Protein AF-0000000082426523 (afdb_homodimer)

Foldseek 3Di:
DDPVVLLVLLLVLLVVLVVPDPPVLAQDDLLLVLLQVCLVLQLVCLVVLLVVLVVVQCVDVVSVVLDDPPCSVVVSVVVSVVSNDSSVDDPDPVNSSVLLVVLVVCVVSVQDLVNLLVSLVVSLVVSLVSCVVPDPPVSSVSNSSSSSNVSVSSSSSSVSSVLSVVLVVCCVVVVDHSCVVVVVVVVVVVPDDDD/DDPVVLLVLLLVLLVVLVVPDPPVLAQDDLLLVLLQVCLVLQLVCLVVLLVVLVVVQCVDVVSVVLDDPPCSVVSSVVVSVVSNDSSVDDPDPVNSSVLLVVLVVCVVSVQDLVNLLVSLVVSLVVSLVSCVVPDPPVSSVSNSSSSSNVSVSSSSSSVSSVLSVVLVVCCVVVVHHSCVVVVVVVVVVVPDDDD

InterPro domains:
  IPR009050 Globin-like superfamily [SSF46458] (23-154)
  IPR012292 Globin/Protoglobin [G3DSA:1.10.490.10] (18-169)
  IPR044398 Globin-sensor domain [PF11563] (25-164)

Nearest PDB structures (foldseek):
  5ohe-assembly2_D  TM=8.913E-01  e=2.422E-05  Anaeromyxobacter sp. Fw109-5
  5ohf-assembly2_C  TM=8.827E-01  e=4.332E-05  Anaeromyxobacter sp. Fw109-5
  5ohf-assembly4_G  TM=8.781E-01  e=3.656E-04  Anaeromyxobacter sp. Fw109-5
  2wy4-assembly1_A  TM=7.315E-01  e=4.660E-02  Campylobacter jejuni
  6wk3-assembly1_B  TM=6.106E-01  e=5.938E-02  Rhodothermus marinus DSM 4252

Secondary structure (DSSP, 8-state):
--HHHHHHHHHHHHHHHHHHS-GGGS--HHHHHHHHHTHHHHHHTHHHHHHHHHHHHHHSHHHHTTSPTT-HHHHHHHHHHHHHHHHH---SHHHHHHHHHHHHHHHHTT--HHHHHHHHHHHHHHHHHHHHTTS-HHHHHHHHHHHHHHHHHHHHHHHHHHHHHHHHHHHHHHT--TTHHHHHHHHHHTT----/--HHHHHHHHHHHHHHHHHHS-GGGS--HHHHHHHHHTHHHHHHTHHHHHHHHHHHHHHSHHHHTTSPTT-HHHHHHHHHHHHHHHHH---SHHHHHHHHHHHHHHHHTT--HHHHHHHHHHHHHHHHHHHHTTS-HHHHHHHHHHHHHHHHHHHHHHHHHHHHHHHHHHHHHHTS-TTHHHHHHHHHHTT----

Radius of gyration: 20.14 Å; Cα contacts (8 Å, |Δi|>4): 461; chains: 2; bounding box: 49×56×39 Å

Sequence (390 aa):
MLPNMELDLLNRAVRTVFDEIPPPIRFGEEDAQAIRKYSRELEAITDELVRGFYDLLYSHPATAAVFKEGERAEREATLRDWWLRTVRGPFDEGYWRWQAFVGVVHFRRGVTNSMMMAMYAWLVGRVGELLSGRLPPQAVSEVSQALLKLAVTGAALTVAGYEALMEEGFAEEAGADPRLVRNIVAMRADQLRRPMLPNMELDLLNRAVRTVFDEIPPPIRFGEEDAQAIRKYSRELEAITDELVRGFYDLLYSHPATAAVFKEGERAEREATLRDWWLRTVRGPFDEGYWRWQAFVGVVHFRRGVTNSMMMAMYAWLVGRVGELLSGRLPPQAVSEVSQALLKLAVTGAALTVAGYEALMEEGFAEEAGADPRLVRNIVAMRADQLRRP

Solvent-accessible surface area (backbone atoms only — not comparable to full-atom values): 20114 Å² total; per-residue (Å²): 126,57,74,64,55,45,56,42,50,36,49,47,23,47,52,51,40,62,57,41,29,52,67,92,48,36,61,45,70,69,33,52,48,42,40,51,74,43,30,68,65,56,58,70,43,42,66,63,50,41,51,52,51,50,54,52,38,60,71,27,71,61,50,31,67,57,58,61,91,86,44,61,69,61,50,42,50,53,49,47,51,50,50,51,47,60,48,67,47,75,86,49,73,67,45,52,40,48,44,23,48,53,31,42,57,36,41,60,52,67,51,46,67,39,40,52,39,34,51,37,51,42,50,32,54,50,51,36,59,67,33,54,84,74,39,58,71,68,56,28,50,49,41,33,53,29,40,45,16,43,31,43,45,43,40,31,21,24,51,37,39,52,49,51,35,40,28,50,42,45,17,65,73,67,72,43,62,45,66,52,51,59,54,40,31,32,56,52,36,68,67,49,74,87,130,128,59,74,64,57,46,54,42,51,36,49,48,24,48,52,50,40,62,57,41,28,52,67,94,47,33,62,46,70,71,32,52,49,40,39,51,74,44,30,68,66,55,57,70,43,43,66,62,51,42,51,52,51,51,53,51,37,61,69,28,70,61,49,30,68,59,57,61,90,85,44,60,68,62,51,42,52,52,49,46,51,52,50,51,49,61,48,67,45,76,86,48,72,68,45,50,41,47,43,22,46,53,32,40,57,35,41,59,53,67,50,46,64,41,38,51,39,33,51,38,50,41,50,31,55,49,50,35,59,68,33,55,83,74,41,56,70,67,57,28,50,49,41,34,52,28,38,44,16,42,31,44,47,44,41,30,22,25,51,38,39,52,50,50,37,40,26,50,42,45,17,65,74,66,72,43,62,46,65,52,49,60,52,39,31,32,56,50,38,68,67,50,73,86,130

Organism: NCBI:txid62609

pLDDT: mean 92.32, std 10.51, range [39.88, 98.88]

Structure (mmCIF, N/CA/C/O backbone):
data_AF-0000000082426523-model_v1
#
loop_
_entity.id
_entity.type
_entity.pdbx_description
1 polymer 'Globin-sensor domain-containing protein'
#
loop_
_atom_site.group_PDB
_atom_site.id
_atom_site.type_symbol
_atom_site.label_atom_id
_atom_site.label_alt_id
_atom_site.label_comp_id
_atom_site.label_asym_id
_atom_site.label_entity_id
_atom_site.label_seq_id
_atom_site.pdbx_PDB_ins_code
_atom_site.Cartn_x
_atom_site.Cartn_y
_atom_site.Cartn_z
_atom_site.occupancy
_atom_site.B_iso_or_equiv
_atom_site.auth_seq_id
_atom_site.auth_comp_id
_atom_site.auth_asym_id
_atom_site.auth_atom_id
_atom_site.pdbx_PDB_model_num
ATOM 1 N N . MET A 1 1 ? 18.406 17.359 15.68 1 40.28 1 MET A N 1
ATOM 2 C CA . MET A 1 1 ? 17.578 16.359 16.344 1 40.28 1 MET A CA 1
ATOM 3 C C . MET A 1 1 ? 18.438 15.242 16.922 1 40.28 1 MET A C 1
ATOM 5 O O . MET A 1 1 ? 19.344 14.734 16.266 1 40.28 1 MET A O 1
ATOM 9 N N . LEU A 1 2 ? 18.328 15.008 18.172 1 46.47 2 LEU A N 1
ATOM 10 C CA . LEU A 1 2 ? 19.234 14.117 18.875 1 46.47 2 LEU A CA 1
ATOM 11 C C . LEU A 1 2 ? 19.094 12.68 18.391 1 46.47 2 LEU A C 1
ATOM 13 O O . LEU A 1 2 ? 18 12.266 18 1 46.47 2 LEU A O 1
ATOM 17 N N . PRO A 1 3 ? 20.141 11.992 18.125 1 49.5 3 PRO A N 1
ATOM 18 C CA . PRO A 1 3 ? 20.188 10.594 17.703 1 49.5 3 PRO A CA 1
ATOM 19 C C . PRO A 1 3 ? 19.078 9.75 18.312 1 49.5 3 PRO A C 1
ATOM 21 O O . PRO A 1 3 ? 18.516 8.883 17.656 1 49.5 3 PRO A O 1
ATOM 24 N N . ASN A 1 4 ? 18.656 10.094 19.375 1 55.91 4 ASN A N 1
ATOM 25 C CA . ASN A 1 4 ? 17.641 9.359 20.141 1 55.91 4 ASN A CA 1
ATOM 26 C C . ASN A 1 4 ? 16.234 9.617 19.609 1 55.91 4 ASN A C 1
ATOM 28 O O . ASN A 1 4 ? 15.398 8.727 19.625 1 55.91 4 ASN A O 1
ATOM 32 N N . MET A 1 5 ? 16.109 10.844 19.062 1 57.09 5 MET A N 1
ATOM 33 C CA . MET A 1 5 ? 14.789 11.195 18.562 1 57.09 5 MET A CA 1
ATOM 34 C C . MET A 1 5 ? 14.508 10.492 17.25 1 57.09 5 MET A C 1
ATOM 36 O O . MET A 1 5 ? 13.367 10.086 16.984 1 57.09 5 MET A O 1
ATOM 40 N N . GLU A 1 6 ? 15.594 10.273 16.516 1 61.53 6 GLU A N 1
ATOM 41 C CA . GLU A 1 6 ? 15.492 9.586 15.234 1 61.53 6 GLU A CA 1
ATOM 42 C C . GLU A 1 6 ? 15.086 8.125 15.422 1 61.53 6 GLU A C 1
ATOM 44 O O . GLU A 1 6 ? 14.172 7.637 14.758 1 61.53 6 GLU A O 1
ATOM 49 N N . LEU A 1 7 ? 15.812 7.59 16.297 1 67.06 7 LEU A N 1
ATOM 50 C CA . LEU A 1 7 ? 15.539 6.195 16.609 1 67.06 7 LEU A CA 1
ATOM 51 C C . LEU A 1 7 ? 14.141 6.035 17.203 1 67.06 7 LEU A C 1
ATOM 53 O O . LEU A 1 7 ? 13.469 5.027 16.953 1 67.06 7 LEU A O 1
ATOM 57 N N . ASP A 1 8 ? 13.797 7.102 17.641 1 84.31 8 ASP A N 1
ATOM 58 C CA . ASP A 1 8 ? 12.477 7.062 18.266 1 84.31 8 ASP A CA 1
ATOM 59 C C . ASP A 1 8 ? 11.367 7.121 17.219 1 84.31 8 ASP A C 1
ATOM 61 O O . ASP A 1 8 ? 10.383 6.391 17.312 1 84.31 8 ASP A O 1
ATOM 65 N N . LEU A 1 9 ? 11.664 7.844 16.156 1 87.5 9 LEU A N 1
ATOM 66 C CA . LEU A 1 9 ? 10.656 7.98 15.117 1 87.5 9 LEU A CA 1
ATOM 67 C C . LEU A 1 9 ? 10.477 6.672 14.359 1 87.5 9 LEU A C 1
ATOM 69 O O . LEU A 1 9 ? 9.352 6.25 14.102 1 87.5 9 LEU A O 1
ATOM 73 N N . LEU A 1 10 ? 11.586 6.012 14.039 1 91.88 10 LEU A N 1
ATOM 74 C CA . LEU A 1 10 ? 11.523 4.746 13.312 1 91.88 10 LEU A CA 1
ATOM 75 C C . LEU A 1 10 ? 10.875 3.662 14.164 1 91.88 10 LEU A C 1
ATOM 77 O O . LEU A 1 10 ? 10.055 2.887 13.664 1 91.88 10 LEU A O 1
ATOM 81 N N . ASN A 1 11 ? 11.234 3.684 15.398 1 93.31 11 ASN A N 1
ATOM 82 C CA . ASN A 1 11 ? 10.648 2.713 16.312 1 93.31 11 ASN A CA 1
ATOM 83 C C . ASN A 1 11 ? 9.148 2.943 16.484 1 93.31 11 ASN A C 1
ATOM 85 O O . ASN A 1 11 ? 8.375 1.986 16.562 1 93.31 11 ASN A O 1
ATOM 89 N N . ARG A 1 12 ? 8.797 4.156 16.547 1 91.62 12 ARG A N 1
ATOM 90 C CA . ARG A 1 12 ? 7.383 4.496 16.656 1 91.62 12 ARG A CA 1
ATOM 91 C C . ARG A 1 12 ? 6.609 4.055 15.422 1 91.62 12 ARG A C 1
ATOM 93 O O . ARG A 1 12 ? 5.492 3.549 15.523 1 91.62 12 ARG A O 1
ATOM 100 N N . ALA A 1 13 ? 7.227 4.324 14.289 1 93.88 13 ALA A N 1
ATOM 101 C CA . ALA A 1 13 ? 6.582 3.895 13.047 1 93.88 13 ALA A CA 1
ATOM 102 C C . ALA A 1 13 ? 6.387 2.381 13.031 1 93.88 13 ALA A C 1
ATOM 104 O O . ALA A 1 13 ? 5.32 1.891 12.648 1 93.88 13 ALA A O 1
ATOM 105 N N . VAL A 1 14 ? 7.402 1.636 13.492 1 96.62 14 VAL A N 1
ATOM 106 C CA . VAL A 1 14 ? 7.336 0.178 13.492 1 96.62 14 VAL A CA 1
ATOM 107 C C . VAL A 1 14 ? 6.246 -0.289 14.453 1 96.62 14 VAL A C 1
ATOM 109 O O . VAL A 1 14 ? 5.402 -1.114 14.094 1 96.62 14 VAL A O 1
ATOM 112 N N . ARG A 1 15 ? 6.207 0.279 15.609 1 95.69 15 ARG A N 1
ATOM 113 C CA . ARG A 1 15 ? 5.211 -0.102 16.609 1 95.69 15 ARG A CA 1
ATOM 114 C C . ARG A 1 15 ? 3.799 0.213 16.125 1 95.69 15 ARG A C 1
ATOM 116 O O . ARG A 1 15 ? 2.893 -0.609 16.266 1 95.69 15 ARG A O 1
ATOM 123 N N . THR A 1 16 ? 3.658 1.382 15.562 1 95 16 THR A N 1
ATOM 124 C CA . THR A 1 16 ? 2.354 1.817 15.07 1 95 16 THR A CA 1
ATOM 125 C C . THR A 1 16 ? 1.833 0.863 14 1 95 16 THR A C 1
ATOM 127 O O . THR A 1 16 ? 0.693 0.399 14.078 1 95 16 THR A O 1
ATOM 130 N N . VAL A 1 17 ? 2.678 0.552 13.047 1 97.94 17 VAL A N 1
ATOM 131 C CA . VAL A 1 17 ? 2.287 -0.289 11.922 1 97.94 17 VAL A CA 1
ATOM 132 C C . VAL A 1 17 ? 1.964 -1.697 12.414 1 97.94 17 VAL A C 1
ATOM 134 O O . VAL A 1 17 ? 0.953 -2.283 12.023 1 97.94 17 VAL A O 1
ATOM 137 N N . PHE A 1 18 ? 2.752 -2.215 13.336 1 97.88 18 PHE A N 1
ATOM 138 C CA . PHE A 1 18 ? 2.557 -3.576 13.82 1 97.88 18 PHE A CA 1
ATOM 139 C C . PHE A 1 18 ? 1.317 -3.664 14.703 1 97.88 18 PHE A C 1
ATOM 141 O O . PHE A 1 18 ? 0.674 -4.715 14.781 1 97.88 18 PHE A O 1
ATOM 148 N N . ASP A 1 19 ? 0.964 -2.572 15.297 1 97.5 19 ASP A N 1
ATOM 149 C CA . ASP A 1 19 ? -0.244 -2.525 16.109 1 97.5 19 ASP A CA 1
ATOM 150 C C . ASP A 1 19 ? -1.493 -2.426 15.242 1 97.5 19 ASP A C 1
ATOM 152 O O . ASP A 1 19 ? -2.543 -2.977 15.578 1 97.5 19 ASP A O 1
ATOM 156 N N . GLU A 1 20 ? -1.397 -1.769 14.18 1 98.19 20 GLU A N 1
ATOM 157 C CA . GLU A 1 20 ? -2.572 -1.406 13.391 1 98.19 20 GLU A CA 1
ATOM 158 C C . GLU A 1 20 ? -2.936 -2.51 12.398 1 98.19 20 GLU A C 1
ATOM 160 O O . GLU A 1 20 ? -4.109 -2.695 12.07 1 98.19 20 GLU A O 1
ATOM 165 N N . ILE A 1 21 ? -1.946 -3.252 11.875 1 98.62 21 ILE A N 1
ATOM 166 C CA . ILE A 1 21 ? -2.195 -4.285 10.883 1 98.62 21 ILE A CA 1
ATOM 167 C C . ILE A 1 21 ? -2.57 -5.594 11.578 1 98.62 21 ILE A C 1
ATOM 169 O O . ILE A 1 21 ? -1.831 -6.082 12.438 1 98.62 21 ILE A O 1
ATOM 173 N N . PRO A 1 22 ? -3.748 -6.203 11.211 1 98.5 22 PRO A N 1
ATOM 174 C CA . PRO A 1 22 ? -4.082 -7.508 11.797 1 98.5 22 PRO A CA 1
ATOM 175 C C . PRO A 1 22 ? -3.002 -8.555 11.547 1 98.5 22 PRO A C 1
ATOM 177 O O . PRO A 1 22 ? -2.473 -8.656 10.438 1 98.5 22 PRO A O 1
ATOM 180 N N . PRO A 1 23 ? -2.723 -9.367 12.461 1 97.19 23 PRO A N 1
ATOM 181 C CA . PRO A 1 23 ? -1.601 -10.305 12.391 1 97.19 23 PRO A CA 1
ATOM 182 C C . PRO A 1 23 ? -1.689 -11.242 11.188 1 97.19 23 PRO A C 1
ATOM 184 O O . PRO A 1 23 ? -0.675 -11.523 10.539 1 97.19 23 PRO A O 1
ATOM 187 N N . PRO A 1 24 ? -2.83 -11.664 10.727 1 96.88 24 PRO A N 1
ATOM 188 C CA . PRO A 1 24 ? -2.877 -12.602 9.602 1 96.88 24 PRO A CA 1
ATOM 189 C C . PRO A 1 24 ? -2.412 -11.969 8.289 1 96.88 24 PRO A C 1
ATOM 191 O O . PRO A 1 24 ? -2.121 -12.68 7.328 1 96.88 24 PRO A O 1
ATOM 194 N N . ILE A 1 25 ? -2.367 -10.594 8.258 1 97.12 25 ILE A N 1
ATOM 195 C CA . ILE A 1 25 ? -1.966 -9.961 7.004 1 97.12 25 ILE A CA 1
ATOM 196 C C . ILE A 1 25 ? -0.645 -9.219 7.203 1 97.12 25 ILE A C 1
ATOM 198 O O . ILE A 1 25 ? -0.133 -8.594 6.273 1 97.12 25 ILE A O 1
ATOM 202 N N . ARG A 1 26 ? -0.146 -9.312 8.375 1 97.44 26 ARG A N 1
ATOM 203 C CA . ARG A 1 26 ? 1.183 -8.789 8.68 1 97.44 26 ARG A CA 1
ATOM 204 C C . ARG A 1 26 ? 2.258 -9.836 8.414 1 97.44 26 ARG A C 1
ATOM 206 O O . ARG A 1 26 ? 2.053 -11.023 8.688 1 97.44 26 ARG A O 1
ATOM 213 N N . PHE A 1 27 ? 3.387 -9.406 7.938 1 98.38 27 PHE A N 1
ATOM 214 C CA . PHE A 1 27 ? 4.484 -10.344 7.746 1 98.38 27 PHE A CA 1
ATOM 215 C C . PHE A 1 27 ? 4.871 -11 9.062 1 98.38 27 PHE A C 1
ATOM 217 O O . PHE A 1 27 ? 5.043 -10.32 10.078 1 98.38 27 PHE A O 1
ATOM 224 N N . GLY A 1 28 ? 4.953 -12.328 9.078 1 96.81 28 GLY A N 1
ATOM 225 C CA . GLY A 1 28 ? 5.285 -13.07 10.289 1 96.81 28 GLY A CA 1
ATOM 226 C C . GLY A 1 28 ? 6.188 -14.258 10.023 1 96.81 28 GLY A C 1
ATOM 227 O O . GLY A 1 28 ? 6.762 -14.391 8.945 1 96.81 28 GLY A O 1
ATOM 228 N N . GLU A 1 29 ? 6.262 -15.055 11.023 1 96.69 29 GLU A N 1
ATOM 229 C CA . GLU A 1 29 ? 7.219 -16.156 11.016 1 96.69 29 GLU A CA 1
ATOM 230 C C . GLU A 1 29 ? 6.891 -17.156 9.906 1 96.69 29 GLU A C 1
ATOM 232 O O . GLU A 1 29 ? 7.797 -17.719 9.281 1 96.69 29 GLU A O 1
ATOM 237 N N . GLU A 1 30 ? 5.652 -17.422 9.664 1 97.25 30 GLU A N 1
ATOM 238 C CA . GLU A 1 30 ? 5.27 -18.344 8.609 1 97.25 30 GLU A CA 1
ATOM 239 C C . GLU A 1 30 ? 5.707 -17.828 7.238 1 97.25 30 GLU A C 1
ATOM 241 O O . GLU A 1 30 ? 6.098 -18.609 6.371 1 97.25 30 GLU A O 1
ATOM 246 N N . ASP A 1 31 ? 5.594 -16.531 7.074 1 98.5 31 ASP A N 1
ATOM 247 C CA . ASP A 1 31 ? 6.031 -15.922 5.824 1 98.5 31 ASP A CA 1
ATOM 248 C C . ASP A 1 31 ? 7.547 -16.016 5.668 1 98.5 31 ASP A C 1
ATOM 250 O O . ASP A 1 31 ? 8.047 -16.312 4.582 1 98.5 31 ASP A O 1
ATOM 254 N N . ALA A 1 32 ? 8.242 -15.789 6.777 1 98.5 32 ALA A N 1
ATOM 255 C CA . ALA A 1 32 ? 9.695 -15.93 6.781 1 98.5 32 ALA A CA 1
ATOM 256 C C . ALA A 1 32 ? 10.117 -17.344 6.406 1 98.5 32 ALA A C 1
ATOM 258 O O . ALA A 1 32 ? 11.078 -17.531 5.66 1 98.5 32 ALA A O 1
ATOM 259 N N . GLN A 1 33 ? 9.398 -18.312 6.879 1 98.19 33 GLN A N 1
ATOM 260 C CA . GLN A 1 33 ? 9.695 -19.703 6.586 1 98.19 33 GLN A CA 1
ATOM 261 C C . GLN A 1 33 ? 9.492 -20.016 5.102 1 98.19 33 GLN A C 1
ATOM 263 O O . GLN A 1 33 ? 10.273 -20.75 4.504 1 98.19 33 GLN A O 1
ATOM 268 N N . ALA A 1 34 ? 8.43 -19.469 4.57 1 98.19 34 ALA A N 1
ATOM 269 C CA . ALA A 1 34 ? 8.18 -19.656 3.146 1 98.19 34 ALA A CA 1
ATOM 270 C C . ALA A 1 34 ? 9.312 -19.078 2.305 1 98.19 34 ALA A C 1
ATOM 272 O O . ALA A 1 34 ? 9.758 -19.703 1.343 1 98.19 34 ALA A O 1
ATOM 273 N N . ILE A 1 35 ? 9.789 -17.906 2.615 1 98.62 35 ILE A N 1
ATOM 274 C CA . ILE A 1 35 ? 10.875 -17.266 1.886 1 98.62 35 ILE A CA 1
ATOM 275 C C . ILE A 1 35 ? 12.148 -18.094 2.025 1 98.62 35 ILE A C 1
ATOM 277 O O . ILE A 1 35 ? 12.852 -18.328 1.04 1 98.62 35 ILE A O 1
ATOM 281 N N . ARG A 1 36 ? 12.383 -18.562 3.229 1 98.19 36 ARG A N 1
ATOM 282 C CA . ARG A 1 36 ? 13.57 -19.375 3.475 1 98.19 36 ARG A CA 1
ATOM 283 C C . ARG A 1 36 ? 13.508 -20.688 2.689 1 98.19 36 ARG A C 1
ATOM 285 O O . ARG A 1 36 ? 14.508 -21.125 2.123 1 98.19 36 ARG A O 1
ATOM 292 N N . LYS A 1 37 ? 12.375 -21.281 2.701 1 98.31 37 LYS A N 1
ATOM 293 C CA . LYS A 1 37 ? 12.156 -22.562 2.035 1 98.31 37 LYS A CA 1
ATOM 294 C C . LYS A 1 37 ? 12.508 -22.469 0.552 1 98.31 37 LYS A C 1
ATOM 296 O O . LYS A 1 37 ? 13.016 -23.438 -0.027 1 98.31 37 LYS A O 1
ATOM 301 N N . TYR A 1 38 ? 12.25 -21.328 -0.027 1 98.31 38 TYR A N 1
ATOM 302 C CA . TYR A 1 38 ? 12.461 -21.203 -1.464 1 98.31 38 TYR A CA 1
ATOM 303 C C . TYR A 1 38 ? 13.555 -20.172 -1.764 1 98.31 38 TYR A C 1
ATOM 305 O O . TYR A 1 38 ? 13.508 -19.5 -2.791 1 98.31 38 TYR A O 1
ATOM 313 N N . SER A 1 39 ? 14.469 -20 -0.806 1 98.38 39 SER A N 1
ATOM 314 C CA . SER A 1 39 ? 15.516 -18.984 -0.897 1 98.38 39 SER A CA 1
ATOM 315 C C . SER A 1 39 ? 16.391 -19.203 -2.121 1 98.38 39 SER A C 1
ATOM 317 O O . SER A 1 39 ? 16.844 -18.25 -2.754 1 98.38 39 SER A O 1
ATOM 319 N N . ARG A 1 40 ? 16.641 -20.438 -2.506 1 98.25 40 ARG A N 1
ATOM 320 C CA . ARG A 1 40 ? 17.484 -20.734 -3.662 1 98.25 40 ARG A CA 1
ATOM 321 C C . ARG A 1 40 ? 16.859 -20.188 -4.941 1 98.25 40 ARG A C 1
ATOM 323 O O . ARG A 1 40 ? 17.531 -19.531 -5.742 1 98.25 40 ARG A O 1
ATOM 330 N N . GLU A 1 41 ? 15.586 -20.453 -5.137 1 98.5 41 GLU A N 1
ATOM 331 C CA . GLU A 1 41 ? 14.875 -19.969 -6.316 1 98.5 41 GLU A CA 1
ATOM 332 C C . GLU A 1 41 ? 14.773 -18.438 -6.309 1 98.5 41 GLU A C 1
ATOM 334 O O . GLU A 1 41 ? 14.867 -17.797 -7.359 1 98.5 41 GLU A O 1
ATOM 339 N N . LEU A 1 42 ? 14.586 -17.859 -5.145 1 98.81 42 LEU A N 1
ATOM 340 C CA . LEU A 1 42 ? 14.461 -16.422 -5.016 1 98.81 42 LEU A CA 1
ATOM 341 C C . LEU A 1 42 ? 15.797 -15.734 -5.32 1 98.81 42 LEU A C 1
ATOM 343 O O . LEU A 1 42 ? 15.82 -14.68 -5.961 1 98.81 42 LEU A O 1
ATOM 347 N N . GLU A 1 43 ? 16.875 -16.328 -4.883 1 98.69 43 GLU A N 1
ATOM 348 C CA . GLU A 1 43 ? 18.188 -15.773 -5.184 1 98.69 43 GLU A CA 1
ATOM 349 C C . GLU A 1 43 ? 18.516 -15.922 -6.664 1 98.69 43 GLU A C 1
ATOM 351 O O . GLU A 1 43 ? 19.188 -15.062 -7.246 1 98.69 43 GLU A O 1
ATOM 356 N N . ALA A 1 44 ? 18.047 -16.953 -7.273 1 98.38 44 ALA A N 1
ATOM 357 C CA . ALA A 1 44 ? 18.359 -17.25 -8.664 1 98.38 44 ALA A CA 1
ATOM 358 C C . ALA A 1 44 ? 17.75 -16.219 -9.609 1 98.38 44 ALA A C 1
ATOM 360 O O . ALA A 1 44 ? 18.234 -16.016 -10.719 1 98.38 44 ALA A O 1
ATOM 361 N N . ILE A 1 45 ? 16.719 -15.531 -9.141 1 98.5 45 ILE A N 1
ATOM 362 C CA . ILE A 1 45 ? 16.031 -14.609 -10.047 1 98.5 45 ILE A CA 1
ATOM 363 C C . ILE A 1 45 ? 16.516 -13.188 -9.789 1 98.5 45 ILE A C 1
ATOM 365 O O . ILE A 1 45 ? 15.984 -12.234 -10.359 1 98.5 45 ILE A O 1
ATOM 369 N N . THR A 1 46 ? 17.516 -13.008 -8.992 1 98.81 46 THR A N 1
ATOM 370 C CA . THR A 1 46 ? 17.938 -11.703 -8.492 1 98.81 46 THR A CA 1
ATOM 371 C C . THR A 1 46 ? 18.297 -10.766 -9.641 1 98.81 46 THR A C 1
ATOM 373 O O . THR A 1 46 ? 17.797 -9.641 -9.719 1 98.81 46 THR A O 1
ATOM 376 N N . ASP A 1 47 ? 19.078 -11.203 -10.578 1 98.75 47 ASP A N 1
ATOM 377 C CA . ASP A 1 47 ? 19.547 -10.336 -11.656 1 98.75 47 ASP A CA 1
ATOM 378 C C . ASP A 1 47 ? 18.391 -9.875 -12.539 1 98.75 47 ASP A C 1
ATOM 380 O O . ASP A 1 47 ? 18.312 -8.695 -12.891 1 98.75 47 ASP A O 1
ATOM 384 N N . GLU A 1 48 ? 17.562 -10.797 -12.875 1 98.5 48 GLU A N 1
ATOM 385 C CA . GLU A 1 48 ? 16.406 -10.469 -13.711 1 98.5 48 GLU A CA 1
ATOM 386 C C . GLU A 1 48 ? 15.453 -9.523 -12.984 1 98.5 48 GLU A C 1
ATOM 388 O O . GLU A 1 48 ? 14.914 -8.594 -13.586 1 98.5 48 GLU A O 1
ATOM 393 N N . LEU A 1 49 ? 15.289 -9.75 -11.703 1 98.81 49 LEU A N 1
ATOM 394 C CA . LEU A 1 49 ? 14.422 -8.922 -10.875 1 98.81 49 LEU A CA 1
ATOM 395 C C . LEU A 1 49 ? 14.953 -7.488 -10.797 1 98.81 49 LEU A C 1
ATOM 397 O O . LEU A 1 49 ? 14.203 -6.535 -11.016 1 98.81 49 LEU A O 1
ATOM 401 N N . VAL A 1 50 ? 16.219 -7.352 -10.562 1 98.88 50 VAL A N 1
ATOM 402 C CA . VAL A 1 50 ? 16.844 -6.047 -10.391 1 98.88 50 VAL A CA 1
ATOM 403 C C . VAL A 1 50 ? 16.828 -5.281 -11.711 1 98.88 50 VAL A C 1
ATOM 405 O O . VAL A 1 50 ? 16.453 -4.105 -11.75 1 98.88 50 VAL A O 1
ATOM 408 N N . ARG A 1 51 ? 17.156 -5.938 -12.75 1 98.75 51 ARG A N 1
ATOM 409 C CA . ARG A 1 51 ? 17.141 -5.297 -14.055 1 98.75 51 ARG A CA 1
ATOM 410 C C . ARG A 1 51 ? 15.727 -4.848 -14.43 1 98.75 51 ARG A C 1
ATOM 412 O O . ARG A 1 51 ? 15.531 -3.723 -14.883 1 98.75 51 ARG A O 1
ATOM 419 N N . GLY A 1 52 ? 14.773 -5.727 -14.25 1 98.81 52 GLY A N 1
ATOM 420 C CA . GLY A 1 52 ? 13.391 -5.387 -14.562 1 98.81 52 GLY A CA 1
ATOM 421 C C . GLY A 1 52 ? 12.867 -4.215 -13.758 1 98.81 52 GLY A C 1
ATOM 422 O O . GLY A 1 52 ? 12.102 -3.393 -14.266 1 98.81 52 GLY A O 1
ATOM 423 N N . PHE A 1 53 ? 13.289 -4.195 -12.516 1 98.81 53 PHE A N 1
ATOM 424 C CA . PHE A 1 53 ? 12.891 -3.115 -11.625 1 98.81 53 PHE A CA 1
ATOM 425 C C . PHE A 1 53 ? 13.312 -1.763 -12.188 1 98.81 53 PHE A C 1
ATOM 427 O O . PHE A 1 53 ? 12.484 -0.853 -12.312 1 98.81 53 PHE A O 1
ATOM 434 N N . TYR A 1 54 ? 14.492 -1.642 -12.539 1 98.75 54 TYR A N 1
ATOM 435 C CA . TYR A 1 54 ? 14.992 -0.343 -12.969 1 98.75 54 TYR A CA 1
ATOM 436 C C . TYR A 1 54 ? 14.648 -0.079 -14.43 1 98.75 54 TYR A C 1
ATOM 438 O O . TYR A 1 54 ? 14.492 1.074 -14.844 1 98.75 54 TYR A O 1
ATOM 446 N N . ASP A 1 55 ? 14.477 -1.162 -15.273 1 98.81 55 ASP A N 1
ATOM 447 C CA . ASP A 1 55 ? 13.891 -0.944 -16.594 1 98.81 55 ASP A CA 1
ATOM 448 C C . ASP A 1 55 ? 12.547 -0.227 -16.484 1 98.81 55 ASP A C 1
ATOM 450 O O . ASP A 1 55 ? 12.289 0.725 -17.234 1 98.81 55 ASP A O 1
ATOM 454 N N . LEU A 1 56 ? 11.789 -0.669 -15.57 1 98.75 56 LEU A N 1
ATOM 455 C CA . LEU A 1 56 ? 10.469 -0.071 -15.398 1 98.75 56 LEU A CA 1
ATOM 456 C C . LEU A 1 56 ? 10.586 1.365 -14.898 1 98.75 56 LEU A C 1
ATOM 458 O O . LEU A 1 56 ? 9.945 2.27 -15.445 1 98.75 56 LEU A O 1
ATOM 462 N N . LEU A 1 57 ? 11.367 1.6 -13.883 1 98.69 57 LEU A N 1
ATOM 463 C CA . LEU A 1 57 ? 11.492 2.93 -13.297 1 98.69 57 LEU A CA 1
ATOM 464 C C . LEU A 1 57 ? 12.008 3.932 -14.328 1 98.69 57 LEU A C 1
ATOM 466 O O . LEU A 1 57 ? 11.531 5.07 -14.383 1 98.69 57 LEU A O 1
ATOM 470 N N . TYR A 1 58 ? 12.922 3.531 -15.141 1 98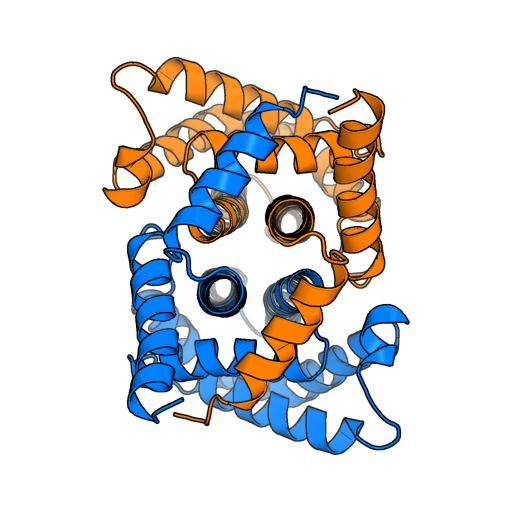.44 58 TYR A N 1
ATOM 471 C CA . TYR A 1 58 ? 13.508 4.445 -16.125 1 98.44 58 TYR A CA 1
ATOM 472 C C . TYR A 1 58 ? 12.578 4.637 -17.312 1 98.44 58 TYR A C 1
ATOM 474 O O . TYR A 1 58 ? 12.75 5.578 -18.094 1 98.44 58 TYR A O 1
ATOM 482 N N . SER A 1 59 ? 11.625 3.76 -17.516 1 98.19 59 SER A N 1
ATOM 483 C CA . SER A 1 59 ? 10.727 3.834 -18.672 1 98.19 59 SER A CA 1
ATOM 484 C C . SER A 1 59 ? 9.578 4.805 -18.406 1 98.19 59 SER A C 1
ATOM 486 O O . SER A 1 59 ? 8.867 5.188 -19.344 1 98.19 59 SER A O 1
ATOM 488 N N . HIS A 1 60 ? 9.312 5.164 -17.203 1 98.38 60 HIS A N 1
ATOM 489 C CA . HIS A 1 60 ? 8.203 6.031 -16.812 1 98.38 60 HIS A CA 1
ATOM 490 C C . HIS A 1 60 ? 8.703 7.41 -16.391 1 98.38 60 HIS A C 1
ATOM 492 O O . HIS A 1 60 ? 9.492 7.531 -15.453 1 98.38 60 HIS A O 1
ATOM 498 N N . PRO A 1 61 ? 8.25 8.477 -17.016 1 98 61 PRO A N 1
ATOM 499 C CA . PRO A 1 61 ? 8.828 9.805 -16.812 1 98 61 PRO A CA 1
ATOM 500 C C . PRO A 1 61 ? 8.852 10.227 -15.344 1 98 61 PRO A C 1
ATOM 502 O O . PRO A 1 61 ? 9.875 10.711 -14.852 1 98 61 PRO A O 1
ATOM 505 N N . ALA A 1 62 ? 7.805 9.984 -14.609 1 97.75 62 ALA A N 1
ATOM 506 C CA . ALA A 1 62 ? 7.73 10.438 -13.219 1 97.75 62 ALA A CA 1
ATOM 507 C C . ALA A 1 62 ? 8.781 9.742 -12.359 1 97.75 62 ALA A C 1
ATOM 509 O O . ALA A 1 62 ? 9.422 10.375 -11.516 1 97.75 62 ALA A O 1
ATOM 510 N N . THR A 1 63 ? 8.953 8.438 -12.578 1 98.38 63 THR A N 1
ATOM 511 C CA . THR A 1 63 ? 9.945 7.727 -11.781 1 98.38 63 THR A CA 1
ATOM 512 C C . THR A 1 63 ? 11.352 7.957 -12.328 1 98.38 63 THR A C 1
ATOM 514 O O . THR A 1 63 ? 12.32 8.039 -11.57 1 98.38 63 THR A O 1
ATOM 517 N N . ALA A 1 64 ? 11.508 8.109 -13.602 1 98.12 64 ALA A N 1
ATOM 518 C CA . ALA A 1 64 ? 12.805 8.367 -14.211 1 98.12 64 ALA A CA 1
ATOM 519 C C . ALA A 1 64 ? 13.391 9.688 -13.727 1 98.12 64 ALA A C 1
ATOM 521 O O . ALA A 1 64 ? 14.609 9.828 -13.602 1 98.12 64 ALA A O 1
ATOM 522 N N . ALA A 1 65 ? 12.539 10.609 -13.43 1 97.56 65 ALA A N 1
ATOM 523 C CA . ALA A 1 65 ? 12.945 11.961 -13.047 1 97.56 65 ALA A CA 1
ATOM 524 C C . ALA A 1 65 ? 13.625 11.961 -11.68 1 97.56 65 ALA A C 1
ATOM 526 O O . ALA A 1 65 ? 14.289 12.938 -11.305 1 97.56 65 ALA A O 1
ATOM 527 N N . VAL A 1 66 ? 13.484 10.875 -10.906 1 96.88 66 VAL A N 1
ATOM 528 C CA . VAL A 1 66 ? 14.078 10.758 -9.57 1 96.88 66 VAL A CA 1
ATOM 529 C C . VAL A 1 66 ? 15.586 10.57 -9.695 1 96.88 66 VAL A C 1
ATOM 531 O O . VAL A 1 66 ? 16.344 10.969 -8.805 1 96.88 66 VAL A O 1
ATOM 534 N N . PHE A 1 67 ? 16.016 9.992 -10.789 1 97.56 67 PHE A N 1
ATOM 535 C CA . PHE A 1 67 ? 17.391 9.531 -10.898 1 97.56 67 PHE A CA 1
ATOM 536 C C . PHE A 1 67 ? 18.25 10.547 -11.648 1 97.56 67 PHE A C 1
ATOM 538 O O . PHE A 1 67 ? 17.781 11.172 -12.602 1 97.56 67 PHE A O 1
ATOM 545 N N . LYS A 1 68 ? 19.438 10.633 -11.266 1 95.56 68 LYS A N 1
ATOM 546 C CA . LYS A 1 68 ? 20.438 11.406 -11.984 1 95.56 68 LYS A CA 1
ATOM 547 C C . LYS A 1 68 ? 21.156 10.547 -13.023 1 95.56 68 LYS A C 1
ATOM 549 O O . LYS A 1 68 ? 21.125 9.312 -12.945 1 95.56 68 LYS A O 1
ATOM 554 N N . GLU A 1 69 ? 21.703 11.227 -13.961 1 94.94 69 GLU A N 1
ATOM 555 C CA . GLU A 1 69 ? 22.453 10.508 -14.984 1 94.94 69 GLU A CA 1
ATOM 556 C C . GLU A 1 69 ? 23.594 9.703 -14.375 1 94.94 69 GLU A C 1
ATOM 558 O O . GLU A 1 69 ? 24.297 10.18 -13.477 1 94.94 69 GLU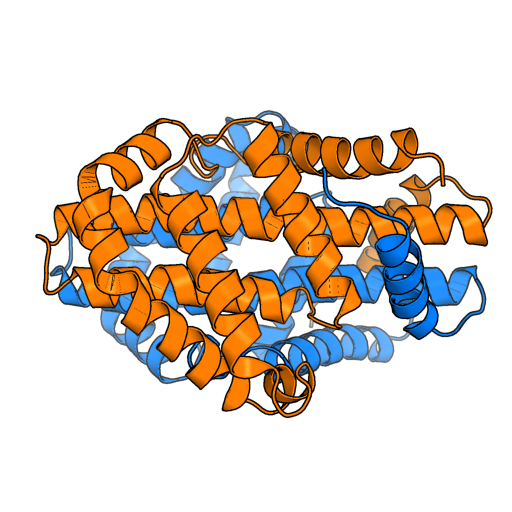 A O 1
ATOM 563 N N . GLY A 1 70 ? 23.656 8.453 -14.758 1 95.94 70 GLY A N 1
ATOM 564 C CA . GLY A 1 70 ? 24.797 7.637 -14.383 1 95.94 70 GLY A CA 1
ATOM 565 C C . GLY A 1 70 ? 24.609 6.895 -13.078 1 95.94 70 GLY A C 1
ATOM 566 O O . GLY A 1 70 ? 25.5 6.164 -12.633 1 95.94 70 GLY A O 1
ATOM 567 N N . GLU A 1 71 ? 23.453 6.934 -12.445 1 96.62 71 GLU A N 1
ATOM 568 C CA . GLU A 1 71 ? 23.312 6.359 -11.109 1 96.62 71 GLU A CA 1
ATOM 569 C C . GLU A 1 71 ? 22.75 4.945 -11.172 1 96.62 71 GLU A C 1
ATOM 571 O O . GLU A 1 71 ? 22.641 4.262 -10.156 1 96.62 71 GLU A O 1
ATOM 576 N N . ARG A 1 72 ? 22.375 4.457 -12.344 1 97.75 72 ARG A N 1
ATOM 577 C CA . ARG A 1 72 ? 21.625 3.213 -12.445 1 97.75 72 ARG A CA 1
ATOM 578 C C . ARG A 1 72 ? 22.422 2.039 -11.883 1 97.75 72 ARG A C 1
ATOM 580 O O . ARG A 1 72 ? 21.891 1.237 -11.117 1 97.75 72 ARG A O 1
ATOM 587 N N . ALA A 1 73 ? 23.688 1.944 -12.234 1 98.12 73 ALA A N 1
ATOM 588 C CA . ALA A 1 73 ? 24.5 0.809 -11.797 1 98.12 73 ALA A CA 1
ATOM 589 C C . ALA A 1 73 ? 24.562 0.735 -10.273 1 98.12 73 ALA A C 1
ATOM 591 O O . ALA A 1 73 ? 24.438 -0.345 -9.695 1 98.12 73 ALA A O 1
ATOM 592 N N . GLU A 1 74 ? 24.75 1.855 -9.656 1 98 74 GLU A N 1
ATOM 593 C CA . GLU A 1 74 ? 24.812 1.909 -8.203 1 98 74 GLU A CA 1
ATOM 594 C C . GLU A 1 74 ? 23.469 1.573 -7.578 1 98 74 GLU A C 1
ATOM 596 O O . GLU A 1 74 ? 23.406 0.885 -6.559 1 98 74 GLU A O 1
ATOM 601 N N . ARG A 1 75 ? 22.406 2.025 -8.148 1 98.19 75 ARG A N 1
ATOM 602 C CA . ARG A 1 75 ? 21.062 1.749 -7.648 1 98.19 75 ARG A CA 1
ATOM 603 C C . ARG A 1 75 ? 20.719 0.269 -7.789 1 98.19 75 ARG A C 1
ATOM 605 O O . ARG A 1 75 ? 20.094 -0.319 -6.895 1 98.19 75 ARG A O 1
ATOM 612 N N . GLU A 1 76 ? 21.141 -0.277 -8.914 1 98.69 76 GLU A N 1
ATOM 613 C CA . GLU A 1 76 ? 20.922 -1.707 -9.109 1 98.69 76 GLU A CA 1
ATOM 614 C C . GLU A 1 76 ? 21.672 -2.527 -8.062 1 98.69 76 GLU A C 1
ATOM 616 O O . GLU A 1 76 ? 21.125 -3.502 -7.531 1 98.69 76 GLU A O 1
ATOM 621 N N . ALA A 1 77 ? 22.844 -2.113 -7.738 1 98.62 77 ALA A N 1
ATOM 622 C CA . ALA A 1 77 ? 23.625 -2.811 -6.719 1 98.62 77 ALA A CA 1
ATOM 623 C C . ALA A 1 77 ? 22.938 -2.717 -5.355 1 98.62 77 ALA A C 1
ATOM 625 O O . ALA A 1 77 ? 22.891 -3.701 -4.609 1 98.62 77 ALA A O 1
ATOM 626 N N . THR A 1 78 ? 22.406 -1.553 -5.016 1 98.19 78 THR A N 1
ATOM 627 C CA . THR A 1 78 ? 21.75 -1.343 -3.729 1 98.19 78 THR A CA 1
ATOM 628 C C . THR A 1 78 ? 20.484 -2.172 -3.627 1 98.19 78 THR A C 1
ATOM 630 O O . THR A 1 78 ? 20.188 -2.752 -2.578 1 98.19 78 THR A O 1
ATOM 633 N N . LEU A 1 79 ? 19.734 -2.26 -4.727 1 98.75 79 LEU A N 1
ATOM 634 C CA . LEU A 1 79 ? 18.516 -3.061 -4.707 1 98.75 79 LEU A CA 1
ATOM 635 C C . LEU A 1 79 ? 18.844 -4.547 -4.602 1 98.75 79 LEU A C 1
ATOM 637 O O . LEU A 1 79 ? 18.141 -5.293 -3.922 1 98.75 79 LEU A O 1
ATOM 641 N N . ARG A 1 80 ? 19.906 -4.918 -5.336 1 98.88 80 ARG A N 1
ATOM 642 C CA . ARG A 1 80 ? 20.344 -6.301 -5.223 1 98.88 80 ARG A CA 1
ATOM 643 C C . ARG A 1 80 ? 20.656 -6.664 -3.771 1 98.88 80 ARG A C 1
ATOM 645 O O . ARG A 1 80 ? 20.203 -7.703 -3.279 1 98.88 80 ARG A O 1
ATOM 652 N N . ASP A 1 81 ? 21.359 -5.816 -3.094 1 98.62 81 ASP A N 1
ATOM 653 C CA . ASP A 1 81 ? 21.703 -6.051 -1.698 1 98.62 81 ASP A CA 1
ATOM 654 C C . ASP A 1 81 ? 20.453 -6.094 -0.816 1 98.62 81 ASP A C 1
ATOM 656 O O . ASP A 1 81 ? 20.359 -6.93 0.083 1 98.62 81 ASP A O 1
ATOM 660 N N . TRP A 1 82 ? 19.547 -5.211 -1.03 1 98.69 82 TRP A N 1
ATOM 661 C CA . TRP A 1 82 ? 18.297 -5.176 -0.284 1 98.69 82 TRP A CA 1
ATOM 662 C C . TRP A 1 82 ? 17.516 -6.477 -0.469 1 98.69 82 TRP A C 1
ATOM 664 O O . TRP A 1 82 ? 17.016 -7.055 0.502 1 98.69 82 TRP A O 1
ATOM 674 N N . TRP A 1 83 ? 17.453 -6.922 -1.723 1 98.88 83 TRP A N 1
ATOM 675 C CA . TRP A 1 83 ? 16.719 -8.133 -2.059 1 98.88 83 TRP A CA 1
ATOM 676 C C . TRP A 1 83 ? 17.344 -9.352 -1.399 1 98.88 83 TRP A C 1
ATOM 678 O O . TRP A 1 83 ? 16.641 -10.141 -0.751 1 98.88 83 TRP A O 1
ATOM 688 N N . LEU A 1 84 ? 18.625 -9.43 -1.499 1 98.81 84 LEU A N 1
ATOM 689 C CA . LEU A 1 84 ? 19.312 -10.586 -0.938 1 98.81 84 LEU A CA 1
ATOM 690 C C . LEU A 1 84 ? 19.234 -10.578 0.584 1 98.81 84 LEU A C 1
ATOM 692 O O . LEU A 1 84 ? 19.047 -11.633 1.204 1 98.81 84 LEU A O 1
ATOM 696 N N . ARG A 1 85 ? 19.344 -9.391 1.174 1 98.56 85 ARG A N 1
ATOM 697 C CA . ARG A 1 85 ? 19.172 -9.281 2.617 1 98.56 85 ARG A CA 1
ATOM 698 C C . ARG A 1 85 ? 17.766 -9.719 3.027 1 98.56 85 ARG A C 1
ATOM 700 O O . ARG A 1 85 ? 17.578 -10.336 4.078 1 98.56 85 ARG A O 1
ATOM 707 N N . THR A 1 86 ? 16.781 -9.43 2.256 1 98.69 86 THR A N 1
ATOM 708 C CA . THR A 1 86 ? 15.398 -9.789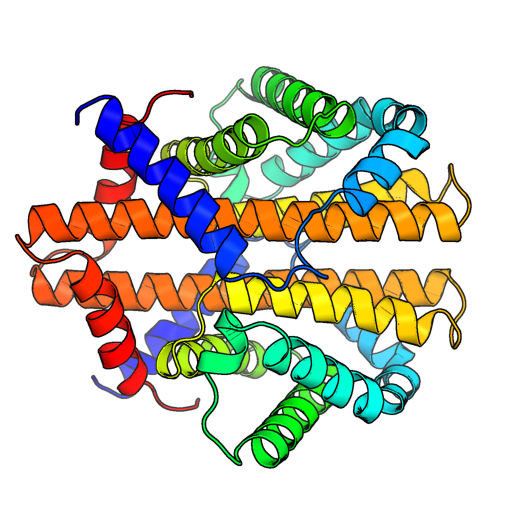 2.52 1 98.69 86 THR A CA 1
ATOM 709 C C . THR A 1 86 ? 15.188 -11.297 2.365 1 98.69 86 THR A C 1
ATOM 711 O O . THR A 1 86 ? 14.562 -11.93 3.213 1 98.69 86 THR A O 1
ATOM 714 N N . VAL A 1 87 ? 15.797 -11.883 1.376 1 98.69 87 VAL A N 1
ATOM 715 C CA . VAL A 1 87 ? 15.648 -13.312 1.12 1 98.69 87 VAL A CA 1
ATOM 716 C C . VAL A 1 87 ? 16.344 -14.109 2.217 1 98.69 87 VAL A C 1
ATOM 718 O O . VAL A 1 87 ? 15.859 -15.156 2.641 1 98.69 87 VAL A O 1
ATOM 721 N N . ARG A 1 88 ? 17.375 -13.562 2.795 1 97.88 88 ARG A N 1
ATOM 722 C CA . ARG A 1 88 ? 18.219 -14.312 3.719 1 97.88 88 ARG A CA 1
ATOM 723 C C . ARG A 1 88 ? 17.75 -14.125 5.16 1 97.88 88 ARG A C 1
ATOM 725 O O . ARG A 1 88 ? 18.078 -14.93 6.035 1 97.88 88 ARG A O 1
ATOM 732 N N . GLY A 1 89 ? 16.938 -13.109 5.371 1 95.81 89 GLY A N 1
ATOM 733 C CA . GLY A 1 89 ? 16.531 -12.836 6.738 1 95.81 89 GLY A CA 1
ATOM 734 C C . GLY A 1 89 ? 17.703 -12.516 7.652 1 95.81 89 GLY A C 1
ATOM 735 O O . GLY A 1 89 ? 18.766 -12.102 7.184 1 95.81 89 GLY A O 1
ATOM 736 N N . PRO A 1 90 ? 17.594 -12.523 8.977 1 97.12 90 PRO A N 1
ATOM 737 C CA . PRO A 1 90 ? 16.344 -12.727 9.727 1 97.12 90 PRO A CA 1
ATOM 738 C C . PRO A 1 90 ? 15.43 -11.508 9.703 1 97.12 90 PRO A C 1
ATOM 740 O O . PRO A 1 90 ? 15.883 -10.398 9.391 1 97.12 90 PRO A O 1
ATOM 743 N N . PHE A 1 91 ? 14.227 -11.688 9.953 1 97.75 91 PHE A N 1
ATOM 744 C CA . PHE A 1 91 ? 13.227 -10.625 9.992 1 97.75 91 PHE A CA 1
ATOM 745 C C . PHE A 1 91 ? 12.938 -10.203 11.43 1 97.75 91 PHE A C 1
ATOM 747 O O . PHE A 1 91 ? 11.812 -10.344 11.906 1 97.75 91 PHE A O 1
ATOM 754 N N . ASP A 1 92 ? 13.93 -9.688 12.07 1 95.75 92 ASP A N 1
ATOM 755 C CA . ASP A 1 92 ? 13.844 -9.25 13.461 1 95.75 92 ASP A CA 1
ATOM 756 C C . ASP A 1 92 ? 13.539 -7.754 13.547 1 95.75 92 ASP A C 1
ATOM 758 O O . ASP A 1 92 ? 13.227 -7.121 12.539 1 95.75 92 ASP A O 1
ATOM 762 N N . GLU A 1 93 ? 13.586 -7.23 14.711 1 93.25 93 GLU A N 1
ATOM 763 C CA . GLU A 1 93 ? 13.281 -5.82 14.922 1 93.25 93 GLU A CA 1
ATOM 764 C C . GLU A 1 93 ? 14.219 -4.926 14.117 1 93.25 93 GLU A C 1
ATOM 766 O O . GLU A 1 93 ? 13.805 -3.875 13.617 1 93.25 93 GLU A O 1
ATOM 771 N N . GLY A 1 94 ? 15.438 -5.316 14.039 1 95.25 94 GLY A N 1
ATOM 772 C CA . GLY A 1 94 ? 16.391 -4.566 13.242 1 95.25 94 GLY A CA 1
ATOM 773 C C . GLY A 1 94 ? 16.016 -4.48 11.781 1 95.25 94 GLY A C 1
ATOM 774 O O . GLY A 1 94 ? 16.203 -3.441 11.141 1 95.25 94 GLY A O 1
ATOM 775 N N . TYR A 1 95 ? 15.492 -5.52 11.242 1 97.25 95 TYR A N 1
ATOM 776 C CA . TYR A 1 95 ? 15.055 -5.531 9.852 1 97.25 95 TYR A CA 1
ATOM 777 C C . TYR A 1 95 ? 13.953 -4.508 9.617 1 97.25 95 TYR A C 1
ATOM 779 O O . TYR A 1 95 ? 13.992 -3.758 8.633 1 97.25 95 TYR A O 1
ATOM 787 N N . TRP A 1 96 ? 13.008 -4.477 10.477 1 97.38 96 TRP A N 1
ATOM 788 C CA . TRP A 1 96 ? 11.852 -3.613 10.258 1 97.38 96 TRP A CA 1
ATOM 789 C C . TRP A 1 96 ? 12.211 -2.152 10.5 1 97.38 96 TRP A C 1
ATOM 791 O O . TRP A 1 96 ? 11.68 -1.258 9.836 1 97.38 96 TRP A O 1
ATOM 801 N N . ARG A 1 97 ? 13.094 -1.903 11.414 1 95.62 97 ARG A N 1
ATOM 802 C CA . ARG A 1 97 ? 13.617 -0.547 11.562 1 95.62 97 ARG A CA 1
ATOM 803 C C . ARG A 1 97 ? 14.359 -0.107 10.312 1 95.62 97 ARG A C 1
ATOM 805 O O . ARG A 1 97 ? 14.258 1.047 9.891 1 95.62 97 ARG A O 1
ATOM 812 N N . TRP A 1 98 ? 15.109 -1.046 9.781 1 96.62 98 TRP A N 1
ATOM 813 C CA . TRP A 1 98 ? 15.797 -0.779 8.523 1 96.62 98 TRP A CA 1
ATOM 814 C C . TRP A 1 98 ? 14.805 -0.486 7.41 1 96.62 98 TRP A C 1
ATOM 816 O O . TRP A 1 98 ? 15 0.437 6.617 1 96.62 98 TRP A O 1
ATOM 826 N N . GLN A 1 99 ? 13.734 -1.21 7.359 1 97.69 99 GLN A N 1
ATOM 827 C CA . GLN A 1 99 ? 12.727 -0.978 6.328 1 97.69 99 GLN A CA 1
ATOM 828 C C . GLN A 1 99 ? 12.062 0.386 6.5 1 97.69 99 GLN A C 1
ATOM 830 O O . GLN A 1 99 ? 11.75 1.057 5.516 1 97.69 99 GLN A O 1
ATOM 835 N N . ALA A 1 100 ? 11.805 0.756 7.746 1 95.94 100 ALA A N 1
ATOM 836 C CA . ALA A 1 100 ? 11.297 2.104 7.996 1 95.94 100 ALA A CA 1
ATOM 837 C C . ALA A 1 100 ? 12.281 3.16 7.504 1 95.94 100 ALA A C 1
ATOM 839 O O . ALA A 1 100 ? 11.883 4.156 6.898 1 95.94 100 ALA A O 1
ATOM 840 N N . PHE A 1 101 ? 13.547 2.924 7.711 1 95.56 101 PHE A N 1
ATOM 841 C CA . PHE A 1 101 ? 14.586 3.852 7.281 1 95.56 101 PHE A CA 1
ATOM 842 C C 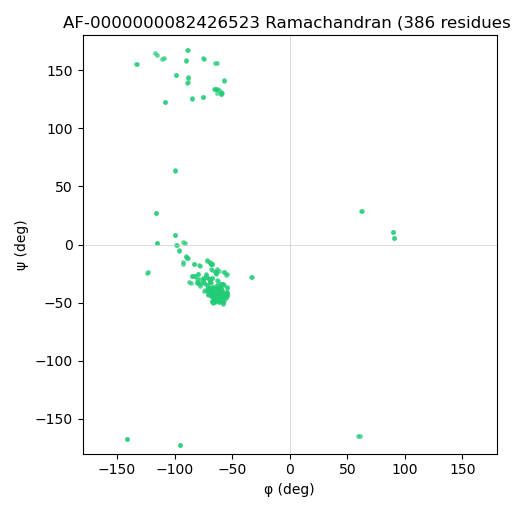. PHE A 1 101 ? 14.68 3.9 5.762 1 95.56 101 PHE A C 1
ATOM 844 O O . PHE A 1 101 ? 14.914 4.961 5.18 1 95.56 101 PHE A O 1
ATOM 851 N N . VAL A 1 102 ? 14.5 2.764 5.113 1 96.69 102 VAL A N 1
ATOM 852 C CA . VAL A 1 102 ? 14.469 2.709 3.656 1 96.69 102 VAL A CA 1
ATOM 853 C C . VAL A 1 102 ? 13.414 3.682 3.125 1 96.69 102 VAL A C 1
ATOM 855 O O . VAL A 1 102 ? 13.648 4.375 2.133 1 96.69 102 VAL A O 1
ATOM 858 N N . GLY A 1 103 ? 12.258 3.754 3.795 1 95.06 103 GLY A N 1
ATOM 859 C CA . GLY A 1 103 ? 11.234 4.723 3.424 1 95.06 103 GLY A CA 1
ATOM 860 C C . GLY A 1 103 ? 11.719 6.156 3.508 1 95.06 103 GLY A C 1
ATOM 861 O O . GLY A 1 103 ? 11.547 6.93 2.564 1 95.06 103 GLY A O 1
ATOM 862 N N . VAL A 1 104 ? 12.375 6.469 4.559 1 91.25 104 VAL A N 1
ATOM 863 C CA . VAL A 1 104 ? 12.867 7.82 4.824 1 91.25 104 VAL A CA 1
ATOM 864 C C . VAL A 1 104 ? 13.883 8.227 3.756 1 91.25 104 VAL A C 1
ATOM 866 O O . VAL A 1 104 ? 13.828 9.336 3.232 1 91.25 104 VAL A O 1
ATOM 869 N N . VAL A 1 105 ? 14.758 7.293 3.402 1 93.19 105 VAL A N 1
ATOM 870 C CA . VAL A 1 105 ? 15.797 7.562 2.412 1 93.19 105 VAL A CA 1
ATOM 871 C C . VAL A 1 105 ? 15.156 7.867 1.061 1 93.19 105 VAL A C 1
ATOM 873 O O . VAL A 1 105 ? 15.648 8.711 0.309 1 93.19 105 VAL A O 1
ATOM 876 N N . HIS A 1 106 ? 14.086 7.246 0.763 1 94 106 HIS A N 1
ATOM 877 C CA . HIS A 1 106 ? 13.422 7.434 -0.521 1 94 106 HIS A CA 1
ATOM 878 C C . HIS A 1 106 ? 12.68 8.766 -0.57 1 94 106 HIS A C 1
ATOM 880 O O . HIS A 1 106 ? 12.664 9.438 -1.604 1 94 106 HIS A O 1
ATOM 886 N N . PHE A 1 107 ? 12.266 9.203 0.575 1 89.69 107 PHE A N 1
ATOM 887 C CA . PHE A 1 107 ? 11.625 10.516 0.616 1 89.69 107 PHE A CA 1
ATOM 888 C C . PHE A 1 107 ? 12.641 11.617 0.346 1 89.69 107 PHE A C 1
ATOM 890 O O . PHE A 1 107 ? 12.328 12.609 -0.317 1 89.69 107 PHE A O 1
ATOM 897 N N . ARG A 1 108 ? 13.867 11.375 0.776 1 88.44 108 ARG A N 1
ATOM 898 C CA . ARG A 1 108 ? 14.938 12.344 0.551 1 88.44 108 ARG A CA 1
ATOM 899 C C . ARG A 1 108 ? 15.219 12.516 -0.938 1 88.44 108 ARG A C 1
ATOM 901 O O . ARG A 1 108 ? 15.648 13.578 -1.378 1 88.44 108 ARG A O 1
ATOM 908 N N . ARG A 1 109 ? 14.891 11.516 -1.626 1 91.69 109 ARG A N 1
ATOM 909 C CA . ARG A 1 109 ? 15.211 11.508 -3.051 1 91.69 109 ARG A CA 1
ATOM 910 C C . ARG A 1 109 ? 13.992 11.906 -3.883 1 91.69 109 ARG A C 1
ATOM 912 O O . ARG A 1 109 ? 14.031 11.852 -5.113 1 91.69 109 ARG A O 1
ATOM 919 N N . GLY A 1 110 ? 12.898 12.18 -3.234 1 90.81 110 GLY A N 1
ATOM 920 C CA . GLY A 1 110 ? 11.703 12.617 -3.943 1 90.81 110 GLY A CA 1
ATOM 921 C C . GLY A 1 110 ? 10.812 11.469 -4.379 1 90.81 110 GLY A C 1
ATOM 922 O O . GLY A 1 110 ? 9.914 11.656 -5.207 1 90.81 110 GLY A O 1
ATOM 923 N N . VAL A 1 111 ? 11.102 10.32 -3.891 1 95.75 111 VAL A N 1
ATOM 924 C CA . VAL A 1 111 ? 10.227 9.195 -4.164 1 95.75 111 VAL A CA 1
ATOM 925 C C . VAL A 1 111 ? 8.961 9.305 -3.32 1 95.75 111 VAL A C 1
ATOM 927 O O . VAL A 1 111 ? 9.031 9.469 -2.102 1 95.75 111 VAL A O 1
ATOM 930 N N . THR A 1 112 ? 7.824 9.242 -3.953 1 95.5 112 THR A N 1
ATOM 931 C CA . THR A 1 112 ? 6.547 9.445 -3.273 1 95.5 112 THR A CA 1
ATOM 932 C C . THR A 1 112 ? 6.02 8.125 -2.721 1 95.5 112 THR A C 1
ATOM 934 O O . THR A 1 112 ? 6.5 7.055 -3.088 1 95.5 112 THR A O 1
ATOM 937 N N . ASN A 1 113 ? 5.012 8.211 -1.878 1 96.88 113 ASN A N 1
ATOM 938 C CA . ASN A 1 113 ? 4.355 7.02 -1.354 1 96.88 113 ASN A CA 1
ATOM 939 C C . ASN A 1 113 ? 3.729 6.191 -2.471 1 96.88 113 ASN A C 1
ATOM 941 O O . ASN A 1 113 ? 3.799 4.961 -2.449 1 96.88 113 ASN A O 1
ATOM 945 N N . SER A 1 114 ? 3.135 6.844 -3.455 1 98.12 114 SER A N 1
ATOM 946 C CA . SER A 1 114 ? 2.533 6.145 -4.582 1 98.12 114 SER A CA 1
ATOM 947 C C . SER A 1 114 ? 3.572 5.324 -5.344 1 98.12 114 SER A C 1
ATOM 949 O O . SER A 1 114 ? 3.322 4.172 -5.703 1 98.12 114 SER A O 1
ATOM 951 N N . MET A 1 115 ? 4.73 5.926 -5.559 1 98.44 115 MET A N 1
ATOM 952 C CA . MET A 1 115 ? 5.812 5.238 -6.258 1 98.44 115 MET A CA 1
ATOM 953 C C . MET A 1 115 ? 6.289 4.027 -5.461 1 98.44 115 MET A C 1
ATOM 955 O O . MET A 1 115 ? 6.457 2.939 -6.016 1 98.44 115 MET A O 1
ATOM 959 N N . MET A 1 116 ? 6.48 4.262 -4.16 1 98.56 116 MET A N 1
ATOM 960 C CA . MET A 1 116 ? 6.969 3.186 -3.303 1 98.56 116 MET A CA 1
ATOM 961 C C . MET A 1 116 ? 5.98 2.025 -3.27 1 98.56 116 MET A C 1
ATOM 963 O O . MET A 1 116 ? 6.371 0.868 -3.439 1 98.56 116 MET A O 1
ATOM 967 N N . MET A 1 117 ? 4.707 2.314 -3.072 1 98.69 117 MET A N 1
ATOM 968 C CA . MET A 1 117 ? 3.676 1.282 -2.994 1 98.69 117 MET A CA 1
ATOM 969 C C . MET A 1 117 ? 3.561 0.528 -4.312 1 98.69 117 MET A C 1
ATOM 971 O O . MET A 1 117 ? 3.408 -0.695 -4.324 1 98.69 117 MET A O 1
ATOM 975 N N . ALA A 1 118 ? 3.662 1.258 -5.371 1 98.75 118 ALA A N 1
ATOM 976 C CA . ALA A 1 118 ? 3.582 0.641 -6.695 1 98.75 118 ALA A CA 1
ATOM 977 C C . ALA A 1 118 ? 4.715 -0.362 -6.902 1 98.75 118 ALA A C 1
ATOM 979 O O . ALA A 1 118 ? 4.488 -1.465 -7.406 1 98.75 118 ALA A O 1
ATOM 980 N N . MET A 1 119 ? 5.871 -0.007 -6.496 1 98.81 119 MET A N 1
ATOM 981 C CA . MET A 1 119 ? 7.016 -0.863 -6.801 1 98.81 119 MET A CA 1
ATOM 982 C C . MET A 1 119 ? 7.086 -2.043 -5.836 1 98.81 119 MET A C 1
ATOM 984 O O . MET A 1 119 ? 7.586 -3.111 -6.191 1 98.81 119 MET A O 1
ATOM 988 N N . TYR A 1 120 ? 6.512 -1.887 -4.613 1 98.75 120 TYR A N 1
ATOM 989 C CA . TYR A 1 120 ? 6.301 -3.062 -3.775 1 98.75 120 TYR A CA 1
ATOM 990 C C . TYR A 1 120 ? 5.34 -4.039 -4.441 1 98.75 120 TYR A C 1
ATOM 992 O O . TYR A 1 120 ? 5.578 -5.25 -4.438 1 98.75 120 TYR A O 1
ATOM 1000 N N . ALA A 1 121 ? 4.258 -3.482 -5.016 1 98.69 121 ALA A N 1
ATOM 1001 C CA . ALA A 1 121 ? 3.311 -4.344 -5.715 1 98.69 121 ALA A CA 1
ATOM 1002 C C . ALA A 1 121 ? 3.965 -5.008 -6.922 1 98.69 121 ALA A C 1
ATOM 1004 O O . ALA A 1 121 ? 3.715 -6.184 -7.203 1 98.69 121 ALA A O 1
ATOM 1005 N N . TRP A 1 122 ? 4.785 -4.289 -7.637 1 98.75 122 TRP A N 1
ATOM 1006 C CA . TRP A 1 122 ? 5.508 -4.84 -8.773 1 98.75 122 TRP A CA 1
ATOM 1007 C C . TRP A 1 122 ? 6.363 -6.031 -8.352 1 98.75 122 TRP A C 1
ATOM 1009 O O . TRP A 1 122 ? 6.383 -7.062 -9.031 1 98.75 122 TRP A O 1
ATOM 1019 N N . LEU A 1 123 ? 7.047 -5.848 -7.23 1 98.69 123 LEU A N 1
ATOM 1020 C CA . LEU A 1 123 ? 7.91 -6.906 -6.715 1 98.69 123 LEU A CA 1
ATOM 1021 C C . LEU A 1 123 ? 7.117 -8.188 -6.48 1 98.69 123 LEU A C 1
ATOM 1023 O O . LEU A 1 123 ? 7.555 -9.273 -6.867 1 98.69 123 LEU A O 1
ATOM 1027 N N . VAL A 1 124 ? 5.949 -8.078 -5.879 1 98.5 124 VAL A N 1
ATOM 1028 C CA . VAL A 1 124 ? 5.102 -9.234 -5.586 1 98.5 124 VAL A CA 1
ATOM 1029 C C . VAL A 1 124 ? 4.707 -9.93 -6.887 1 98.5 124 VAL A C 1
ATOM 1031 O O . VAL A 1 124 ? 4.895 -11.141 -7.031 1 98.5 124 VAL A O 1
ATOM 1034 N N . GLY A 1 125 ? 4.215 -9.133 -7.848 1 97.5 125 GLY A N 1
ATOM 1035 C CA . GLY A 1 125 ? 3.779 -9.703 -9.109 1 97.5 125 GLY A CA 1
ATOM 1036 C C . GLY A 1 125 ? 4.914 -10.312 -9.914 1 97.5 125 GLY A C 1
ATOM 1037 O O . GLY A 1 125 ? 4.781 -11.422 -10.438 1 97.5 125 GLY A O 1
ATOM 1038 N N . ARG A 1 126 ? 6.016 -9.617 -9.977 1 98.12 126 ARG A N 1
ATOM 1039 C CA . ARG A 1 126 ? 7.137 -10.031 -10.812 1 98.12 126 ARG A CA 1
ATOM 1040 C C . ARG A 1 126 ? 7.781 -11.305 -10.273 1 98.12 126 ARG A C 1
ATOM 1042 O O . ARG A 1 126 ? 8.133 -12.203 -11.047 1 98.12 126 ARG A O 1
ATOM 1049 N N . VAL A 1 127 ? 7.934 -11.406 -8.977 1 98.5 127 VAL A N 1
ATOM 1050 C CA . VAL A 1 127 ? 8.516 -12.602 -8.383 1 98.5 127 VAL A CA 1
ATOM 1051 C C . VAL A 1 127 ? 7.625 -13.805 -8.672 1 98.5 127 VAL A C 1
ATOM 1053 O O . VAL A 1 127 ? 8.117 -14.875 -9.039 1 98.5 127 VAL A O 1
ATOM 1056 N N . GLY A 1 128 ? 6.289 -13.633 -8.5 1 96.81 128 GLY A N 1
ATOM 1057 C CA . GLY A 1 128 ? 5.379 -14.711 -8.844 1 96.81 128 GLY A CA 1
ATOM 1058 C C . GLY A 1 128 ? 5.543 -15.188 -10.281 1 96.81 128 GLY A C 1
ATOM 1059 O O . GLY A 1 128 ? 5.566 -16.391 -10.539 1 96.81 128 GLY A O 1
ATOM 1060 N N . GLU A 1 129 ? 5.699 -14.25 -11.172 1 95.94 129 GLU A N 1
ATOM 1061 C CA . GLU A 1 129 ? 5.879 -14.57 -12.586 1 95.94 129 GLU A CA 1
ATOM 1062 C C . GLU A 1 129 ? 7.172 -15.344 -12.812 1 95.94 129 GLU A C 1
ATOM 1064 O O . GLU A 1 129 ? 7.18 -16.359 -13.516 1 95.94 129 GLU A O 1
ATOM 1069 N N . LEU A 1 130 ? 8.242 -14.867 -12.242 1 97.5 130 LEU A N 1
ATOM 1070 C CA . LEU A 1 130 ? 9.555 -15.469 -12.469 1 97.5 130 LEU A CA 1
ATOM 1071 C C . LEU A 1 130 ? 9.625 -16.859 -11.859 1 97.5 130 LEU A C 1
ATOM 1073 O O . LEU A 1 130 ? 10.305 -17.75 -12.391 1 97.5 130 LEU A O 1
ATOM 1077 N N . LEU A 1 131 ? 8.828 -17.094 -10.758 1 97.31 131 LEU A N 1
ATOM 1078 C CA . LEU A 1 131 ? 8.867 -18.375 -10.07 1 97.31 131 LEU A CA 1
ATOM 1079 C C . LEU A 1 131 ? 7.941 -19.391 -10.75 1 97.31 131 LEU A C 1
ATOM 1081 O O . LEU A 1 131 ? 8.086 -20.594 -10.555 1 97.31 131 LEU A O 1
ATOM 1085 N N . SER A 1 132 ? 6.844 -18.938 -11.445 1 92.81 132 SER A N 1
ATOM 1086 C CA . SER A 1 132 ? 5.852 -19.828 -12.047 1 92.81 132 SER A CA 1
ATOM 1087 C C . SER A 1 132 ? 6.504 -20.828 -12.992 1 92.81 132 SER A C 1
ATOM 1089 O O . SER A 1 132 ? 6.039 -21.969 -13.117 1 92.81 132 SER A O 1
ATOM 1091 N N . GLY A 1 133 ? 7.621 -20.594 -13.594 1 86.94 133 GLY A N 1
ATOM 1092 C CA . GLY A 1 133 ? 8.328 -21.547 -14.438 1 86.94 133 GLY A CA 1
ATOM 1093 C C . GLY A 1 133 ? 9.336 -22.391 -13.688 1 86.94 133 GLY A C 1
ATOM 1094 O O . GLY A 1 133 ? 9.875 -23.344 -14.227 1 86.94 133 GLY A O 1
ATOM 1095 N N . ARG A 1 134 ? 9.422 -22.172 -12.383 1 93.88 134 ARG A N 1
ATOM 1096 C CA . ARG A 1 134 ? 10.5 -22.781 -11.617 1 93.88 134 ARG A CA 1
ATOM 1097 C C . ARG A 1 134 ? 9.953 -23.625 -10.469 1 93.88 134 ARG A C 1
ATOM 1099 O O . ARG A 1 134 ? 10.617 -24.547 -10 1 93.88 134 ARG A O 1
ATOM 1106 N N . LEU A 1 135 ? 8.711 -23.297 -10.047 1 96.38 135 LEU A N 1
ATOM 1107 C CA . LEU A 1 135 ? 8.094 -23.969 -8.906 1 96.38 135 LEU A CA 1
ATOM 1108 C C . LEU A 1 135 ? 6.664 -24.375 -9.234 1 96.38 135 LEU A C 1
ATOM 1110 O O . LEU A 1 135 ? 6.027 -23.797 -10.117 1 96.38 135 LEU A O 1
ATOM 1114 N N . PRO A 1 136 ? 6.211 -25.406 -8.508 1 94.56 136 PRO A N 1
ATOM 1115 C CA . PRO A 1 136 ? 4.793 -25.734 -8.664 1 94.56 136 PRO A CA 1
ATOM 1116 C C . PRO A 1 136 ? 3.867 -24.609 -8.203 1 94.56 136 PRO A C 1
ATOM 1118 O O . PRO A 1 136 ? 4.254 -23.781 -7.363 1 94.56 136 PRO A O 1
ATOM 1121 N N . PRO A 1 137 ? 2.664 -24.594 -8.727 1 92 137 PRO A N 1
ATOM 1122 C CA . PRO A 1 137 ? 1.727 -23.5 -8.453 1 92 137 PRO A CA 1
ATOM 1123 C C . PRO A 1 137 ? 1.506 -23.281 -6.957 1 92 137 PRO A C 1
ATOM 1125 O O . PRO A 1 137 ? 1.389 -22.141 -6.512 1 92 137 PRO A O 1
ATOM 1128 N N . GLN A 1 138 ? 1.486 -24.297 -6.203 1 92.25 138 GLN A N 1
ATOM 1129 C CA . GLN A 1 138 ? 1.256 -24.156 -4.77 1 92.25 138 GLN A CA 1
ATOM 1130 C C . GLN A 1 138 ? 2.418 -23.438 -4.094 1 92.25 138 GLN A C 1
ATOM 1132 O O . GLN A 1 138 ? 2.207 -22.594 -3.211 1 92.25 138 GLN A O 1
ATOM 1137 N N . ALA A 1 139 ? 3.607 -23.75 -4.496 1 96.31 139 ALA A N 1
ATOM 1138 C CA . ALA A 1 139 ? 4.801 -23.094 -3.961 1 96.31 139 ALA A CA 1
ATOM 1139 C C . ALA A 1 139 ? 4.848 -21.625 -4.367 1 96.31 139 ALA A C 1
ATOM 1141 O O . ALA A 1 139 ? 5.203 -20.766 -3.557 1 96.31 139 ALA A O 1
ATOM 1142 N N . VAL A 1 140 ? 4.449 -21.344 -5.629 1 95.81 140 VAL A N 1
ATOM 1143 C CA . VAL A 1 140 ? 4.395 -19.969 -6.109 1 95.81 140 VAL A CA 1
ATOM 1144 C C . VAL A 1 140 ? 3.398 -19.172 -5.277 1 95.81 140 VAL A C 1
ATOM 1146 O O . VAL A 1 140 ? 3.689 -18.047 -4.863 1 95.81 140 VAL A O 1
ATOM 1149 N N . SER A 1 141 ? 2.289 -19.781 -5.008 1 94.44 141 SER A N 1
ATOM 1150 C CA . SER A 1 141 ? 1.259 -19.125 -4.211 1 94.44 141 SER A CA 1
ATOM 1151 C C . SER A 1 141 ? 1.751 -18.844 -2.795 1 94.44 141 SER A C 1
ATOM 1153 O O . SER A 1 141 ? 1.49 -17.781 -2.24 1 94.44 141 SER A O 1
ATOM 1155 N N . GLU A 1 142 ? 2.465 -19.797 -2.236 1 96.44 142 GLU A N 1
ATOM 1156 C CA . GLU A 1 142 ? 3.002 -19.656 -0.887 1 96.44 142 GLU A CA 1
ATOM 1157 C C . GLU A 1 142 ? 3.98 -18.484 -0.804 1 96.44 142 GLU A C 1
ATOM 1159 O O . GLU A 1 142 ? 3.887 -17.656 0.1 1 96.44 142 GLU A O 1
ATOM 1164 N N . VAL A 1 143 ? 4.859 -18.375 -1.743 1 97.81 143 VAL A N 1
ATOM 1165 C CA . VAL A 1 143 ? 5.855 -17.312 -1.771 1 97.81 143 VAL A CA 1
ATOM 1166 C C . VAL A 1 143 ? 5.176 -15.977 -2.047 1 97.81 143 VAL A C 1
ATOM 1168 O O . VAL A 1 143 ? 5.5 -14.969 -1.416 1 97.81 143 VAL A O 1
ATOM 1171 N N . SER A 1 144 ? 4.203 -15.977 -2.957 1 97.25 144 SER A N 1
ATOM 1172 C CA . SER A 1 144 ? 3.504 -14.75 -3.322 1 97.25 144 SER A CA 1
ATOM 1173 C C . SER A 1 144 ? 2.729 -14.18 -2.139 1 97.25 144 SER A C 1
ATOM 1175 O O . SER A 1 144 ? 2.691 -12.969 -1.94 1 97.25 144 SER A O 1
ATOM 1177 N N . GLN A 1 145 ? 2.172 -15.07 -1.384 1 97.5 145 GLN A N 1
ATOM 1178 C CA . GLN A 1 145 ? 1.439 -14.617 -0.206 1 97.5 145 GLN A CA 1
ATOM 1179 C C . GLN A 1 145 ? 2.385 -14.023 0.836 1 97.5 145 GLN A C 1
ATOM 1181 O O . GLN A 1 145 ? 2.072 -13.008 1.462 1 97.5 145 GLN A O 1
ATOM 1186 N N . ALA A 1 146 ? 3.504 -14.656 1.011 1 98.62 146 ALA A N 1
ATOM 1187 C CA . ALA A 1 146 ? 4.504 -14.141 1.939 1 98.62 146 ALA A CA 1
ATOM 1188 C C . ALA A 1 146 ? 5.008 -12.773 1.491 1 98.62 146 ALA A C 1
ATOM 1190 O O . ALA A 1 146 ? 5.137 -11.852 2.303 1 98.62 146 ALA A O 1
ATOM 1191 N N . LEU A 1 147 ? 5.227 -12.617 0.198 1 98.75 147 LEU A N 1
ATOM 1192 C CA . LEU A 1 147 ? 5.742 -11.359 -0.339 1 98.75 147 LEU A CA 1
ATOM 1193 C C . LEU A 1 147 ? 4.676 -10.266 -0.288 1 98.75 147 LEU A C 1
ATOM 1195 O O . LEU A 1 147 ? 4.996 -9.094 -0.092 1 98.75 147 LEU A O 1
ATOM 1199 N N . LEU A 1 148 ? 3.434 -10.672 -0.487 1 98.69 148 LEU A N 1
ATOM 1200 C CA . LEU A 1 148 ? 2.34 -9.711 -0.353 1 98.69 148 LEU A CA 1
ATOM 1201 C C . LEU A 1 148 ? 2.301 -9.125 1.055 1 98.69 148 LEU A C 1
ATOM 1203 O O . LEU A 1 148 ? 2.174 -7.91 1.222 1 98.69 148 LEU A O 1
ATOM 1207 N N . LYS A 1 149 ? 2.479 -9.969 2.023 1 98.75 149 LYS A N 1
ATOM 1208 C CA . LYS A 1 149 ? 2.486 -9.508 3.41 1 98.75 149 LYS A CA 1
ATOM 1209 C C . LYS A 1 149 ? 3.732 -8.68 3.707 1 98.75 149 LYS A C 1
ATOM 1211 O O . LYS A 1 149 ? 3.668 -7.699 4.449 1 98.75 149 LYS A O 1
ATOM 1216 N N . LEU A 1 150 ? 4.855 -9.047 3.15 1 98.81 150 LEU A N 1
ATOM 1217 C CA . LEU A 1 150 ? 6.066 -8.242 3.268 1 98.81 150 LEU A CA 1
ATOM 1218 C C . LEU A 1 150 ? 5.867 -6.863 2.645 1 98.81 150 LEU A C 1
ATOM 1220 O O . LEU A 1 150 ? 6.23 -5.848 3.242 1 98.81 150 LEU A O 1
ATOM 1224 N N . ALA A 1 151 ? 5.266 -6.871 1.479 1 98.75 151 ALA A N 1
ATOM 1225 C CA . ALA A 1 151 ? 5.062 -5.641 0.722 1 98.75 151 ALA A CA 1
ATOM 1226 C C . ALA A 1 151 ? 4.148 -4.68 1.474 1 98.75 151 ALA A C 1
ATOM 1228 O O . ALA A 1 151 ? 4.445 -3.488 1.588 1 98.75 151 ALA A O 1
ATOM 1229 N N . VAL A 1 152 ? 3.057 -5.211 1.992 1 98.69 152 VAL A N 1
ATOM 1230 C CA . VAL A 1 152 ? 2.113 -4.316 2.65 1 98.69 152 VAL A CA 1
ATOM 1231 C C . VAL A 1 152 ? 2.705 -3.818 3.967 1 98.69 152 VAL A C 1
ATOM 1233 O O . VAL A 1 152 ? 2.525 -2.654 4.336 1 98.69 152 VAL A O 1
ATOM 1236 N N . THR A 1 153 ? 3.428 -4.648 4.695 1 98.62 153 THR A N 1
ATOM 1237 C CA . THR A 1 153 ? 4.078 -4.223 5.93 1 98.62 153 THR A CA 1
ATOM 1238 C C . THR A 1 153 ? 5.156 -3.182 5.641 1 98.62 153 THR A C 1
ATOM 1240 O O . THR A 1 153 ? 5.215 -2.141 6.297 1 98.62 153 THR A O 1
ATOM 1243 N N . GLY A 1 154 ? 5.957 -3.424 4.648 1 98.19 154 GLY A N 1
ATOM 1244 C CA . GLY A 1 154 ? 6.992 -2.482 4.246 1 98.19 154 GLY A CA 1
ATOM 1245 C C . GLY A 1 154 ? 6.438 -1.157 3.762 1 98.19 154 GLY A C 1
ATOM 1246 O O . GLY A 1 154 ? 6.906 -0.094 4.176 1 98.19 154 GLY A O 1
ATOM 1247 N N . ALA A 1 155 ? 5.422 -1.245 2.93 1 98.44 155 ALA A N 1
ATOM 1248 C CA . ALA A 1 155 ? 4.789 -0.033 2.42 1 98.44 155 ALA A CA 1
ATOM 1249 C C . ALA A 1 155 ? 4.152 0.77 3.551 1 98.44 155 ALA A C 1
ATOM 1251 O O . ALA A 1 155 ? 4.219 2.002 3.561 1 98.44 155 ALA A O 1
ATOM 1252 N N . ALA A 1 156 ? 3.535 0.042 4.445 1 98.62 156 ALA A N 1
ATOM 1253 C CA . ALA A 1 156 ? 2.922 0.713 5.59 1 98.62 156 ALA A CA 1
ATOM 1254 C C . ALA A 1 156 ? 3.969 1.438 6.43 1 98.62 156 ALA A C 1
ATOM 1256 O O . ALA A 1 156 ? 3.719 2.533 6.938 1 98.62 156 ALA A O 1
ATOM 1257 N N . LEU A 1 157 ? 5.113 0.848 6.598 1 98.25 157 LEU A N 1
ATOM 1258 C CA . LEU A 1 157 ? 6.199 1.492 7.328 1 98.25 157 LEU A CA 1
ATOM 1259 C C . LEU A 1 157 ? 6.656 2.762 6.617 1 98.25 157 LEU A C 1
ATOM 1261 O O . LEU A 1 157 ? 6.926 3.777 7.262 1 98.25 157 LEU A O 1
ATOM 1265 N N . THR A 1 158 ? 6.773 2.66 5.312 1 97.44 158 THR A N 1
ATOM 1266 C CA . THR A 1 158 ? 7.125 3.826 4.512 1 97.44 158 THR A CA 1
ATOM 1267 C C . THR A 1 158 ? 6.121 4.953 4.723 1 97.44 158 THR A C 1
ATOM 1269 O O . THR A 1 158 ? 6.504 6.086 5.031 1 97.44 158 THR A O 1
ATOM 1272 N N . VAL A 1 159 ? 4.859 4.652 4.637 1 97.19 159 VAL A N 1
ATOM 1273 C CA . VAL A 1 159 ? 3.793 5.641 4.754 1 97.19 159 VAL A CA 1
ATOM 1274 C C . VAL A 1 159 ? 3.764 6.203 6.172 1 97.19 159 VAL A C 1
ATOM 1276 O O . VAL A 1 159 ? 3.635 7.418 6.363 1 97.19 159 VAL A O 1
ATOM 1279 N N . ALA A 1 160 ? 3.949 5.359 7.145 1 95.31 160 ALA A N 1
ATOM 1280 C CA . ALA A 1 160 ? 3.98 5.793 8.539 1 95.31 160 ALA A CA 1
ATOM 1281 C C . ALA A 1 160 ? 5.16 6.727 8.797 1 95.31 160 ALA A C 1
ATOM 1283 O O . ALA A 1 160 ? 5.047 7.688 9.562 1 95.31 160 ALA A O 1
ATOM 1284 N N . GLY A 1 161 ? 6.25 6.383 8.227 1 92.44 161 GLY A N 1
ATOM 1285 C CA . GLY A 1 161 ? 7.406 7.258 8.344 1 92.44 161 GLY A CA 1
ATOM 1286 C C . GLY A 1 161 ? 7.164 8.648 7.777 1 92.44 161 GLY A C 1
ATOM 1287 O O . GLY A 1 161 ? 7.539 9.648 8.398 1 92.44 161 GLY A O 1
ATOM 1288 N N . TYR A 1 162 ? 6.547 8.695 6.645 1 91.81 162 TYR A N 1
ATOM 1289 C CA . TYR A 1 162 ? 6.203 9.969 6.035 1 91.81 162 TYR A CA 1
ATOM 1290 C C . TYR A 1 162 ? 5.285 10.781 6.945 1 91.81 162 TYR A C 1
ATOM 1292 O O . TYR A 1 162 ? 5.504 11.977 7.156 1 91.81 162 TYR A O 1
ATOM 1300 N N . GLU A 1 163 ? 4.289 10.125 7.434 1 90.12 163 GLU A N 1
ATOM 1301 C CA . GLU A 1 163 ? 3.324 10.773 8.32 1 90.12 163 GLU A CA 1
ATOM 1302 C C . GLU A 1 163 ? 4 11.297 9.578 1 90.12 163 GLU A C 1
ATOM 1304 O O . GLU A 1 163 ? 3.709 12.414 10.031 1 90.12 163 GLU A O 1
ATOM 1309 N N . ALA A 1 164 ? 4.84 10.469 10.094 1 88.06 164 ALA A N 1
ATOM 1310 C CA . ALA A 1 164 ? 5.547 10.867 11.312 1 88.06 164 ALA A CA 1
ATOM 1311 C C . ALA A 1 164 ? 6.422 12.094 11.062 1 88.06 164 ALA A C 1
ATOM 1313 O O . ALA A 1 164 ? 6.484 13 11.891 1 88.06 164 ALA A O 1
ATOM 1314 N N . LEU A 1 165 ? 7.082 12.117 9.961 1 87.12 165 LEU A N 1
ATOM 1315 C CA . LEU A 1 165 ? 7.922 13.258 9.602 1 87.12 165 LEU A CA 1
ATOM 1316 C C . LEU A 1 165 ? 7.086 14.516 9.414 1 87.12 165 LEU A C 1
ATOM 1318 O O . LEU A 1 165 ? 7.477 15.602 9.859 1 87.12 165 LEU A O 1
ATOM 1322 N N . MET A 1 166 ? 5.973 14.367 8.789 1 83.69 166 MET A N 1
ATOM 1323 C CA . MET A 1 166 ? 5.07 15.492 8.57 1 83.69 166 MET A CA 1
ATOM 1324 C C . MET A 1 166 ? 4.527 16.016 9.891 1 83.69 166 MET A C 1
ATOM 1326 O O . MET A 1 166 ? 4.465 17.234 10.102 1 83.69 166 MET A O 1
ATOM 1330 N N . GLU A 1 167 ? 4.102 15.125 10.695 1 82.19 167 GLU A N 1
ATOM 1331 C CA . GLU A 1 167 ? 3.537 15.492 11.992 1 82.19 167 GLU A CA 1
ATOM 1332 C C . GLU A 1 167 ? 4.566 16.219 12.852 1 82.19 167 GLU A C 1
ATOM 1334 O O . GLU A 1 167 ? 4.246 17.234 13.492 1 82.19 167 GLU A O 1
ATOM 1339 N N . GLU A 1 168 ? 5.703 15.711 12.828 1 82 168 GLU A N 1
ATOM 1340 C CA . GLU A 1 168 ? 6.762 16.344 13.609 1 82 168 GLU A CA 1
ATOM 1341 C C . GLU A 1 168 ? 7.121 17.719 13.039 1 82 168 GLU A C 1
ATOM 1343 O O . GLU A 1 168 ? 7.391 18.656 13.789 1 82 168 GLU A O 1
ATOM 1348 N N . GLY A 1 169 ? 7.234 17.75 11.773 1 79.62 169 GLY A N 1
ATOM 1349 C CA . GLY A 1 169 ? 7.504 19.031 11.141 1 79.62 169 GLY A CA 1
ATOM 1350 C C . GLY A 1 169 ? 6.438 20.062 11.422 1 79.62 169 GLY A C 1
ATOM 1351 O O . GLY A 1 169 ? 6.754 21.234 11.695 1 79.62 169 GLY A O 1
ATOM 1352 N N . PHE A 1 170 ? 5.281 19.641 11.367 1 76.81 170 PHE A N 1
ATOM 1353 C CA . PHE A 1 170 ? 4.16 20.531 11.641 1 76.81 170 PHE A CA 1
ATOM 1354 C C . PHE A 1 170 ? 4.172 20.984 13.094 1 76.81 170 PHE A C 1
ATOM 1356 O O . PHE A 1 170 ? 3.959 22.172 13.375 1 76.81 170 PHE A O 1
ATOM 1363 N N . ALA A 1 171 ? 4.305 20.031 13.938 1 77.12 171 ALA A N 1
ATOM 1364 C CA . ALA A 1 171 ? 4.336 20.359 15.359 1 77.12 171 ALA A CA 1
ATOM 1365 C C . ALA A 1 171 ? 5.426 21.391 15.656 1 77.12 171 ALA A C 1
ATOM 1367 O O . ALA A 1 171 ? 5.219 22.312 16.453 1 77.12 171 ALA A O 1
ATOM 1368 N N . GLU A 1 172 ? 6.469 21.25 15.117 1 77.56 172 GLU A N 1
ATOM 1369 C CA . GLU A 1 172 ? 7.582 22.172 15.344 1 77.56 172 GLU A CA 1
ATOM 1370 C C . GLU A 1 172 ? 7.281 23.547 14.75 1 77.56 172 GLU A C 1
ATOM 1372 O O . GLU A 1 172 ? 7.57 24.578 15.375 1 77.56 172 GLU A O 1
ATOM 1377 N N . GLU A 1 173 ? 6.738 23.594 13.641 1 74.06 173 GLU A N 1
ATOM 1378 C CA . GLU A 1 173 ? 6.465 24.859 12.961 1 74.06 173 GLU A CA 1
ATOM 1379 C C . GLU A 1 173 ? 5.289 25.594 13.602 1 74.06 173 GLU A C 1
ATOM 1381 O O . GLU A 1 173 ? 5.285 26.812 13.688 1 74.06 173 GLU A O 1
ATOM 1386 N N . ALA A 1 174 ? 4.328 24.781 13.945 1 72.62 174 ALA A N 1
ATOM 1387 C CA . ALA A 1 174 ? 3.105 25.375 14.477 1 72.62 174 ALA A CA 1
ATOM 1388 C C . ALA A 1 174 ? 3.176 25.516 16 1 72.62 174 ALA A C 1
ATOM 1390 O O . ALA A 1 174 ? 2.367 26.219 16.609 1 72.62 174 ALA A O 1
ATOM 1391 N N . GLY A 1 175 ? 4.156 24.938 16.562 1 73.06 175 GLY A N 1
ATOM 1392 C CA . GLY A 1 175 ? 4.191 24.891 18.016 1 73.06 175 GLY A CA 1
ATOM 1393 C C . GLY A 1 175 ? 3.025 24.141 18.625 1 73.06 175 GLY A C 1
ATOM 1394 O O . GLY A 1 175 ? 2.457 24.562 19.625 1 73.06 175 GLY A O 1
ATOM 1395 N N . ALA A 1 176 ? 2.551 23.188 17.844 1 72.88 176 ALA A N 1
ATOM 1396 C CA . ALA A 1 176 ? 1.359 22.438 18.25 1 72.88 176 ALA A CA 1
ATOM 1397 C C . ALA A 1 176 ? 1.683 20.969 18.484 1 72.88 176 ALA A C 1
ATOM 1399 O O . ALA A 1 176 ? 2.793 20.516 18.203 1 72.88 176 ALA A O 1
ATOM 1400 N N . ASP A 1 177 ? 0.756 20.391 19.172 1 75.19 177 ASP A N 1
ATOM 1401 C CA . ASP A 1 177 ? 0.826 18.953 19.375 1 75.19 177 ASP A CA 1
ATOM 1402 C C . ASP A 1 177 ? 0.725 18.203 18.047 1 75.19 177 ASP A C 1
ATOM 1404 O O . ASP A 1 177 ? -0.129 18.5 17.219 1 75.19 177 ASP A O 1
ATOM 1408 N N . PRO A 1 178 ? 1.598 17.234 17.875 1 70.38 178 PRO A N 1
ATOM 1409 C CA . PRO A 1 178 ? 1.569 16.453 16.641 1 70.38 178 PRO A CA 1
ATOM 1410 C C . PRO A 1 178 ? 0.218 15.789 16.391 1 70.38 178 PRO A C 1
ATOM 1412 O O . PRO A 1 178 ? -0.143 15.523 15.242 1 70.38 178 PRO A O 1
ATOM 1415 N N . ARG A 1 179 ? -0.506 15.594 17.391 1 71.38 179 ARG A N 1
ATOM 1416 C CA . ARG A 1 179 ? -1.812 14.953 17.266 1 71.38 179 ARG A CA 1
ATOM 1417 C C . ARG A 1 179 ? -2.82 15.891 16.609 1 71.38 179 ARG A C 1
ATOM 1419 O O . ARG A 1 179 ? -3.867 15.445 16.141 1 71.38 179 ARG A O 1
ATOM 1426 N N . LEU A 1 180 ? -2.447 17.094 16.562 1 74.56 180 LEU A N 1
ATOM 1427 C CA . LEU A 1 180 ? -3.318 18.078 15.93 1 74.56 180 LEU A CA 1
ATOM 1428 C C . LEU A 1 180 ? -3.504 17.781 14.445 1 74.56 180 LEU A C 1
ATOM 1430 O O . LEU A 1 180 ? -4.559 18.078 13.875 1 74.56 180 LEU A O 1
ATOM 1434 N N . VAL A 1 181 ? -2.494 17.047 13.961 1 74.5 181 VAL A N 1
ATOM 1435 C CA . VAL A 1 181 ? -2.533 16.766 12.531 1 74.5 181 VAL A CA 1
ATOM 1436 C C . VAL A 1 181 ? -3.697 15.812 12.227 1 74.5 181 VAL A C 1
ATOM 1438 O O . VAL A 1 181 ? -4.43 16.016 11.258 1 74.5 181 VAL A O 1
ATOM 1441 N N . ARG A 1 182 ? -3.92 14.883 13.055 1 76.75 182 ARG A N 1
ATOM 1442 C CA . ARG A 1 182 ? -5.004 13.93 12.859 1 76.75 182 ARG A CA 1
ATOM 1443 C C . ARG A 1 182 ? -6.363 14.609 12.961 1 76.75 182 ARG A C 1
ATOM 1445 O O . ARG A 1 182 ? -7.285 14.289 12.211 1 76.75 182 ARG A O 1
ATOM 1452 N N . ASN A 1 183 ? -6.422 15.57 13.859 1 77.94 183 ASN A N 1
ATOM 1453 C CA . ASN A 1 183 ? -7.668 16.312 14.016 1 77.94 183 ASN A CA 1
ATOM 1454 C C . ASN A 1 183 ? -7.957 17.188 12.789 1 77.94 183 ASN A C 1
ATOM 1456 O O . ASN A 1 183 ? -9.109 17.312 12.383 1 77.94 183 ASN A O 1
ATOM 1460 N N . ILE A 1 184 ? -6.941 17.703 12.289 1 78.56 184 ILE A N 1
ATOM 1461 C CA . ILE A 1 184 ? -7.074 18.547 11.109 1 78.56 184 ILE A CA 1
ATOM 1462 C C . ILE A 1 184 ? -7.551 17.703 9.922 1 78.56 184 ILE A C 1
ATOM 1464 O O . ILE A 1 184 ? -8.43 18.125 9.172 1 78.56 184 ILE A O 1
ATOM 1468 N N . VAL A 1 185 ? -7.07 16.531 9.789 1 81.06 185 VAL A N 1
ATOM 1469 C CA . VAL A 1 185 ? -7.457 15.656 8.688 1 81.06 185 VAL A CA 1
ATOM 1470 C C . VAL A 1 185 ? -8.93 15.273 8.828 1 81.06 185 VAL A C 1
ATOM 1472 O O . VAL A 1 185 ? -9.68 15.328 7.852 1 81.06 185 VAL A O 1
ATOM 1475 N N . ALA A 1 186 ? -9.281 14.938 10.062 1 81.38 186 ALA A N 1
ATOM 1476 C CA . ALA A 1 186 ? -10.672 14.555 10.297 1 81.38 186 ALA A CA 1
ATOM 1477 C C . ALA A 1 186 ? -11.617 15.719 10 1 81.38 186 ALA A C 1
ATOM 1479 O O . ALA A 1 186 ? -12.672 15.523 9.398 1 81.38 186 ALA A O 1
ATOM 1480 N N . MET A 1 187 ? -11.242 16.859 10.375 1 82.06 187 MET A N 1
ATOM 1481 C CA . MET A 1 187 ? -12.062 18.047 10.164 1 82.06 187 MET A CA 1
ATOM 1482 C C . MET A 1 187 ? -12.195 18.359 8.672 1 82.06 187 MET A C 1
ATOM 1484 O O . MET A 1 187 ? -13.289 18.672 8.195 1 82.06 187 MET A O 1
ATOM 1488 N N . ARG A 1 188 ? -11.125 18.219 8.047 1 83.06 188 ARG A N 1
ATOM 1489 C CA . ARG A 1 188 ? -11.148 18.5 6.613 1 83.06 188 ARG A CA 1
ATOM 1490 C C . ARG A 1 188 ? -11.93 17.438 5.855 1 83.06 188 ARG A C 1
ATOM 1492 O O . ARG A 1 188 ? -12.648 17.734 4.902 1 83.06 188 ARG A O 1
ATOM 1499 N N . ALA A 1 189 ? -11.734 16.219 6.27 1 84 189 ALA A N 1
ATOM 1500 C CA . ALA A 1 189 ? -12.469 15.117 5.652 1 84 189 ALA A CA 1
ATOM 1501 C C . ALA A 1 189 ? -13.977 15.312 5.797 1 84 189 ALA A C 1
ATOM 1503 O O . ALA A 1 189 ? -14.742 14.961 4.898 1 84 189 ALA A O 1
ATOM 1504 N N . ASP A 1 190 ? -14.375 15.859 6.871 1 85.44 190 ASP A N 1
ATOM 1505 C CA . ASP A 1 190 ? -15.797 16.047 7.16 1 85.44 190 ASP A CA 1
ATOM 1506 C C . ASP A 1 190 ? -16.422 17.062 6.207 1 85.44 190 ASP A C 1
ATOM 1508 O O . ASP A 1 190 ? -17.641 17.125 6.074 1 85.44 190 ASP A O 1
ATOM 1512 N N . GLN A 1 191 ? -15.578 17.797 5.574 1 82.44 191 GLN A N 1
ATOM 1513 C CA . GLN A 1 191 ? -16.078 18.844 4.672 1 82.44 191 GLN A CA 1
ATOM 1514 C C . GLN A 1 191 ? -16.281 18.281 3.266 1 82.44 191 GLN A C 1
ATOM 1516 O O . GLN A 1 191 ? -16.891 18.938 2.422 1 82.44 191 GLN A O 1
ATOM 1521 N N . LEU A 1 192 ? -15.766 17.109 3.098 1 82.75 192 LEU A N 1
ATOM 1522 C CA . LEU A 1 192 ? -15.867 16.547 1.76 1 82.75 192 LEU A CA 1
ATOM 1523 C C . LEU A 1 192 ? -17.156 15.75 1.602 1 82.75 192 LEU A C 1
ATOM 1525 O O . LEU A 1 192 ? -17.578 15.055 2.529 1 82.75 192 LEU A O 1
ATOM 1529 N N . ARG A 1 193 ? -17.828 15.898 0.4 1 79.88 193 ARG A N 1
ATOM 1530 C CA . ARG A 1 193 ? -19.062 15.188 0.098 1 79.88 193 ARG A CA 1
ATOM 1531 C C . ARG A 1 193 ? -18.828 14.117 -0.965 1 79.88 193 ARG A C 1
ATOM 1533 O O . ARG A 1 193 ? -17.844 14.172 -1.699 1 79.88 193 ARG A O 1
ATOM 154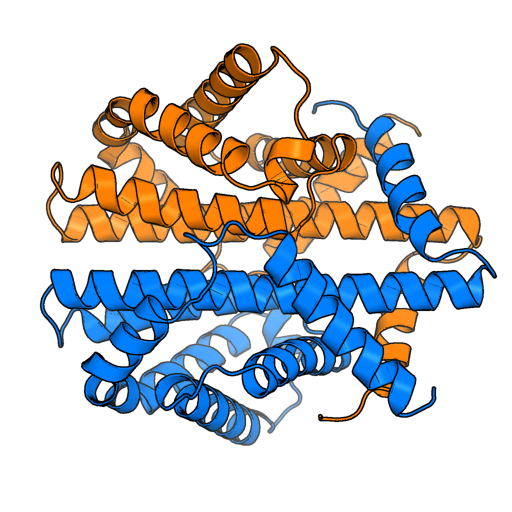0 N N . ARG A 1 194 ? -19.75 13.211 -0.997 1 78.94 194 ARG A N 1
ATOM 1541 C CA . ARG A 1 194 ? -19.688 12.148 -1.993 1 78.94 194 ARG A CA 1
ATOM 1542 C C . ARG A 1 194 ? -19.797 12.711 -3.406 1 78.94 194 ARG A C 1
ATOM 1544 O O . ARG A 1 194 ? -20.672 13.539 -3.688 1 78.94 194 ARG A O 1
ATOM 1551 N N . PRO A 1 195 ? -18.844 12.258 -4.266 1 74.94 195 PRO A N 1
ATOM 1552 C CA . PRO A 1 195 ? -18.922 12.742 -5.645 1 74.94 195 PRO A CA 1
ATOM 1553 C C . PRO A 1 195 ? -20.094 12.133 -6.422 1 74.94 195 PRO A C 1
ATOM 1555 O O . PRO A 1 195 ? -20.531 11.031 -6.094 1 74.94 195 PRO A O 1
ATOM 1558 N N . MET B 1 1 ? -15.719 25.094 2.904 1 39.88 1 MET B N 1
ATOM 1559 C CA . MET B 1 1 ? -14.945 24.828 1.698 1 39.88 1 MET B CA 1
ATOM 1560 C C . MET B 1 1 ? -15.859 24.578 0.506 1 39.88 1 MET B C 1
ATOM 1562 O O . MET B 1 1 ? -16.828 23.812 0.612 1 39.88 1 MET B O 1
ATOM 1566 N N . LEU B 1 2 ? -15.719 25.328 -0.517 1 46.56 2 LEU B N 1
ATOM 1567 C CA . LEU B 1 2 ? -16.672 25.328 -1.62 1 46.56 2 LEU B CA 1
ATOM 1568 C C . LEU B 1 2 ? -16.688 23.984 -2.344 1 46.56 2 LEU B C 1
ATOM 1570 O O . LEU B 1 2 ? -15.656 23.312 -2.418 1 46.56 2 LEU B O 1
ATOM 1574 N N . PRO B 1 3 ? -17.797 23.453 -2.625 1 49.91 3 PRO B N 1
ATOM 1575 C CA . PRO B 1 3 ? -18.016 22.203 -3.365 1 49.91 3 PRO B CA 1
ATOM 1576 C C . PRO B 1 3 ? -16.969 21.984 -4.449 1 49.91 3 PRO B C 1
ATOM 1578 O O . PRO B 1 3 ? -16.516 20.844 -4.652 1 49.91 3 PRO B O 1
ATOM 1581 N N . ASN B 1 4 ? -16.438 22.938 -4.949 1 55.66 4 ASN B N 1
ATOM 1582 C CA . ASN B 1 4 ? -15.484 22.906 -6.047 1 55.66 4 ASN B CA 1
ATOM 1583 C C . ASN B 1 4 ? -14.078 22.547 -5.559 1 55.66 4 ASN B C 1
ATOM 1585 O O . ASN B 1 4 ? -13.328 21.875 -6.262 1 55.66 4 ASN B O 1
ATOM 1589 N N . MET B 1 5 ? -13.844 22.953 -4.293 1 56.78 5 MET B N 1
ATOM 1590 C CA . MET B 1 5 ? -12.516 22.703 -3.75 1 56.78 5 MET B CA 1
ATOM 1591 C C . MET B 1 5 ? -12.359 21.219 -3.389 1 56.78 5 MET B C 1
ATOM 1593 O O . MET B 1 5 ? -11.281 20.656 -3.564 1 56.78 5 MET B O 1
ATOM 1597 N N . GLU B 1 6 ? -13.484 20.656 -3.01 1 61.28 6 GLU B N 1
ATOM 1598 C CA . GLU B 1 6 ? -13.508 19.234 -2.652 1 61.28 6 GLU B CA 1
ATOM 1599 C C . GLU B 1 6 ? -13.234 18.359 -3.869 1 61.28 6 GLU B C 1
ATOM 1601 O O . GLU B 1 6 ? -12.406 17.438 -3.812 1 61.28 6 GLU B O 1
ATOM 1606 N N . LEU B 1 7 ? -13.984 18.703 -4.82 1 66.88 7 LEU B N 1
ATOM 1607 C CA . LEU B 1 7 ? -13.836 17.984 -6.074 1 66.88 7 LEU B CA 1
ATOM 1608 C C . LEU B 1 7 ? -12.43 18.156 -6.645 1 66.88 7 LEU B C 1
ATOM 1610 O O . LEU B 1 7 ? -11.875 17.234 -7.25 1 66.88 7 LEU B O 1
ATOM 1614 N N . ASP B 1 8 ? -11.969 19.172 -6.18 1 84.12 8 ASP B N 1
ATOM 1615 C CA . ASP B 1 8 ? -10.633 19.469 -6.684 1 84.12 8 ASP B CA 1
ATOM 1616 C C . ASP B 1 8 ? -9.57 18.625 -5.98 1 84.12 8 ASP B C 1
ATOM 1618 O O . ASP B 1 8 ? -8.656 18.109 -6.621 1 84.12 8 ASP B O 1
ATOM 1622 N N . LEU B 1 9 ? -9.836 18.359 -4.719 1 87.44 9 LEU B N 1
ATOM 1623 C CA . LEU B 1 9 ? -8.867 17.578 -3.955 1 87.44 9 LEU B CA 1
ATOM 1624 C C . LEU B 1 9 ? -8.852 16.125 -4.418 1 87.44 9 LEU B C 1
ATOM 1626 O O . LEU B 1 9 ? -7.781 15.547 -4.605 1 87.44 9 LEU B O 1
ATOM 1630 N N . LEU B 1 10 ? -10.031 15.562 -4.633 1 91.62 10 LEU B N 1
ATOM 1631 C CA . LEU B 1 10 ? -10.133 14.18 -5.074 1 91.62 10 LEU B CA 1
ATOM 1632 C C . LEU B 1 10 ? -9.562 14.008 -6.477 1 91.62 10 LEU B C 1
ATOM 1634 O O . LEU B 1 10 ? -8.844 13.047 -6.75 1 91.62 10 LEU B O 1
ATOM 1638 N N . ASN B 1 11 ? -9.859 14.961 -7.277 1 93.12 11 ASN B N 1
ATOM 1639 C CA . ASN B 1 11 ? -9.336 14.93 -8.641 1 93.12 11 ASN B CA 1
ATOM 1640 C C . ASN B 1 11 ? -7.816 15.055 -8.656 1 93.12 11 ASN B C 1
ATOM 1642 O O . ASN B 1 11 ? -7.141 14.398 -9.445 1 93.12 11 ASN B O 1
ATOM 1646 N N . ARG B 1 12 ? -7.34 15.875 -7.82 1 91.38 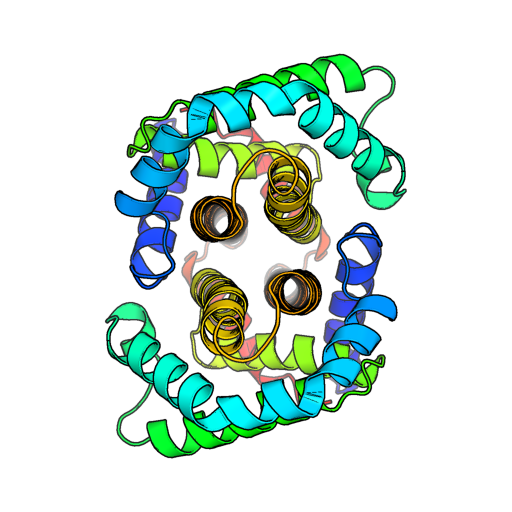12 ARG B N 1
ATOM 1647 C CA . ARG B 1 12 ? -5.895 16.047 -7.715 1 91.38 12 ARG B CA 1
ATOM 1648 C C . ARG B 1 12 ? -5.223 14.766 -7.234 1 91.38 12 ARG B C 1
ATOM 1650 O O . ARG B 1 12 ? -4.156 14.391 -7.73 1 91.38 12 ARG B O 1
ATOM 1657 N N . ALA B 1 13 ? -5.855 14.18 -6.246 1 93.75 13 ALA B N 1
ATOM 1658 C CA . ALA B 1 13 ? -5.316 12.914 -5.754 1 93.75 13 ALA B CA 1
ATOM 1659 C C . ALA B 1 13 ? -5.277 11.867 -6.863 1 93.75 13 ALA B C 1
ATOM 1661 O O . ALA B 1 13 ? -4.285 11.148 -7.016 1 93.75 13 ALA B O 1
ATOM 1662 N N . VAL B 1 14 ? -6.34 11.805 -7.668 1 96.56 14 VAL B N 1
ATOM 1663 C CA . VAL B 1 14 ? -6.426 10.82 -8.742 1 96.56 14 VAL B CA 1
ATOM 1664 C C . VAL B 1 14 ? -5.348 11.109 -9.789 1 96.56 14 VAL B C 1
ATOM 1666 O O . VAL B 1 14 ? -4.613 10.203 -10.195 1 96.56 14 VAL B O 1
ATOM 1669 N N . ARG B 1 15 ? -5.207 12.336 -10.164 1 95.62 15 ARG B N 1
ATOM 1670 C CA . ARG B 1 15 ? -4.215 12.711 -11.164 1 95.62 15 ARG B CA 1
ATOM 1671 C C . ARG B 1 15 ? -2.801 12.422 -10.664 1 95.62 15 ARG B C 1
ATOM 1673 O O . ARG B 1 15 ? -1.977 11.883 -11.406 1 95.62 15 ARG B O 1
ATOM 1680 N N . THR B 1 16 ? -2.562 12.773 -9.438 1 94.88 16 THR B N 1
ATOM 1681 C CA . THR B 1 16 ? -1.243 12.57 -8.844 1 94.88 16 THR B CA 1
ATOM 1682 C C . THR B 1 16 ? -0.87 11.094 -8.844 1 94.88 16 THR B C 1
ATOM 1684 O O . THR B 1 16 ? 0.22 10.719 -9.289 1 94.88 16 THR B O 1
ATOM 1687 N N . VAL B 1 17 ? -1.784 10.273 -8.383 1 97.94 17 VAL B N 1
ATOM 1688 C CA . VAL B 1 17 ? -1.532 8.836 -8.258 1 97.94 17 VAL B CA 1
ATOM 1689 C C . VAL B 1 17 ? -1.334 8.227 -9.641 1 97.94 17 VAL B C 1
ATOM 1691 O O . VAL B 1 17 ? -0.407 7.441 -9.852 1 97.94 17 VAL B O 1
ATOM 1694 N N . PHE B 1 18 ? -2.123 8.641 -10.617 1 97.88 18 PHE B N 1
ATOM 1695 C CA . PHE B 1 18 ? -2.049 8.062 -11.953 1 97.88 18 PHE B CA 1
ATOM 1696 C C . PHE B 1 18 ? -0.789 8.531 -12.672 1 97.88 18 PHE B C 1
ATOM 1698 O O . PHE B 1 18 ? -0.259 7.82 -13.531 1 97.88 18 PHE B O 1
ATOM 1705 N N . ASP B 1 19 ? -0.306 9.656 -12.289 1 97.44 19 ASP B N 1
ATOM 1706 C CA . ASP B 1 19 ? 0.936 10.164 -12.859 1 97.44 19 ASP B CA 1
ATOM 1707 C C . ASP B 1 19 ? 2.15 9.461 -12.25 1 97.44 19 ASP B C 1
ATOM 1709 O O . ASP B 1 19 ? 3.148 9.234 -12.938 1 97.44 19 ASP B O 1
ATOM 1713 N N . GLU B 1 20 ? 2.082 9.148 -11.047 1 98.19 20 GLU B N 1
ATOM 1714 C CA . GLU B 1 20 ? 3.252 8.688 -10.297 1 98.19 20 GLU B CA 1
ATOM 1715 C C . GLU B 1 20 ? 3.455 7.184 -10.461 1 98.19 20 GLU B C 1
ATOM 1717 O O . GLU B 1 20 ? 4.59 6.699 -10.438 1 98.19 20 GLU B O 1
ATOM 1722 N N . ILE B 1 21 ? 2.381 6.402 -10.602 1 98.62 21 ILE B N 1
ATOM 1723 C CA . ILE B 1 21 ? 2.482 4.949 -10.703 1 98.62 21 ILE B CA 1
ATOM 1724 C C . ILE B 1 21 ? 2.752 4.547 -12.148 1 98.62 21 ILE B C 1
ATOM 1726 O O . ILE B 1 21 ? 2.004 4.922 -13.055 1 98.62 21 ILE B O 1
ATOM 1730 N N . PRO B 1 22 ? 3.836 3.756 -12.406 1 98.5 22 PRO B N 1
ATOM 1731 C CA . PRO B 1 22 ? 4.059 3.273 -13.773 1 98.5 22 PRO B CA 1
ATOM 1732 C C . PRO B 1 22 ? 2.871 2.49 -14.32 1 98.5 22 PRO B C 1
ATOM 1734 O O . PRO B 1 22 ? 2.291 1.661 -13.617 1 98.5 22 PRO B O 1
ATOM 1737 N N . PRO B 1 23 ? 2.553 2.645 -15.523 1 97.25 23 PRO B N 1
ATOM 1738 C CA . PRO B 1 23 ? 1.341 2.07 -16.109 1 97.25 23 PRO B CA 1
ATOM 1739 C C . PRO B 1 23 ? 1.286 0.55 -15.984 1 97.25 23 PRO B C 1
ATOM 1741 O O . PRO B 1 23 ? 0.224 -0.013 -15.711 1 97.25 23 PRO B O 1
ATOM 1744 N N . PRO B 1 24 ? 2.359 -0.173 -16.047 1 96.94 24 PRO B N 1
ATOM 1745 C CA . PRO B 1 24 ? 2.264 -1.633 -15.969 1 96.94 24 PRO B CA 1
ATOM 1746 C C . PRO B 1 24 ? 1.811 -2.123 -14.594 1 96.94 24 PRO B C 1
ATOM 1748 O O . PRO B 1 24 ? 1.408 -3.281 -14.453 1 96.94 24 PRO B O 1
ATOM 1751 N N . ILE B 1 25 ? 1.901 -1.227 -13.562 1 97.25 25 ILE B N 1
ATOM 1752 C CA . ILE B 1 25 ? 1.511 -1.679 -12.234 1 97.25 25 ILE B CA 1
ATOM 1753 C C . ILE B 1 25 ? 0.28 -0.905 -11.766 1 97.25 25 ILE B C 1
ATOM 1755 O O . ILE B 1 25 ? -0.204 -1.111 -10.648 1 97.25 25 ILE B O 1
ATOM 1759 N N . ARG B 1 26 ? -0.172 -0.057 -12.602 1 97.44 26 ARG B N 1
ATOM 1760 C CA . ARG B 1 26 ? -1.425 0.65 -12.359 1 97.44 26 ARG B CA 1
ATOM 1761 C C . ARG B 1 26 ? -2.611 -0.135 -12.906 1 97.44 26 ARG B C 1
ATOM 1763 O O . ARG B 1 26 ? -2.518 -0.754 -13.969 1 97.44 26 ARG B O 1
ATOM 1770 N N . PHE B 1 27 ? -3.717 -0.074 -12.219 1 98.44 27 PHE B N 1
ATOM 1771 C CA . PHE B 1 27 ? -4.91 -0.735 -12.734 1 98.44 27 PHE B CA 1
ATOM 1772 C C . PHE B 1 27 ? -5.305 -0.164 -14.094 1 98.44 27 PHE B C 1
ATOM 1774 O O . PHE B 1 27 ? -5.363 1.055 -14.266 1 98.44 27 PHE B O 1
ATOM 1781 N N . GLY B 1 28 ? -5.516 -1.036 -15.07 1 96.88 28 GLY B N 1
ATOM 1782 C CA . GLY B 1 28 ? -5.867 -0.604 -16.422 1 96.88 28 GLY B CA 1
ATOM 1783 C C . GLY B 1 28 ? -6.891 -1.503 -17.078 1 96.88 28 GLY B C 1
ATOM 1784 O O . GLY B 1 28 ? -7.523 -2.328 -16.422 1 96.88 28 GLY B O 1
ATOM 1785 N N . GLU B 1 29 ? -7.016 -1.294 -18.344 1 96.69 29 GLU B N 1
ATOM 1786 C CA . GLU B 1 29 ? -8.07 -1.947 -19.109 1 96.69 29 GLU B CA 1
ATOM 1787 C C . GLU B 1 29 ? -7.898 -3.463 -19.109 1 96.69 29 GLU B C 1
ATOM 1789 O O . GLU B 1 29 ? -8.875 -4.207 -19.047 1 96.69 29 GLU B O 1
ATOM 1794 N N . GLU B 1 30 ? -6.703 -3.932 -19.188 1 97.25 30 GLU B N 1
ATOM 1795 C CA . GLU B 1 30 ? -6.457 -5.371 -19.172 1 97.25 30 GLU B CA 1
ATOM 1796 C C . GLU B 1 30 ? -6.902 -5.992 -17.844 1 97.25 30 GLU B C 1
ATOM 1798 O O . GLU B 1 30 ? -7.406 -7.113 -17.828 1 97.25 30 GLU B O 1
ATOM 1803 N N . ASP B 1 31 ? -6.668 -5.258 -16.781 1 98.5 31 ASP B N 1
ATOM 1804 C CA . ASP B 1 31 ? -7.098 -5.727 -15.477 1 98.5 31 ASP B CA 1
ATOM 1805 C C . ASP B 1 31 ? -8.617 -5.75 -15.367 1 98.5 31 ASP B C 1
ATOM 1807 O O . ASP B 1 31 ? -9.195 -6.699 -14.836 1 98.5 31 ASP B O 1
ATOM 1811 N N . ALA B 1 32 ? -9.234 -4.719 -15.922 1 98.44 32 ALA B N 1
ATOM 1812 C CA . ALA B 1 32 ? -10.695 -4.66 -15.953 1 98.44 32 ALA B CA 1
ATOM 1813 C C . ALA B 1 32 ? -11.273 -5.844 -16.734 1 98.44 32 ALA B C 1
ATOM 1815 O O . ALA B 1 32 ? -12.281 -6.422 -16.328 1 98.44 32 ALA B O 1
ATOM 1816 N N . GLN B 1 33 ? -10.633 -6.203 -17.797 1 98.19 33 GLN B N 1
ATOM 1817 C CA . GLN B 1 33 ? -11.086 -7.324 -18.609 1 98.19 33 GLN B CA 1
ATOM 1818 C C . GLN B 1 33 ? -10.977 -8.641 -17.844 1 98.19 33 GLN B C 1
ATOM 1820 O O . GLN B 1 33 ? -11.859 -9.5 -17.953 1 98.19 33 GLN B O 1
ATOM 1825 N N . ALA B 1 34 ? -9.898 -8.766 -17.125 1 98.19 34 ALA B N 1
ATOM 1826 C CA . ALA B 1 34 ? -9.727 -9.977 -16.312 1 98.19 34 ALA B CA 1
ATOM 1827 C C . ALA B 1 34 ? -10.836 -10.094 -15.266 1 98.19 34 ALA B C 1
ATOM 1829 O O . ALA B 1 34 ? -11.391 -11.172 -15.062 1 98.19 34 ALA B O 1
ATOM 1830 N N . ILE B 1 35 ? -11.172 -9.039 -14.594 1 98.62 35 ILE B N 1
ATOM 1831 C CA . ILE B 1 35 ? -12.219 -9.031 -13.578 1 98.62 35 ILE B CA 1
ATOM 1832 C C . ILE B 1 35 ? -13.562 -9.352 -14.219 1 98.62 35 ILE B C 1
ATOM 1834 O O . ILE B 1 35 ? -14.328 -10.164 -13.703 1 98.62 35 ILE B O 1
ATOM 1838 N N . ARG B 1 36 ? -13.797 -8.758 -15.375 1 98.12 36 ARG B N 1
ATOM 1839 C CA . ARG B 1 36 ? -15.039 -9 -16.094 1 98.12 36 ARG B CA 1
ATOM 1840 C C . ARG B 1 36 ? -15.148 -10.461 -16.531 1 98.12 36 ARG B C 1
ATOM 1842 O O . ARG B 1 36 ? -16.219 -11.07 -16.422 1 98.12 36 ARG B O 1
ATOM 1849 N N . LYS B 1 37 ? -14.086 -10.961 -17.016 1 98.31 37 LYS B N 1
ATOM 1850 C CA . LYS B 1 37 ? -14.031 -12.328 -17.531 1 98.31 37 LYS B CA 1
ATOM 1851 C C . LYS B 1 37 ? -14.438 -13.328 -16.438 1 98.31 37 LYS B C 1
ATOM 1853 O O . LYS B 1 37 ? -15.07 -14.344 -16.734 1 98.31 37 LYS B O 1
ATOM 1858 N N . TYR B 1 38 ? -14.094 -13.016 -15.227 1 98.31 38 TYR B N 1
ATOM 1859 C CA . TYR B 1 38 ? -14.352 -13.961 -14.148 1 98.31 38 TYR B CA 1
ATOM 1860 C C . TYR B 1 38 ? -15.344 -13.391 -13.148 1 98.31 38 TYR B C 1
ATOM 1862 O O . TYR B 1 38 ? -15.281 -13.703 -11.953 1 98.31 38 TYR B O 1
ATOM 1870 N N . SER B 1 39 ? -16.203 -12.484 -13.617 1 98.38 39 SER B N 1
ATOM 1871 C CA . SER B 1 39 ? -17.141 -11.766 -12.758 1 98.38 39 SER B CA 1
ATOM 1872 C C . SER B 1 39 ? -18.094 -12.734 -12.062 1 98.38 39 SER B C 1
ATOM 1874 O O . SER B 1 39 ? -18.469 -12.508 -10.906 1 98.38 39 SER B O 1
ATOM 1876 N N . ARG B 1 40 ? -18.469 -13.805 -12.703 1 98.25 40 ARG B N 1
ATOM 1877 C CA . ARG B 1 40 ? -19.391 -14.766 -12.102 1 98.25 40 ARG B CA 1
ATOM 1878 C C . ARG B 1 40 ? -18.766 -15.414 -10.859 1 98.25 40 ARG B C 1
ATOM 1880 O O . ARG B 1 40 ? -19.406 -15.492 -9.812 1 98.25 40 ARG B O 1
ATOM 1887 N N . GLU B 1 41 ? -17.547 -15.867 -10.977 1 98.5 41 GLU B N 1
ATOM 1888 C CA . GLU B 1 41 ? -16.844 -16.484 -9.852 1 98.5 41 GLU B CA 1
ATOM 1889 C C . GLU B 1 41 ? -16.594 -15.469 -8.742 1 98.5 41 GLU B C 1
ATOM 1891 O O . GLU B 1 41 ? -16.656 -15.805 -7.559 1 98.5 41 GLU B O 1
ATOM 1896 N N . LEU B 1 42 ? -16.281 -14.242 -9.109 1 98.81 42 LEU B N 1
ATOM 1897 C CA . LEU B 1 42 ? -16.016 -13.195 -8.133 1 98.81 42 LEU B CA 1
ATOM 1898 C C . LEU B 1 42 ? -17.281 -12.828 -7.367 1 98.81 42 LEU B C 1
ATOM 1900 O O . LEU B 1 42 ? -17.234 -12.594 -6.156 1 98.81 42 LEU B O 1
ATOM 1904 N N . GLU B 1 43 ? -18.391 -12.797 -8.062 1 98.69 43 GLU B N 1
ATOM 1905 C CA . GLU B 1 43 ? -19.656 -12.516 -7.391 1 98.69 43 GLU B CA 1
ATOM 1906 C C . GLU B 1 43 ? -20.078 -13.672 -6.48 1 98.69 43 GLU B C 1
ATOM 1908 O O . GLU B 1 43 ? -20.672 -13.453 -5.426 1 98.69 43 GLU B O 1
ATOM 1913 N N . ALA B 1 44 ? -19.734 -14.844 -6.844 1 98.38 44 ALA B N 1
ATOM 1914 C CA . ALA B 1 44 ? -20.141 -16.031 -6.109 1 98.38 44 ALA B CA 1
ATOM 1915 C C . ALA B 1 44 ? -19.469 -16.109 -4.742 1 98.38 44 ALA B C 1
ATOM 1917 O O . ALA B 1 44 ? -19.984 -16.734 -3.82 1 98.38 44 ALA B O 1
ATOM 1918 N N . ILE B 1 45 ? -18.359 -15.406 -4.602 1 98.44 45 ILE B N 1
ATOM 1919 C CA . ILE B 1 45 ? -17.625 -15.523 -3.346 1 98.44 45 ILE B CA 1
ATOM 1920 C C . ILE B 1 45 ? -17.953 -14.336 -2.447 1 98.44 45 ILE B C 1
ATOM 1922 O O . ILE B 1 45 ? -17.344 -14.172 -1.386 1 98.44 45 ILE B O 1
ATOM 1926 N N . THR B 1 46 ? -18.891 -13.531 -2.801 1 98.81 46 THR B N 1
ATOM 1927 C CA . THR B 1 46 ? -19.141 -12.25 -2.158 1 98.81 46 THR B CA 1
ATOM 1928 C C . THR B 1 46 ? -19.469 -12.438 -0.678 1 98.81 46 THR B C 1
ATOM 1930 O O . THR B 1 46 ? -18.859 -11.789 0.179 1 98.81 46 THR B O 1
ATOM 1933 N N . ASP B 1 47 ? -20.328 -13.344 -0.328 1 98.75 47 ASP B N 1
ATOM 1934 C CA . ASP B 1 47 ? -20.75 -13.508 1.058 1 98.75 47 ASP B CA 1
ATOM 1935 C C . ASP B 1 47 ? -19.594 -13.961 1.94 1 98.75 47 ASP B C 1
ATOM 1937 O O . ASP B 1 47 ? -19.406 -13.438 3.041 1 98.75 47 ASP B O 1
ATOM 1941 N N . GLU B 1 48 ? -18.875 -14.898 1.451 1 98.5 48 GLU B N 1
ATOM 1942 C CA . GLU B 1 48 ? -17.734 -15.406 2.205 1 98.5 48 GLU B CA 1
ATOM 1943 C C . GLU B 1 48 ? -16.656 -14.336 2.367 1 98.5 48 GLU B C 1
ATOM 1945 O O . GLU B 1 48 ? -16.047 -14.211 3.434 1 98.5 48 GLU B O 1
ATOM 1950 N N . LEU B 1 49 ? -16.453 -13.57 1.33 1 98.81 49 LEU B N 1
ATOM 1951 C CA . LEU B 1 49 ? -15.477 -12.492 1.346 1 98.81 49 LEU B CA 1
ATOM 1952 C C . LEU B 1 49 ? -15.852 -11.422 2.369 1 98.81 49 LEU B C 1
ATOM 1954 O O . LEU B 1 49 ? -15.023 -11.016 3.184 1 98.81 49 LEU B O 1
ATOM 1958 N N . VAL B 1 50 ? -17.094 -11.039 2.367 1 98.88 50 VAL B N 1
ATOM 1959 C CA . VAL B 1 50 ? -17.578 -9.969 3.236 1 98.88 50 VAL B CA 1
ATOM 1960 C C . VAL B 1 50 ? -17.547 -10.43 4.691 1 98.88 50 VAL B C 1
ATOM 1962 O O . VAL B 1 50 ? -17.062 -9.711 5.566 1 98.88 50 VAL B O 1
ATOM 1965 N N . ARG B 1 51 ? -17.984 -11.594 4.918 1 98.75 51 ARG B N 1
ATOM 1966 C CA . ARG B 1 51 ? -17.953 -12.133 6.273 1 98.75 51 ARG B CA 1
ATOM 1967 C C . ARG B 1 51 ? -16.531 -12.25 6.793 1 98.75 51 ARG B C 1
ATOM 1969 O O . ARG B 1 51 ? -16.234 -11.852 7.922 1 98.75 51 ARG B O 1
ATOM 1976 N N . GLY B 1 52 ? -15.648 -12.805 5.992 1 98.75 52 GLY B N 1
ATOM 1977 C CA . GLY B 1 52 ? -14.258 -12.945 6.395 1 98.75 52 GLY B CA 1
ATOM 1978 C C . GLY B 1 52 ? -13.586 -11.625 6.684 1 98.75 52 GLY B C 1
ATOM 1979 O O . GLY B 1 52 ? -12.766 -11.523 7.602 1 98.75 52 GLY B O 1
ATOM 1980 N N . PHE B 1 53 ? -13.945 -10.648 5.879 1 98.81 53 PHE B N 1
ATOM 1981 C CA . PHE B 1 53 ? -13.398 -9.305 6.055 1 98.81 53 PHE B CA 1
ATOM 1982 C C . PHE B 1 53 ? -13.703 -8.773 7.445 1 98.81 53 PHE B C 1
ATOM 1984 O O . PHE B 1 53 ? -12.805 -8.344 8.164 1 98.81 53 PHE B O 1
ATOM 1991 N N . TYR B 1 54 ? -14.883 -8.844 7.832 1 98.75 54 TYR B N 1
ATOM 1992 C CA . TYR B 1 54 ? -15.273 -8.242 9.102 1 98.75 54 TYR B CA 1
ATOM 1993 C C . TYR B 1 54 ? -14.969 -9.172 10.266 1 98.75 54 TYR B C 1
ATOM 1995 O O . TYR B 1 54 ? -14.711 -8.719 11.383 1 98.75 54 TYR B O 1
ATOM 2003 N N . ASP B 1 55 ? -14.945 -10.531 10.023 1 98.81 55 ASP B N 1
ATOM 2004 C CA . ASP B 1 55 ? -14.406 -11.414 11.055 1 98.81 55 ASP B CA 1
ATOM 2005 C C . ASP B 1 55 ? -12.992 -10.992 11.453 1 98.81 55 ASP B C 1
ATOM 2007 O O . ASP B 1 55 ? -12.672 -10.93 12.641 1 98.81 55 ASP B O 1
ATOM 2011 N N . LEU B 1 56 ? -12.234 -10.695 10.469 1 98.75 56 LEU B N 1
ATOM 2012 C CA . LEU B 1 56 ? -10.859 -10.297 10.734 1 98.75 56 LEU B CA 1
ATOM 2013 C C . LEU B 1 56 ? -10.805 -8.961 11.453 1 98.75 56 LEU B C 1
ATOM 2015 O O . LEU B 1 56 ? -10.102 -8.82 12.461 1 98.75 56 LEU B O 1
ATOM 2019 N N . LEU B 1 57 ? -11.516 -7.977 10.984 1 98.69 57 LEU B N 1
ATOM 2020 C CA . LEU B 1 57 ? -11.477 -6.645 11.57 1 98.69 57 LEU B CA 1
ATOM 2021 C C . LEU B 1 57 ? -11.93 -6.676 13.023 1 98.69 57 LEU B C 1
ATOM 2023 O O . LEU B 1 57 ? -11.344 -6.008 13.883 1 98.69 57 LEU B O 1
ATOM 2027 N N . TYR B 1 58 ? -12.922 -7.453 13.32 1 98.44 58 TYR B N 1
ATOM 2028 C CA . TYR B 1 58 ? -13.453 -7.496 14.68 1 98.44 58 TYR B CA 1
ATOM 2029 C C . TYR B 1 58 ? -12.562 -8.344 15.586 1 98.44 58 TYR B C 1
ATOM 2031 O O . TYR B 1 58 ? -12.664 -8.258 16.812 1 98.44 58 TYR B O 1
ATOM 2039 N N . SER B 1 59 ? -11.719 -9.172 15.031 1 98.12 59 SER B N 1
ATOM 2040 C CA . SER B 1 59 ? -10.875 -10.055 15.828 1 98.12 59 SER B CA 1
ATOM 2041 C C . SER B 1 59 ? -9.617 -9.336 16.312 1 98.12 59 SER B C 1
ATOM 2043 O O . SER B 1 59 ? -8.914 -9.828 17.203 1 98.12 59 SER B O 1
ATOM 2045 N N . HIS B 1 60 ? -9.273 -8.227 15.742 1 98.38 60 HIS B N 1
ATOM 2046 C CA . HIS B 1 60 ? -8.062 -7.473 16.062 1 98.38 60 HIS B CA 1
ATOM 2047 C C . HIS B 1 60 ? -8.406 -6.191 16.812 1 98.38 60 HIS B C 1
ATOM 2049 O O . HIS B 1 60 ? -9.125 -5.336 16.297 1 98.38 60 HIS B O 1
ATOM 2055 N N . PRO B 1 61 ? -7.875 -5.98 18.016 1 98 61 PRO B N 1
ATOM 2056 C CA . PRO B 1 61 ? -8.305 -4.883 18.875 1 98 61 PRO B CA 1
ATOM 2057 C C . PRO B 1 61 ? -8.219 -3.52 18.203 1 98 61 PRO B C 1
ATOM 2059 O O . PRO B 1 61 ? -9.164 -2.729 18.266 1 98 61 PRO B O 1
ATOM 2062 N N . ALA B 1 62 ? -7.164 -3.252 17.484 1 97.75 62 ALA B N 1
ATOM 2063 C CA . ALA B 1 62 ? -6.98 -1.937 16.875 1 97.75 62 ALA B CA 1
ATOM 2064 C C . ALA B 1 62 ? -8.055 -1.664 15.82 1 97.75 62 ALA B C 1
ATOM 2066 O O . ALA B 1 62 ? -8.586 -0.555 15.75 1 97.75 62 ALA B O 1
ATOM 2067 N N . THR B 1 63 ? -8.375 -2.678 15.016 1 98.38 63 THR B N 1
ATOM 2068 C CA . THR B 1 63 ? -9.398 -2.469 14 1 98.38 63 THR B CA 1
ATOM 2069 C C . THR B 1 63 ? -10.79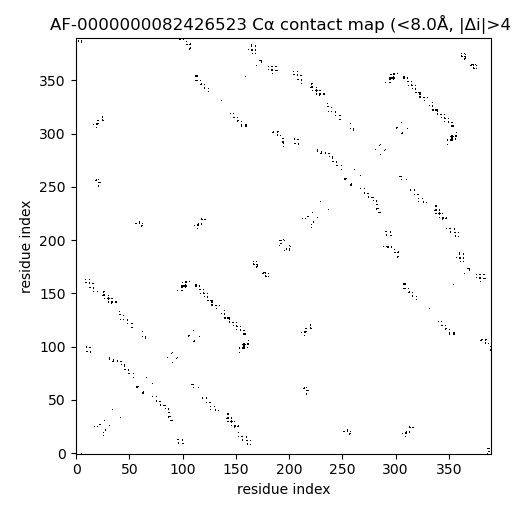7 -2.576 14.602 1 98.38 63 THR B C 1
ATOM 2071 O O . THR B 1 63 ? -11.711 -1.863 14.188 1 98.38 63 THR B O 1
ATOM 2074 N N . ALA B 1 64 ? -10.984 -3.383 15.586 1 98.12 64 ALA B N 1
ATOM 2075 C CA . ALA B 1 64 ? -12.281 -3.533 16.25 1 98.12 64 ALA B CA 1
ATOM 2076 C C . ALA B 1 64 ? -12.703 -2.23 16.922 1 98.12 64 ALA B C 1
ATOM 2078 O O . ALA B 1 64 ? -13.898 -1.921 16.984 1 98.12 64 ALA B O 1
ATOM 2079 N N . ALA B 1 65 ? -11.75 -1.489 17.344 1 97.56 65 ALA B N 1
ATOM 2080 C CA . ALA B 1 65 ? -12.008 -0.264 18.094 1 97.56 65 ALA B CA 1
ATOM 2081 C C . ALA B 1 65 ? -12.625 0.811 17.203 1 97.56 65 ALA B C 1
ATOM 2083 O O . ALA B 1 65 ? -13.164 1.802 17.703 1 97.56 65 ALA B O 1
ATOM 2084 N N . VAL B 1 66 ? -12.547 0.635 15.883 1 96.88 66 VAL B N 1
ATOM 2085 C CA . VAL B 1 66 ? -13.094 1.596 14.922 1 96.88 66 VAL B CA 1
ATOM 2086 C C . VAL B 1 66 ? -14.617 1.531 14.938 1 96.88 66 VAL B C 1
ATOM 2088 O O . VAL B 1 66 ? -15.289 2.529 14.656 1 96.88 66 VAL B O 1
ATOM 2091 N N . PHE B 1 67 ? -15.148 0.389 15.273 1 97.5 67 PHE B N 1
ATOM 2092 C CA . PHE B 1 67 ? -16.578 0.132 15.07 1 97.5 67 PHE B CA 1
ATOM 2093 C C . PHE B 1 67 ? -17.344 0.336 16.359 1 97.5 67 PHE B C 1
ATOM 2095 O O . PHE B 1 67 ? -16.859 0.009 17.453 1 97.5 67 PHE B O 1
ATOM 2102 N N . LYS B 1 68 ? -18.5 0.796 16.234 1 95.56 68 LYS B N 1
ATOM 2103 C CA . LYS B 1 68 ? -19.453 0.878 17.328 1 95.56 68 LYS B CA 1
ATOM 2104 C C . LYS B 1 68 ? -20.297 -0.393 17.422 1 95.56 68 LYS B C 1
ATOM 2106 O O . LYS B 1 68 ? -20.391 -1.153 16.453 1 95.56 68 LYS B O 1
ATOM 2111 N N . GLU B 1 69 ? -20.828 -0.58 18.578 1 94.88 69 GLU B N 1
ATOM 2112 C CA . GLU B 1 69 ? -21.688 -1.736 18.766 1 94.88 69 GLU B CA 1
ATOM 2113 C C . GLU B 1 69 ? -22.875 -1.702 17.812 1 94.88 69 GLU B C 1
ATOM 2115 O O . GLU B 1 69 ? -23.484 -0.649 17.594 1 94.88 69 GLU B O 1
ATOM 2120 N N . GLY B 1 70 ? -23.094 -2.799 17.156 1 95.88 70 GLY B N 1
ATOM 2121 C CA . GLY B 1 70 ? -24.297 -2.941 16.344 1 95.88 70 GLY B CA 1
ATOM 2122 C C . GLY B 1 70 ? -24.109 -2.494 14.914 1 95.88 70 GLY B C 1
ATOM 2123 O O . GLY B 1 70 ? -25.047 -2.555 14.109 1 95.88 70 GLY B O 1
ATOM 2124 N N . GLU B 1 71 ? -22.938 -2.127 14.453 1 96.62 71 GLU B N 1
ATOM 2125 C CA . GLU B 1 71 ? -22.781 -1.544 13.125 1 96.62 71 GLU B CA 1
ATOM 2126 C C . GLU B 1 71 ? -22.375 -2.6 12.102 1 96.62 71 GLU B C 1
ATOM 2128 O O . GLU B 1 71 ? -22.297 -2.314 10.906 1 96.62 71 GLU B O 1
ATOM 2133 N N . ARG B 1 72 ? -22.109 -3.82 12.516 1 97.69 72 ARG B N 1
ATOM 2134 C CA . ARG B 1 72 ? -21.484 -4.809 11.641 1 97.69 72 ARG B CA 1
ATOM 2135 C C . ARG B 1 72 ? -22.375 -5.102 10.43 1 97.69 72 ARG B C 1
ATOM 2137 O O . ARG B 1 72 ? -21.891 -5.129 9.297 1 97.69 72 ARG B O 1
ATOM 2144 N N . ALA B 1 73 ? -23.656 -5.285 10.656 1 98.06 73 ALA B N 1
ATOM 2145 C CA . ALA B 1 73 ? -24.562 -5.637 9.562 1 98.06 73 ALA B CA 1
ATOM 2146 C C . ALA B 1 73 ? -24.562 -4.562 8.477 1 98.06 73 ALA B C 1
ATOM 2148 O O . ALA B 1 73 ? -24.516 -4.875 7.285 1 98.06 73 ALA B O 1
ATOM 2149 N N . GLU B 1 74 ? -24.609 -3.34 8.898 1 98 74 GLU B N 1
ATOM 2150 C CA . GLU B 1 74 ? -24.594 -2.225 7.953 1 98 74 GLU B CA 1
ATOM 2151 C C . GLU B 1 74 ? -23.266 -2.131 7.227 1 98 74 GLU B C 1
ATOM 2153 O O . GLU B 1 74 ? -23.219 -1.848 6.027 1 98 74 GLU B O 1
ATOM 2158 N N . ARG B 1 75 ? -22.172 -2.357 7.906 1 98.12 75 ARG B N 1
ATOM 2159 C CA . ARG B 1 75 ? -20.844 -2.312 7.305 1 98.12 75 ARG B CA 1
ATOM 2160 C C . ARG B 1 75 ? -20.656 -3.441 6.297 1 98.12 75 ARG B C 1
ATOM 2162 O O . ARG B 1 75 ? -20.062 -3.242 5.238 1 98.12 75 ARG B O 1
ATOM 2169 N N . GLU B 1 76 ? -21.188 -4.594 6.676 1 98.69 76 GLU B N 1
ATOM 2170 C CA . GLU B 1 76 ? -21.125 -5.719 5.746 1 98.69 76 GLU B CA 1
ATOM 2171 C C . GLU B 1 76 ? -21.906 -5.418 4.469 1 98.69 76 GLU B C 1
ATOM 2173 O O . GLU B 1 76 ? -21.438 -5.734 3.369 1 98.69 76 GLU B O 1
ATOM 2178 N N . ALA B 1 77 ? -23.016 -4.781 4.602 1 98.62 77 ALA B N 1
ATOM 2179 C CA . ALA B 1 77 ? -23.812 -4.418 3.434 1 98.62 77 ALA B CA 1
ATOM 2180 C C . ALA B 1 77 ? -23.078 -3.422 2.549 1 98.62 77 ALA B C 1
ATOM 2182 O O . ALA B 1 77 ? -23.094 -3.539 1.322 1 98.62 77 ALA B O 1
ATOM 2183 N N . THR B 1 78 ? -22.406 -2.447 3.148 1 98.12 78 THR B N 1
ATOM 2184 C CA . THR B 1 78 ? -21.688 -1.424 2.402 1 98.12 78 THR B CA 1
ATOM 2185 C C . THR B 1 78 ? -20.484 -2.029 1.673 1 98.12 78 THR B C 1
ATOM 2187 O O . THR B 1 78 ? -20.203 -1.673 0.526 1 98.12 78 THR B O 1
ATOM 2190 N N . LEU B 1 79 ? -19.812 -2.975 2.32 1 98.75 79 LEU B N 1
ATOM 2191 C CA . LEU B 1 79 ? -18.688 -3.621 1.666 1 98.75 79 LEU B CA 1
ATOM 2192 C C . LEU B 1 79 ? -19.156 -4.504 0.514 1 98.75 79 LEU B C 1
ATOM 2194 O O . LEU B 1 79 ? -18.5 -4.574 -0.526 1 98.75 79 LEU B O 1
ATOM 2198 N N . ARG B 1 80 ? -20.266 -5.188 0.781 1 98.81 80 ARG B N 1
ATOM 2199 C CA . ARG B 1 80 ? -20.844 -5.984 -0.293 1 98.81 80 ARG B CA 1
ATOM 2200 C C . ARG B 1 80 ? -21.125 -5.129 -1.526 1 98.81 80 ARG B C 1
ATOM 2202 O O . ARG B 1 80 ? -20.75 -5.508 -2.643 1 98.81 80 ARG B O 1
ATOM 2209 N N . ASP B 1 81 ? -21.703 -3.99 -1.328 1 98.69 81 ASP B N 1
ATOM 2210 C CA . ASP B 1 81 ? -22.016 -3.086 -2.43 1 98.69 81 ASP B CA 1
ATOM 2211 C C . ASP B 1 81 ? -20.75 -2.592 -3.113 1 98.69 81 ASP B C 1
ATOM 2213 O O . ASP B 1 81 ? -20.688 -2.502 -4.344 1 98.69 81 ASP B O 1
ATOM 2217 N N . TRP B 1 82 ? -19.75 -2.248 -2.355 1 98.69 82 TRP B N 1
ATOM 2218 C CA . TRP B 1 82 ? -18.469 -1.802 -2.891 1 98.69 82 TRP B CA 1
ATOM 2219 C C . TRP B 1 82 ? -17.844 -2.885 -3.756 1 98.69 82 TRP B C 1
ATOM 2221 O O . TRP B 1 82 ? -17.359 -2.607 -4.859 1 98.69 82 TRP B O 1
ATOM 2231 N N . TRP B 1 83 ? -17.891 -4.109 -3.242 1 98.88 83 TRP B N 1
ATOM 2232 C CA . TRP B 1 83 ? -17.281 -5.242 -3.938 1 98.88 83 TRP B CA 1
ATOM 2233 C C . TRP B 1 83 ? -18 -5.516 -5.254 1 98.88 83 TRP B C 1
ATOM 2235 O O . TRP B 1 83 ? -17.359 -5.633 -6.305 1 98.88 83 TRP B O 1
ATOM 2245 N N . LEU B 1 84 ? -19.281 -5.512 -5.184 1 98.81 84 LEU B N 1
ATOM 2246 C CA . LEU B 1 84 ? -20.062 -5.805 -6.383 1 98.81 84 LEU B CA 1
ATOM 2247 C C . LEU B 1 84 ? -19.906 -4.691 -7.414 1 98.81 84 LEU B C 1
ATOM 2249 O O . LEU B 1 84 ? -19.812 -4.957 -8.609 1 98.81 84 LEU B O 1
ATOM 2253 N N . ARG B 1 85 ? -19.891 -3.449 -6.934 1 98.56 85 ARG B N 1
ATOM 2254 C CA . ARG B 1 85 ? -19.641 -2.33 -7.836 1 98.56 85 ARG B CA 1
ATOM 2255 C C . ARG B 1 85 ? -18.266 -2.455 -8.492 1 98.56 85 ARG B C 1
ATOM 2257 O O . ARG B 1 85 ? -18.109 -2.115 -9.664 1 98.56 85 ARG B O 1
ATOM 2264 N N . THR B 1 86 ? -17.297 -2.932 -7.797 1 98.69 86 THR B N 1
ATOM 2265 C CA . THR B 1 86 ? -15.945 -3.115 -8.305 1 98.69 86 THR B CA 1
ATOM 2266 C C . THR B 1 86 ? -15.898 -4.254 -9.312 1 98.69 86 THR B C 1
ATOM 2268 O O . THR B 1 86 ? -15.297 -4.117 -10.383 1 98.69 86 THR B O 1
ATOM 2271 N N . VAL B 1 87 ? -16.594 -5.316 -9.055 1 98.69 87 VAL B N 1
ATOM 2272 C CA . VAL B 1 87 ? -16.594 -6.477 -9.945 1 98.69 87 VAL B CA 1
ATOM 2273 C C . VAL B 1 87 ? -17.328 -6.133 -11.242 1 98.69 87 VAL B C 1
ATOM 2275 O O . VAL B 1 87 ? -16.922 -6.566 -12.32 1 98.69 87 VAL B O 1
ATOM 2278 N N . ARG B 1 88 ? -18.281 -5.246 -11.188 1 97.81 88 ARG B N 1
ATOM 2279 C CA . ARG B 1 88 ? -19.156 -4.988 -12.32 1 97.81 88 ARG B CA 1
ATOM 2280 C C . ARG B 1 88 ? -18.609 -3.844 -13.18 1 97.81 88 ARG B C 1
ATOM 2282 O O . ARG B 1 88 ? -18.984 -3.703 -14.344 1 97.81 88 ARG B O 1
ATOM 2289 N N . GLY B 1 89 ? -17.672 -3.1 -12.617 1 95.88 89 GLY B N 1
ATOM 2290 C CA . GLY B 1 89 ? -17.188 -1.945 -13.352 1 95.88 89 GLY B CA 1
ATOM 2291 C C . GLY B 1 89 ? -18.281 -0.941 -13.68 1 95.88 89 GLY B C 1
ATOM 2292 O O . GLY B 1 89 ? -19.297 -0.897 -13 1 95.88 89 GLY B O 1
ATOM 2293 N N . PRO B 1 90 ? -18.109 0.019 -14.578 1 97.12 90 PRO B N 1
ATOM 2294 C CA . PRO B 1 90 ? -16.859 0.3 -15.289 1 97.12 90 PRO B CA 1
ATOM 2295 C C . PRO B 1 90 ? -15.828 1.012 -14.414 1 97.12 90 PRO B C 1
ATOM 2297 O O . PRO B 1 90 ? -16.188 1.56 -13.367 1 97.12 90 PRO B O 1
ATOM 2300 N N . PHE B 1 91 ? -14.633 0.962 -14.773 1 97.69 91 PHE B N 1
ATOM 2301 C CA . PHE B 1 91 ? -13.531 1.604 -14.07 1 97.69 91 PHE B CA 1
ATOM 2302 C C . PHE B 1 91 ? -13.141 2.914 -14.742 1 97.69 91 PHE B C 1
ATOM 2304 O O . PHE B 1 91 ? -12.016 3.062 -15.219 1 97.69 91 PHE B O 1
ATOM 2311 N N . ASP B 1 92 ? -14.047 3.84 -14.742 1 95.69 92 ASP B N 1
ATOM 2312 C CA . ASP B 1 92 ? -13.859 5.148 -15.359 1 95.69 92 ASP B CA 1
ATOM 2313 C C . ASP B 1 92 ? -13.398 6.18 -14.336 1 95.69 92 ASP B C 1
ATOM 2315 O O . ASP B 1 92 ? -13.07 5.828 -13.195 1 95.69 92 ASP B O 1
ATOM 2319 N N . GLU B 1 93 ? -13.336 7.395 -14.727 1 93.19 93 GLU B N 1
ATOM 2320 C CA . GLU B 1 93 ? -12.883 8.461 -13.844 1 93.19 93 GLU B CA 1
ATOM 2321 C C . GLU B 1 93 ? -13.758 8.562 -12.594 1 93.19 93 GLU B C 1
ATOM 2323 O O . GLU B 1 93 ? -13.258 8.852 -11.508 1 93.19 93 GLU B O 1
ATOM 2328 N N . GLY B 1 94 ? -15.016 8.383 -12.781 1 95.31 94 GLY B N 1
ATOM 2329 C CA . GLY B 1 94 ? -15.922 8.398 -11.648 1 95.31 94 GLY B CA 1
ATOM 2330 C C . GLY B 1 94 ? -15.602 7.336 -10.609 1 95.31 94 GLY B C 1
ATOM 2331 O O . GLY B 1 94 ? -15.719 7.578 -9.406 1 95.31 94 GLY B O 1
ATOM 2332 N N . TYR B 1 95 ? -15.219 6.184 -11.047 1 97.25 95 TYR B N 1
ATOM 2333 C CA . TYR B 1 95 ? -14.844 5.105 -10.141 1 97.25 95 TYR B CA 1
ATOM 2334 C C . TYR B 1 95 ? -13.656 5.504 -9.273 1 97.25 95 TYR B C 1
ATOM 2336 O O . TYR B 1 95 ? -13.656 5.289 -8.062 1 97.25 95 TYR B O 1
ATOM 2344 N N . TRP B 1 96 ? -12.68 6.062 -9.875 1 97.44 96 TRP B N 1
ATOM 2345 C CA . TRP B 1 96 ? -11.453 6.363 -9.148 1 97.44 96 TRP B CA 1
ATOM 2346 C C . TRP B 1 96 ? -11.648 7.555 -8.219 1 97.44 96 TRP B C 1
ATOM 2348 O O . TRP B 1 96 ? -11.055 7.609 -7.137 1 97.44 96 TRP B O 1
ATOM 2358 N N . ARG B 1 97 ? -12.453 8.484 -8.609 1 95.62 97 ARG B N 1
ATOM 2359 C CA . ARG B 1 97 ? -12.828 9.555 -7.684 1 95.62 97 ARG B CA 1
ATOM 2360 C C . ARG B 1 97 ? -13.578 9 -6.48 1 95.62 97 ARG B C 1
ATOM 2362 O O . ARG B 1 97 ? -13.367 9.445 -5.352 1 95.62 97 ARG B O 1
ATOM 2369 N N . TRP B 1 98 ? -14.43 8.062 -6.777 1 96.75 98 TRP B N 1
ATOM 2370 C CA . TRP B 1 98 ? -15.148 7.387 -5.699 1 96.75 98 TRP B CA 1
ATOM 2371 C C . TRP B 1 98 ? -14.18 6.656 -4.777 1 96.75 98 TRP B C 1
ATOM 2373 O O . TRP B 1 98 ? -14.312 6.711 -3.553 1 96.75 98 TRP B O 1
ATOM 2383 N N . GLN B 1 99 ? -13.195 6.031 -5.332 1 97.75 99 GLN B N 1
ATOM 2384 C CA . GLN B 1 99 ? -12.219 5.32 -4.516 1 97.75 99 GLN B CA 1
ATOM 2385 C C . GLN B 1 99 ? -11.406 6.289 -3.656 1 97.75 99 GLN B C 1
ATOM 2387 O O . GLN B 1 99 ? -11.07 5.98 -2.512 1 97.75 99 GLN B O 1
ATOM 2392 N N . ALA B 1 100 ? -11.047 7.422 -4.23 1 96 100 ALA B N 1
ATOM 2393 C CA . ALA B 1 100 ? -10.398 8.453 -3.432 1 96 100 ALA B CA 1
ATOM 2394 C C . ALA B 1 100 ? -11.281 8.891 -2.273 1 96 100 ALA B C 1
ATOM 2396 O O . ALA B 1 100 ? -10.812 9.07 -1.148 1 96 100 ALA B O 1
ATOM 2397 N N . PHE B 1 101 ? -12.562 9.023 -2.527 1 95.5 101 PHE B N 1
ATOM 2398 C CA . PHE B 1 101 ? -13.516 9.438 -1.505 1 95.5 101 PHE B CA 1
ATOM 2399 C C . PHE B 1 101 ? -13.672 8.359 -0.439 1 95.5 101 PHE B C 1
ATOM 2401 O O . PHE B 1 101 ? -13.828 8.664 0.744 1 95.5 101 PHE B O 1
ATOM 2408 N N . VAL B 1 102 ? -13.648 7.102 -0.86 1 96.75 102 VAL B N 1
ATOM 2409 C CA . VAL B 1 102 ? -13.695 5.988 0.082 1 96.75 102 VAL B CA 1
ATOM 2410 C C . VAL B 1 102 ? -12.578 6.137 1.114 1 96.75 102 VAL B C 1
ATOM 2412 O O . VAL B 1 102 ? -12.789 5.902 2.307 1 96.75 102 VAL B O 1
ATOM 2415 N N . GLY B 1 103 ? -11.375 6.543 0.66 1 95.12 103 GLY B N 1
ATOM 2416 C CA . GLY B 1 103 ? -10.281 6.805 1.58 1 95.12 103 GLY B CA 1
ATOM 2417 C C . GLY B 1 103 ? -10.602 7.887 2.598 1 95.12 103 GLY B C 1
ATOM 2418 O O . GLY B 1 103 ? -10.398 7.691 3.799 1 95.12 103 GLY B O 1
ATOM 2419 N N . VAL B 1 104 ? -11.172 8.93 2.145 1 91.31 104 VAL B N 1
ATOM 2420 C CA . VAL B 1 104 ? -11.5 10.086 2.973 1 91.31 104 VAL B CA 1
ATOM 2421 C C . VAL B 1 104 ? -12.516 9.688 4.039 1 91.31 104 VAL B C 1
ATOM 2423 O O . VAL B 1 104 ? -12.375 10.055 5.207 1 91.31 104 VAL B O 1
ATOM 2426 N N . VAL B 1 105 ? -13.508 8.906 3.639 1 93.25 105 VAL B N 1
ATOM 2427 C CA . VAL B 1 105 ? -14.555 8.477 4.559 1 93.25 105 VAL B CA 1
ATOM 2428 C C . VAL B 1 105 ? -13.953 7.621 5.668 1 93.25 105 VAL B C 1
ATOM 2430 O O . VAL B 1 105 ? -14.391 7.688 6.82 1 93.25 105 VAL B O 1
ATOM 2433 N N . HIS B 1 106 ? -12.977 6.859 5.367 1 94 106 HIS B N 1
ATOM 2434 C CA . HIS B 1 106 ? -12.359 5.973 6.348 1 94 106 HIS B CA 1
ATOM 2435 C C . HIS B 1 106 ? -11.492 6.754 7.328 1 94 106 HIS B C 1
ATOM 2437 O O . HIS B 1 106 ? -11.453 6.438 8.523 1 94 106 HIS B O 1
ATOM 2443 N N . PHE B 1 107 ? -10.977 7.848 6.863 1 89.88 107 PHE B N 1
ATOM 2444 C CA . PHE B 1 107 ? -10.211 8.688 7.773 1 89.88 107 PHE B CA 1
ATOM 2445 C C . PHE B 1 107 ? -11.125 9.32 8.82 1 89.88 107 PHE B C 1
ATOM 2447 O O . PHE B 1 107 ? -10.742 9.453 9.984 1 89.88 107 PHE B O 1
ATOM 2454 N N . ARG B 1 108 ? -12.344 9.602 8.398 1 88.44 108 ARG B N 1
ATOM 2455 C CA . ARG B 1 108 ? -13.32 10.188 9.312 1 88.44 108 ARG B CA 1
ATOM 2456 C C . ARG B 1 108 ? -13.648 9.227 10.461 1 88.44 108 ARG B C 1
ATOM 2458 O O . ARG B 1 108 ? -13.969 9.664 11.562 1 88.44 108 ARG B O 1
ATOM 2465 N N . ARG B 1 109 ? -13.469 8.031 10.172 1 91.56 109 ARG B N 1
ATOM 2466 C CA . ARG B 1 109 ? -13.844 7.004 11.141 1 91.56 109 ARG B CA 1
ATOM 2467 C C . ARG B 1 109 ? -12.641 6.531 11.938 1 91.56 109 ARG B C 1
ATOM 2469 O O . ARG B 1 109 ? -12.742 5.59 12.734 1 91.56 109 ARG B O 1
ATOM 2476 N N . GLY B 1 110 ? -11.484 7.086 11.656 1 90.94 110 GLY B N 1
ATOM 2477 C CA . GLY B 1 110 ? -10.289 6.73 12.406 1 90.94 110 GLY B CA 1
ATOM 2478 C C . GLY B 1 110 ? -9.539 5.555 11.812 1 90.94 110 GLY B C 1
ATOM 2479 O O . GLY B 1 110 ? -8.672 4.973 12.461 1 90.94 110 GLY B O 1
ATOM 2480 N N . VAL B 1 111 ? -9.922 5.18 10.641 1 95.88 111 VAL B N 1
ATOM 2481 C CA . VAL B 1 111 ? -9.18 4.133 9.953 1 95.88 111 VAL B CA 1
ATOM 2482 C C . VAL B 1 111 ? -7.867 4.703 9.414 1 95.88 111 VAL B C 1
ATOM 2484 O O . VAL B 1 111 ? -7.871 5.723 8.711 1 95.88 111 VAL B O 1
ATOM 2487 N N . THR B 1 112 ? -6.773 4.09 9.727 1 95.56 112 THR B N 1
ATOM 2488 C CA . THR B 1 112 ? -5.453 4.598 9.359 1 95.56 112 THR B CA 1
ATOM 2489 C C . THR B 1 112 ? -5.035 4.066 7.992 1 95.56 112 THR B C 1
ATOM 2491 O O . THR B 1 112 ? -5.641 3.127 7.473 1 95.56 112 THR B O 1
ATOM 2494 N N . ASN B 1 113 ? -3.998 4.637 7.445 1 96.94 113 ASN B N 1
ATOM 2495 C CA . ASN B 1 113 ? -3.438 4.16 6.188 1 96.94 113 ASN B CA 1
ATOM 2496 C C . ASN B 1 113 ? -2.951 2.717 6.301 1 96.94 113 ASN B C 1
ATOM 2498 O O . ASN B 1 113 ? -3.15 1.915 5.387 1 96.94 113 ASN B O 1
ATOM 2502 N N . SER B 1 114 ? -2.334 2.379 7.414 1 98.12 114 SER B N 1
ATOM 2503 C CA . SER B 1 114 ? -1.856 1.018 7.633 1 98.12 114 SER B CA 1
ATOM 2504 C C . SER B 1 114 ? -3.006 0.017 7.598 1 98.12 114 SER B C 1
ATOM 2506 O O . SER B 1 114 ? -2.893 -1.045 6.98 1 98.12 114 SER B O 1
ATOM 2508 N N . MET B 1 115 ? -4.102 0.381 8.234 1 98.5 115 MET B N 1
ATOM 2509 C CA . MET B 1 115 ? -5.277 -0.484 8.25 1 98.5 115 MET B CA 1
ATOM 2510 C C . MET B 1 115 ? -5.844 -0.662 6.844 1 98.5 115 MET B C 1
ATOM 2512 O O . MET B 1 115 ? -6.137 -1.782 6.426 1 98.5 115 MET B O 1
ATOM 2516 N N . MET B 1 116 ? -5.953 0.463 6.148 1 98.56 116 MET B N 1
ATOM 2517 C CA . MET B 1 116 ? -6.512 0.421 4.797 1 98.56 116 MET B CA 1
ATOM 2518 C C . MET B 1 116 ? -5.645 -0.43 3.877 1 98.56 116 MET B C 1
ATOM 2520 O O . MET B 1 116 ? -6.152 -1.29 3.158 1 98.56 116 MET B O 1
ATOM 2524 N N . MET B 1 117 ? -4.34 -0.218 3.902 1 98.69 117 MET B N 1
ATOM 2525 C CA . MET B 1 117 ? -3.414 -0.952 3.045 1 98.69 117 MET B CA 1
ATOM 2526 C C . MET B 1 117 ? -3.432 -2.441 3.375 1 98.69 117 MET B C 1
ATOM 2528 O O . MET B 1 117 ? -3.404 -3.281 2.475 1 98.69 117 MET B O 1
ATOM 2532 N N . ALA B 1 118 ? -3.508 -2.723 4.629 1 98.75 118 ALA B N 1
ATOM 2533 C CA . ALA B 1 118 ? -3.543 -4.117 5.062 1 98.75 118 ALA B CA 1
ATOM 2534 C C . ALA B 1 118 ? -4.777 -4.832 4.52 1 98.75 118 ALA B C 1
ATOM 2536 O O . ALA B 1 118 ? -4.688 -5.961 4.035 1 98.75 118 ALA B O 1
ATOM 2537 N N . MET B 1 119 ? -5.875 -4.18 4.559 1 98.81 119 MET B N 1
ATOM 2538 C CA . MET B 1 119 ? -7.113 -4.863 4.188 1 98.81 119 MET B CA 1
ATOM 2539 C C . MET B 1 119 ? -7.258 -4.938 2.67 1 98.81 119 MET B C 1
ATOM 2541 O O . MET B 1 119 ? -7.871 -5.867 2.146 1 98.81 119 MET B O 1
ATOM 2545 N N . TYR B 1 120 ? -6.621 -3.984 1.928 1 98.75 120 TYR B N 1
ATOM 2546 C CA . TYR B 1 120 ? -6.492 -4.176 0.487 1 98.75 120 TYR B CA 1
ATOM 2547 C C . TYR B 1 120 ? -5.668 -5.414 0.172 1 98.75 120 TYR B C 1
ATOM 2549 O O . TYR B 1 120 ? -6.023 -6.199 -0.709 1 98.75 120 TYR B O 1
ATOM 2557 N N . ALA B 1 121 ? -4.555 -5.574 0.923 1 98.69 121 ALA B N 1
ATOM 2558 C CA . ALA B 1 121 ? -3.732 -6.762 0.722 1 98.69 121 ALA B CA 1
ATOM 2559 C C . ALA B 1 121 ? -4.504 -8.031 1.077 1 98.69 121 ALA B C 1
ATOM 2561 O O . ALA B 1 121 ? -4.387 -9.047 0.391 1 98.69 121 ALA B O 1
ATOM 2562 N N . TRP B 1 122 ? -5.277 -7.992 2.121 1 98.75 122 TRP B N 1
ATOM 2563 C CA . TRP B 1 122 ? -6.102 -9.125 2.516 1 98.75 122 TRP B CA 1
ATOM 2564 C C . TRP B 1 122 ? -7.055 -9.523 1.393 1 98.75 122 TRP B C 1
ATOM 2566 O O . TRP B 1 122 ? -7.211 -10.711 1.096 1 98.75 122 TRP B O 1
ATOM 2576 N N . LEU B 1 123 ? -7.664 -8.516 0.811 1 98.69 123 LEU B N 1
ATOM 2577 C CA . LEU B 1 123 ? -8.609 -8.75 -0.275 1 98.69 123 LEU B CA 1
ATOM 2578 C C . LEU B 1 123 ? -7.945 -9.516 -1.415 1 98.69 123 LEU B C 1
ATOM 2580 O O . LEU B 1 123 ? -8.508 -10.484 -1.931 1 98.69 123 LEU B O 1
ATOM 2584 N N . VAL B 1 124 ? -6.75 -9.117 -1.794 1 98.5 124 VAL B N 1
ATOM 2585 C CA . VAL B 1 124 ? -6.016 -9.758 -2.879 1 98.5 124 VAL B CA 1
ATOM 2586 C C . VAL B 1 124 ? -5.75 -11.219 -2.531 1 98.5 124 VAL B C 1
ATOM 2588 O O . VAL B 1 124 ? -6.059 -12.117 -3.316 1 98.5 124 VAL B O 1
ATOM 2591 N N . GLY B 1 125 ? -5.219 -11.445 -1.319 1 97.5 125 GLY B N 1
ATOM 2592 C CA . GLY B 1 125 ? -4.898 -12.805 -0.907 1 97.5 125 GLY B CA 1
ATOM 2593 C C . GLY B 1 125 ? -6.121 -13.688 -0.762 1 97.5 125 GLY B C 1
ATOM 2594 O O . GLY B 1 125 ? -6.125 -14.828 -1.226 1 97.5 125 GLY B O 1
ATOM 2595 N N . ARG B 1 126 ? -7.152 -13.156 -0.161 1 98.12 126 ARG B N 1
ATOM 2596 C CA . ARG B 1 126 ? -8.344 -13.938 0.149 1 98.12 126 ARG B CA 1
ATOM 2597 C C . ARG B 1 126 ? -9.094 -14.328 -1.123 1 98.12 126 ARG B C 1
ATOM 2599 O O . ARG B 1 126 ? -9.562 -15.461 -1.251 1 98.12 126 ARG B O 1
ATOM 2606 N N . VAL B 1 127 ? -9.195 -13.422 -2.062 1 98.5 127 VAL B N 1
ATOM 2607 C CA . VAL B 1 127 ? -9.867 -13.727 -3.32 1 98.5 127 VAL B CA 1
ATOM 2608 C C . VAL B 1 127 ? -9.117 -14.836 -4.051 1 98.5 127 VAL B C 1
ATOM 2610 O O . VAL B 1 127 ? -9.727 -15.773 -4.57 1 98.5 127 VAL B O 1
ATOM 2613 N N . GLY B 1 128 ? -7.758 -14.719 -4.098 1 96.81 128 GLY B N 1
ATOM 2614 C CA . GLY B 1 128 ? -6.977 -15.789 -4.695 1 96.81 128 GLY B CA 1
ATOM 2615 C C . GLY B 1 128 ? -7.25 -17.141 -4.074 1 96.81 128 GLY B C 1
ATOM 2616 O O . GLY B 1 128 ? -7.402 -18.141 -4.785 1 96.81 128 GLY B O 1
ATOM 2617 N N . GLU B 1 129 ? -7.355 -17.156 -2.773 1 96 129 GLU B N 1
ATOM 2618 C CA . GLU B 1 129 ? -7.633 -18.406 -2.049 1 96 129 GLU B CA 1
ATOM 2619 C C . GLU B 1 129 ? -9.008 -18.953 -2.406 1 96 129 GLU B C 1
ATOM 2621 O O . GLU B 1 129 ? -9.148 -20.156 -2.67 1 96 129 GLU B O 1
ATOM 2626 N N . LEU B 1 130 ? -9.992 -18.109 -2.391 1 97.5 130 LEU B N 1
ATOM 2627 C CA . LEU B 1 130 ? -11.367 -18.547 -2.619 1 97.5 130 LEU B CA 1
ATOM 2628 C C . LEU B 1 130 ? -11.555 -19.016 -4.055 1 97.5 130 LEU B C 1
ATOM 2630 O O . LEU B 1 130 ? -12.344 -19.922 -4.312 1 97.5 130 LEU B O 1
ATOM 2634 N N . LEU B 1 131 ? -10.734 -18.438 -5.004 1 97.31 131 LEU B N 1
ATOM 2635 C CA . LEU B 1 131 ? -10.875 -18.797 -6.41 1 97.31 131 LEU B CA 1
ATOM 2636 C C . LEU B 1 131 ? -10.086 -20.062 -6.734 1 97.31 131 LEU B C 1
ATOM 2638 O O . LEU B 1 131 ? -10.344 -20.719 -7.75 1 97.31 131 LEU B O 1
ATOM 2642 N N . SER B 1 132 ? -8.969 -20.391 -5.992 1 92.81 132 SER B N 1
ATOM 2643 C CA . SER B 1 132 ? -8.102 -21.531 -6.273 1 92.81 132 SER B CA 1
ATOM 2644 C C . SER B 1 132 ? -8.898 -22.828 -6.344 1 92.81 132 SER B C 1
ATOM 2646 O O . SER B 1 132 ? -8.562 -23.734 -7.125 1 92.81 132 SER B O 1
ATOM 2648 N N . GLY B 1 133 ? -10.023 -23 -5.738 1 86.81 133 GLY B N 1
ATOM 2649 C CA . GLY B 1 133 ? -10.859 -24.188 -5.824 1 86.81 133 GLY B CA 1
ATOM 2650 C C . GLY B 1 133 ? -11.922 -24.094 -6.902 1 86.81 133 GLY B C 1
ATOM 2651 O O . GLY B 1 133 ? -12.578 -25.078 -7.227 1 86.81 133 GLY B O 1
ATOM 2652 N N . ARG B 1 134 ? -11.914 -22.984 -7.629 1 93.75 134 ARG B N 1
ATOM 2653 C CA . ARG B 1 134 ? -13.016 -22.703 -8.547 1 93.75 134 ARG B CA 1
ATOM 2654 C C . ARG B 1 134 ? -12.5 -22.484 -9.969 1 93.75 134 ARG B C 1
ATOM 2656 O O . ARG B 1 134 ? -13.234 -22.688 -10.938 1 93.75 134 ARG B O 1
ATOM 2663 N N . LEU B 1 135 ? -11.227 -22.078 -10.078 1 96.31 135 LEU B N 1
ATOM 2664 C CA . LEU B 1 135 ? -10.625 -21.734 -11.367 1 96.31 135 LEU B CA 1
ATOM 2665 C C . LEU B 1 135 ? -9.258 -22.406 -11.508 1 96.31 135 LEU B C 1
ATOM 2667 O O . LEU B 1 135 ? -8.617 -22.734 -10.508 1 96.31 135 LEU B O 1
ATOM 2671 N N . PRO B 1 136 ? -8.875 -22.594 -12.766 1 94.56 136 PRO B N 1
ATOM 2672 C CA . PRO B 1 136 ? -7.512 -23.078 -12.961 1 94.56 136 PRO B CA 1
ATOM 2673 C C . PRO B 1 136 ? -6.457 -22.078 -12.492 1 94.56 136 PRO B C 1
ATOM 2675 O O . PRO B 1 136 ? -6.723 -20.875 -12.438 1 94.56 136 PRO B O 1
ATOM 2678 N N . PRO B 1 137 ? -5.285 -22.578 -12.18 1 92 137 PRO B N 1
ATOM 2679 C CA . PRO B 1 137 ? -4.23 -21.75 -11.602 1 92 137 PRO B CA 1
ATOM 2680 C C . PRO B 1 137 ? -3.918 -20.516 -12.453 1 92 137 PRO B C 1
ATOM 2682 O O . PRO B 1 137 ? -3.664 -19.438 -11.914 1 92 137 PRO B O 1
ATOM 2685 N N . GLN B 1 138 ? -3.959 -20.641 -13.703 1 92.25 138 GLN B N 1
ATOM 2686 C CA . GLN B 1 138 ? -3.648 -19.516 -14.578 1 92.25 138 GLN B CA 1
ATOM 2687 C C . GLN B 1 138 ? -4.699 -18.422 -14.461 1 92.25 138 GLN B C 1
ATOM 2689 O O . GLN B 1 138 ? -4.367 -17.234 -14.445 1 92.25 138 GLN B O 1
ATOM 2694 N N . ALA B 1 139 ? -5.945 -18.812 -14.375 1 96.38 139 ALA B N 1
ATOM 2695 C CA . ALA B 1 139 ? -7.039 -17.875 -14.203 1 96.38 139 ALA B CA 1
ATOM 2696 C C . ALA B 1 139 ? -6.961 -17.172 -12.844 1 96.38 139 ALA B C 1
ATOM 2698 O O . ALA B 1 139 ? -7.188 -15.969 -12.742 1 96.38 139 ALA B O 1
ATOM 2699 N N . VAL B 1 140 ? -6.586 -17.953 -11.805 1 95.88 140 VAL B N 1
ATOM 2700 C CA . VAL B 1 140 ? -6.418 -17.391 -10.469 1 95.88 140 VAL B CA 1
ATOM 2701 C C . VAL B 1 140 ? -5.309 -16.344 -10.484 1 95.88 140 VAL B C 1
ATOM 2703 O O . VAL B 1 140 ? -5.469 -15.258 -9.93 1 95.88 140 VAL B O 1
ATOM 2706 N N . SER B 1 141 ? -4.254 -16.672 -11.164 1 94.44 141 SER B N 1
ATOM 2707 C CA . SER B 1 141 ? -3.127 -15.75 -11.258 1 94.44 141 SER B CA 1
ATOM 2708 C C . SER B 1 141 ? -3.525 -14.469 -11.992 1 94.44 141 SER B C 1
ATOM 2710 O O . SER B 1 141 ? -3.133 -13.375 -11.586 1 94.44 141 SER B O 1
ATOM 2712 N N . GLU B 1 142 ? -4.301 -14.617 -13.031 1 96.44 142 GLU B N 1
ATOM 2713 C CA . GLU B 1 142 ? -4.758 -13.477 -13.812 1 96.44 142 GLU B CA 1
ATOM 2714 C C . GLU B 1 142 ? -5.609 -12.531 -12.969 1 96.44 142 GLU B C 1
ATOM 2716 O O . GLU B 1 142 ? -5.395 -11.32 -12.969 1 96.44 142 GLU B O 1
ATOM 2721 N N . VAL B 1 143 ? -6.52 -13.07 -12.227 1 97.75 143 VAL B N 1
ATOM 2722 C CA . VAL B 1 143 ? -7.406 -12.281 -11.375 1 97.75 143 VAL B CA 1
ATOM 2723 C C . VAL B 1 143 ? -6.605 -11.656 -10.234 1 97.75 143 VAL B C 1
ATOM 2725 O O . VAL B 1 143 ? -6.797 -10.484 -9.906 1 97.75 143 VAL B O 1
ATOM 2728 N N . SER B 1 144 ? -5.684 -12.422 -9.664 1 97.25 144 SER B N 1
ATOM 2729 C CA . SER B 1 144 ? -4.883 -11.938 -8.539 1 97.25 144 SER B CA 1
ATOM 2730 C C . SER B 1 144 ? -4.004 -10.766 -8.953 1 97.25 144 SER B C 1
ATOM 2732 O O . SER B 1 144 ? -3.838 -9.805 -8.195 1 97.25 144 SER B O 1
ATOM 2734 N N . GLN B 1 145 ? -3.496 -10.859 -10.148 1 97.5 145 GLN B N 1
ATOM 2735 C CA . GLN B 1 145 ? -2.672 -9.758 -10.641 1 97.5 145 GLN B CA 1
ATOM 2736 C C . GLN B 1 145 ? -3.504 -8.5 -10.867 1 97.5 145 GLN B C 1
ATOM 2738 O O . GLN B 1 145 ? -3.062 -7.395 -10.562 1 97.5 145 GLN B O 1
ATOM 2743 N N . ALA B 1 146 ? -4.672 -8.688 -11.406 1 98.62 146 ALA B N 1
ATOM 2744 C CA . ALA B 1 146 ? -5.57 -7.551 -11.602 1 98.62 146 ALA B CA 1
ATOM 2745 C C . ALA B 1 146 ? -5.957 -6.914 -10.273 1 98.62 146 ALA B C 1
ATOM 2747 O O . ALA B 1 146 ? -5.953 -5.688 -10.141 1 98.62 146 ALA B O 1
ATOM 2748 N N . LEU B 1 147 ? -6.211 -7.742 -9.281 1 98.75 147 LEU B N 1
ATOM 2749 C CA . LEU B 1 147 ? -6.621 -7.246 -7.969 1 98.75 147 LEU B CA 1
ATOM 2750 C C . LEU B 1 147 ? -5.453 -6.586 -7.246 1 98.75 147 LEU B C 1
ATOM 2752 O O . LEU B 1 147 ? -5.641 -5.625 -6.5 1 98.75 147 LEU B O 1
ATOM 2756 N N . LEU B 1 148 ? -4.266 -7.125 -7.461 1 98.69 148 LEU B N 1
ATOM 2757 C CA . LEU B 1 148 ? -3.078 -6.496 -6.895 1 98.69 148 LEU B CA 1
ATOM 2758 C C . LEU B 1 148 ? -2.916 -5.074 -7.418 1 98.69 148 LEU B C 1
ATOM 2760 O O . LEU B 1 148 ? -2.66 -4.148 -6.641 1 98.69 148 LEU B O 1
ATOM 2764 N N . LYS B 1 149 ? -3.133 -4.906 -8.688 1 98.75 149 LYS B N 1
ATOM 2765 C CA . LYS B 1 149 ? -3.031 -3.578 -9.289 1 98.75 149 LYS B CA 1
ATOM 2766 C C . LYS B 1 149 ? -4.172 -2.678 -8.82 1 98.75 149 LYS B C 1
ATOM 2768 O O . LYS B 1 149 ? -3.977 -1.479 -8.609 1 98.75 149 LYS B O 1
ATOM 2773 N N . LEU B 1 150 ? -5.352 -3.221 -8.656 1 98.81 150 LEU B N 1
ATOM 2774 C CA . LEU B 1 150 ? -6.469 -2.473 -8.094 1 98.81 150 LEU B CA 1
ATOM 2775 C C . LEU B 1 150 ? -6.156 -2.029 -6.664 1 98.81 150 LEU B C 1
ATOM 2777 O O . LEU B 1 150 ? -6.391 -0.873 -6.305 1 98.81 150 LEU B O 1
ATOM 2781 N N . ALA B 1 151 ? -5.621 -2.951 -5.91 1 98.75 151 ALA B N 1
ATOM 2782 C CA . ALA B 1 151 ? -5.328 -2.705 -4.5 1 98.75 151 ALA B CA 1
ATOM 2783 C C . ALA B 1 151 ? -4.289 -1.6 -4.344 1 98.75 151 ALA B C 1
ATOM 2785 O O . ALA B 1 151 ? -4.461 -0.685 -3.533 1 98.75 151 ALA B O 1
ATOM 2786 N N . VAL B 1 152 ? -3.23 -1.688 -5.137 1 98.69 152 VAL B N 1
ATOM 2787 C CA . VAL B 1 152 ? -2.172 -0.698 -4.965 1 98.69 152 VAL B CA 1
ATOM 2788 C C . VAL B 1 152 ? -2.652 0.664 -5.461 1 98.69 152 VAL B C 1
ATOM 2790 O O . VAL B 1 152 ? -2.34 1.695 -4.859 1 98.69 152 VAL B O 1
ATOM 2793 N N . THR B 1 153 ? -3.424 0.717 -6.535 1 98.69 153 THR B N 1
ATOM 2794 C CA . THR B 1 153 ? -3.973 1.977 -7.027 1 98.69 153 THR B CA 1
ATOM 2795 C C . THR B 1 153 ? -4.953 2.57 -6.016 1 98.69 153 THR B C 1
ATOM 2797 O O . THR B 1 153 ? -4.875 3.758 -5.695 1 98.69 153 THR B O 1
ATOM 2800 N N . GLY B 1 154 ? -5.812 1.757 -5.488 1 98.19 154 GLY B N 1
ATOM 2801 C CA . GLY B 1 154 ? -6.762 2.197 -4.48 1 98.19 154 GLY B CA 1
ATOM 2802 C C . GLY B 1 154 ? -6.098 2.672 -3.199 1 98.19 154 GLY B C 1
ATOM 2803 O O . GLY B 1 154 ? -6.434 3.734 -2.676 1 98.19 154 GLY B O 1
ATOM 2804 N N . ALA B 1 155 ? -5.133 1.897 -2.74 1 98.44 155 ALA B N 1
ATOM 2805 C CA . ALA B 1 155 ? -4.402 2.268 -1.532 1 98.44 155 ALA B CA 1
ATOM 2806 C C . ALA B 1 155 ? -3.637 3.572 -1.733 1 98.44 155 ALA B C 1
ATOM 2808 O O . ALA B 1 155 ? -3.578 4.41 -0.83 1 98.44 155 ALA B O 1
ATOM 2809 N N . ALA B 1 156 ? -3.061 3.689 -2.908 1 98.62 156 ALA B N 1
ATOM 2810 C CA . ALA B 1 156 ? -2.332 4.918 -3.213 1 98.62 156 ALA B CA 1
ATOM 2811 C C . ALA B 1 156 ? -3.264 6.125 -3.199 1 98.62 156 ALA B C 1
ATOM 2813 O O . ALA B 1 156 ? -2.883 7.207 -2.748 1 98.62 156 ALA B O 1
ATOM 2814 N N . LEU B 1 157 ? -4.457 5.973 -3.695 1 98.25 157 LEU B N 1
ATOM 2815 C CA . LEU B 1 157 ? -5.438 7.051 -3.666 1 98.25 157 LEU B CA 1
ATOM 2816 C C . LEU B 1 157 ? -5.797 7.418 -2.23 1 98.25 157 LEU B C 1
ATOM 2818 O O . LEU B 1 157 ? -5.941 8.602 -1.905 1 98.25 157 LEU B O 1
ATOM 2822 N N . THR B 1 158 ? -5.973 6.395 -1.419 1 97.44 158 THR B N 1
ATOM 2823 C CA . THR B 1 158 ? -6.242 6.621 -0.003 1 97.44 158 THR B CA 1
ATOM 2824 C C . THR B 1 158 ? -5.121 7.43 0.639 1 97.44 158 THR B C 1
ATOM 2826 O O . THR B 1 158 ? -5.379 8.453 1.283 1 97.44 158 THR B O 1
ATOM 2829 N N . VAL B 1 159 ? -3.906 7.047 0.426 1 97.12 159 VAL B N 1
ATOM 2830 C CA . VAL B 1 159 ? -2.744 7.691 1.027 1 97.12 159 VAL B CA 1
ATOM 2831 C C . VAL B 1 159 ? -2.598 9.109 0.481 1 97.12 159 VAL B C 1
ATOM 2833 O O . VAL B 1 159 ? -2.336 10.047 1.236 1 97.12 159 VAL B O 1
ATOM 2836 N N . ALA B 1 160 ? -2.82 9.273 -0.797 1 95.31 160 ALA B N 1
ATOM 2837 C CA . ALA B 1 160 ? -2.75 10.602 -1.418 1 95.31 160 ALA B CA 1
ATOM 2838 C C . ALA B 1 160 ? -3.818 11.531 -0.849 1 95.31 160 ALA 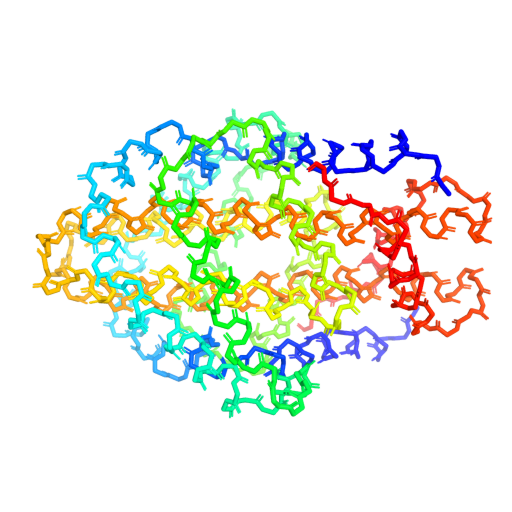B C 1
ATOM 2840 O O . ALA B 1 160 ? -3.574 12.727 -0.665 1 95.31 160 ALA B O 1
ATOM 2841 N N . GLY B 1 161 ? -4.961 10.992 -0.663 1 92.38 161 GLY B N 1
ATOM 2842 C CA . GLY B 1 161 ? -6.016 11.773 -0.046 1 92.38 161 GLY B CA 1
ATOM 2843 C C . GLY B 1 161 ? -5.66 12.266 1.346 1 92.38 161 GLY B C 1
ATOM 2844 O O . GLY B 1 161 ? -5.906 13.422 1.684 1 92.38 161 GLY B O 1
ATOM 2845 N N . TYR B 1 162 ? -5.086 11.406 2.111 1 91.88 162 TYR B N 1
ATOM 2846 C CA . TYR B 1 162 ? -4.641 11.781 3.449 1 91.88 162 TYR B CA 1
ATOM 2847 C C . TYR B 1 162 ? -3.609 12.898 3.387 1 91.88 162 TYR B C 1
ATOM 2849 O O . TYR B 1 162 ? -3.699 13.875 4.133 1 91.88 162 TYR B O 1
ATOM 2857 N N . GLU B 1 163 ? -2.668 12.711 2.527 1 90.12 163 GLU B N 1
ATOM 2858 C CA . GLU B 1 163 ? -1.605 13.695 2.363 1 90.12 163 GLU B CA 1
ATOM 2859 C C . GLU B 1 163 ? -2.17 15.047 1.929 1 90.12 163 GLU B C 1
ATOM 2861 O O . GLU B 1 163 ? -1.753 16.094 2.432 1 90.12 163 GLU B O 1
ATOM 2866 N N . ALA B 1 164 ? -3.078 14.961 1.007 1 88.06 164 ALA B N 1
ATOM 2867 C CA . ALA B 1 164 ? -3.688 16.188 0.511 1 88.06 164 ALA B CA 1
ATOM 2868 C C . ALA B 1 164 ? -4.441 16.922 1.622 1 88.06 164 ALA B C 1
ATOM 2870 O O . ALA B 1 164 ? -4.379 18.141 1.725 1 88.06 164 ALA B O 1
ATOM 2871 N N . LEU B 1 165 ? -5.145 16.188 2.41 1 87.25 165 LEU B N 1
ATOM 2872 C CA . LEU B 1 165 ? -5.883 16.781 3.523 1 87.25 165 LEU B CA 1
ATOM 2873 C C . LEU B 1 165 ? -4.934 17.391 4.543 1 87.25 165 LEU B C 1
ATOM 2875 O O . LEU B 1 165 ? -5.195 18.484 5.059 1 87.25 165 LEU B O 1
ATOM 2879 N N . MET B 1 166 ? -3.867 16.734 4.809 1 83.75 166 MET B N 1
ATOM 2880 C CA . MET B 1 166 ? -2.869 17.234 5.75 1 83.75 166 MET B CA 1
ATOM 2881 C C . MET B 1 166 ? -2.215 18.5 5.223 1 83.75 166 MET B C 1
ATOM 2883 O O . MET B 1 166 ? -2.021 19.469 5.969 1 83.75 166 MET B O 1
ATOM 2887 N N . GLU B 1 167 ? -1.846 18.438 3.996 1 82.19 167 GLU B N 1
ATOM 2888 C CA . GLU B 1 167 ? -1.188 19.578 3.369 1 82.19 167 GLU B CA 1
ATOM 2889 C C . GLU B 1 167 ? -2.096 20.812 3.371 1 82.19 167 GLU B C 1
ATOM 2891 O O . GLU B 1 167 ? -1.648 21.922 3.668 1 82.19 167 GLU B O 1
ATOM 2896 N N . GLU B 1 168 ? -3.279 20.562 3.053 1 82.12 168 GLU B N 1
ATOM 2897 C CA . GLU B 1 168 ? -4.234 21.672 3.039 1 82.12 168 GLU B CA 1
ATOM 2898 C C . GLU B 1 168 ? -4.48 22.203 4.445 1 82.12 168 GLU B C 1
ATOM 2900 O O . GLU B 1 168 ? -4.613 23.406 4.641 1 82.12 168 GLU B O 1
ATOM 2905 N N . GLY B 1 169 ? -4.652 21.312 5.336 1 79.62 169 GLY B N 1
ATOM 2906 C CA . GLY B 1 169 ? -4.82 21.734 6.715 1 79.62 169 GLY B CA 1
ATOM 2907 C C . GLY B 1 169 ? -3.645 22.531 7.246 1 79.62 169 GLY B C 1
ATOM 2908 O O . GLY B 1 169 ? -3.826 23.531 7.93 1 79.62 169 GLY B O 1
ATOM 2909 N N . PHE B 1 170 ? -2.533 22.078 6.93 1 76.88 170 PHE B N 1
ATOM 2910 C CA . PHE B 1 170 ? -1.316 22.766 7.355 1 76.88 170 PHE B CA 1
ATOM 2911 C C . PHE B 1 170 ? -1.215 24.141 6.711 1 76.88 170 PHE B C 1
ATOM 2913 O O . PHE B 1 170 ? -0.866 25.125 7.375 1 76.88 170 PHE B O 1
ATOM 2920 N N . ALA B 1 171 ? -1.406 24.141 5.445 1 76.94 171 ALA B N 1
ATOM 2921 C CA . ALA B 1 171 ? -1.341 25.406 4.727 1 76.94 171 ALA B CA 1
ATOM 2922 C C . ALA B 1 171 ? -2.309 26.422 5.324 1 76.94 171 ALA B C 1
ATOM 2924 O O . ALA B 1 171 ? -1.979 27.609 5.441 1 76.94 171 ALA B O 1
ATOM 2925 N N . GLU B 1 172 ? -3.381 26.031 5.645 1 77.5 172 GLU B N 1
ATOM 2926 C CA . GLU B 1 172 ? -4.383 26.922 6.219 1 77.5 172 GLU B CA 1
ATOM 2927 C C . GLU B 1 172 ? -3.973 27.391 7.613 1 77.5 172 GLU B C 1
ATOM 2929 O O . GLU B 1 172 ? -4.133 28.562 7.957 1 77.5 172 GLU B O 1
ATOM 2934 N N . GLU B 1 173 ? -3.475 26.547 8.375 1 74 173 GLU B N 1
ATOM 2935 C CA . GLU B 1 173 ? -3.098 26.875 9.742 1 74 173 GLU B CA 1
ATOM 2936 C C . GLU B 1 173 ? -1.83 27.719 9.781 1 74 173 GLU B C 1
ATOM 2938 O O . GLU B 1 173 ? -1.691 28.594 10.633 1 74 173 GLU B O 1
ATOM 2943 N N . ALA B 1 174 ? -0.946 27.344 8.906 1 72.19 174 ALA B N 1
ATOM 2944 C CA . ALA B 1 174 ? 0.346 28.016 8.914 1 72.19 174 ALA B CA 1
ATOM 2945 C C . ALA B 1 174 ? 0.334 29.234 7.996 1 72.19 174 ALA B C 1
ATOM 2947 O O . ALA B 1 174 ? 1.229 30.078 8.062 1 72.19 174 ALA B O 1
ATOM 2948 N N . GLY B 1 175 ? -0.686 29.344 7.234 1 73.12 175 GLY B N 1
ATOM 2949 C CA . GLY B 1 175 ? -0.687 30.391 6.227 1 73.12 175 GLY B CA 1
ATOM 2950 C C . GLY B 1 175 ? 0.408 30.234 5.191 1 73.12 175 GLY B C 1
ATOM 2951 O O . GLY B 1 175 ? 1.039 31.203 4.785 1 73.12 175 GLY B O 1
ATOM 2952 N N . ALA B 1 176 ? 0.771 28.969 4.977 1 72.94 176 ALA B N 1
ATOM 2953 C CA . ALA B 1 176 ? 1.893 28.672 4.09 1 72.94 176 ALA B CA 1
ATOM 2954 C C . ALA B 1 176 ? 1.435 27.875 2.875 1 72.94 176 ALA B C 1
ATOM 2956 O O . ALA B 1 176 ? 0.278 27.453 2.801 1 72.94 176 ALA B O 1
ATOM 2957 N N . ASP B 1 177 ? 2.322 27.875 1.942 1 75.69 177 ASP B N 1
ATOM 2958 C CA . ASP B 1 177 ? 2.115 27.062 0.752 1 75.69 177 ASP B CA 1
ATOM 2959 C C . ASP B 1 177 ? 2.09 25.578 1.105 1 75.69 177 ASP B C 1
ATOM 2961 O O . ASP B 1 177 ? 2.936 25.094 1.866 1 75.69 177 ASP B O 1
ATOM 2965 N N . PRO B 1 178 ? 1.125 24.859 0.572 1 71 178 PRO B N 1
ATOM 2966 C CA . PRO B 1 178 ? 1.024 23.422 0.845 1 71 178 PRO B CA 1
ATOM 2967 C C . PRO B 1 178 ? 2.293 22.672 0.469 1 71 178 PRO B C 1
ATOM 2969 O O . PRO B 1 178 ? 2.576 21.609 1.039 1 71 178 PRO B O 1
ATOM 2972 N N . ARG B 1 179 ? 3.047 23.203 -0.4 1 71.62 179 ARG B N 1
ATOM 2973 C CA . ARG B 1 179 ? 4.277 22.562 -0.839 1 71.62 179 ARG B CA 1
ATOM 2974 C C . ARG B 1 179 ? 5.344 22.609 0.25 1 71.62 179 ARG B C 1
ATOM 2976 O O . ARG B 1 179 ? 6.324 21.859 0.205 1 71.62 179 ARG B O 1
ATOM 2983 N N . LEU B 1 180 ? 5.074 23.406 1.19 1 74.94 180 LEU B N 1
ATOM 2984 C CA . LEU B 1 180 ? 6.008 23.531 2.303 1 74.94 180 LEU B CA 1
ATOM 2985 C C . LEU B 1 180 ? 6.105 22.219 3.084 1 74.94 180 LEU B C 1
ATOM 2987 O O . LEU B 1 180 ? 7.16 21.906 3.629 1 74.94 180 LEU B O 1
ATOM 2991 N N . VAL B 1 181 ? 5.008 21.469 2.93 1 74.56 181 VAL B N 1
ATOM 2992 C CA . VAL B 1 181 ? 4.957 20.219 3.678 1 74.56 181 VAL B CA 1
ATOM 2993 C C . VAL B 1 181 ? 6 19.25 3.135 1 74.56 181 VAL B C 1
ATOM 2995 O O . VAL B 1 181 ? 6.711 18.609 3.904 1 74.56 181 VAL B O 1
ATOM 2998 N N . ARG B 1 182 ? 6.164 19.219 1.882 1 76.69 182 ARG B N 1
ATOM 2999 C CA . ARG B 1 182 ? 7.133 18.328 1.261 1 76.69 182 ARG B CA 1
ATOM 3000 C C . ARG B 1 182 ? 8.562 18.719 1.63 1 76.69 182 ARG B C 1
ATOM 3002 O O . ARG B 1 182 ? 9.406 17.859 1.854 1 76.69 182 ARG B O 1
ATOM 3009 N N . ASN B 1 183 ? 8.75 20.016 1.721 1 77.81 183 ASN B N 1
ATOM 3010 C CA . ASN B 1 183 ? 10.07 20.5 2.105 1 77.81 183 ASN B CA 1
ATOM 3011 C C . ASN B 1 183 ? 10.391 20.156 3.555 1 77.81 183 ASN B C 1
ATOM 3013 O O . ASN B 1 183 ? 11.539 19.828 3.877 1 77.81 183 ASN B O 1
ATOM 3017 N N . ILE B 1 184 ? 9.414 20.25 4.32 1 78.5 184 ILE B N 1
ATOM 3018 C CA . ILE B 1 184 ? 9.586 19.938 5.734 1 78.5 184 ILE B CA 1
ATOM 3019 C C . ILE B 1 184 ? 9.922 18.453 5.898 1 78.5 184 ILE B C 1
ATOM 3021 O O . ILE B 1 184 ? 10.812 18.094 6.672 1 78.5 184 ILE B O 1
ATOM 3025 N N . VAL B 1 185 ? 9.312 17.625 5.152 1 80.94 185 VAL B N 1
ATOM 3026 C CA . VAL B 1 185 ? 9.555 16.188 5.23 1 80.94 185 VAL B CA 1
ATOM 3027 C C . VAL B 1 185 ? 10.984 15.875 4.785 1 80.94 185 VAL B C 1
ATOM 3029 O O . VAL B 1 185 ? 11.703 15.125 5.449 1 80.94 185 VAL B O 1
ATOM 3032 N N . ALA B 1 186 ? 11.352 16.516 3.682 1 81.38 186 ALA B N 1
ATOM 3033 C CA . ALA B 1 186 ? 12.703 16.297 3.172 1 81.38 186 ALA B CA 1
ATOM 3034 C C . ALA B 1 186 ? 13.75 16.766 4.176 1 81.38 186 ALA B C 1
ATOM 3036 O O . ALA B 1 186 ? 14.758 16.094 4.387 1 81.38 186 ALA B O 1
ATOM 3037 N N . MET B 1 187 ? 13.516 17.828 4.781 1 82.38 187 MET B N 1
ATOM 3038 C CA . MET B 1 187 ? 14.445 18.391 5.758 1 82.38 187 MET B CA 1
ATOM 3039 C C . MET B 1 187 ? 14.547 17.5 6.984 1 82.38 187 MET B C 1
ATOM 3041 O O . MET B 1 187 ? 15.648 17.25 7.484 1 82.38 187 MET B O 1
ATOM 3045 N N . ARG B 1 188 ? 13.445 17.047 7.363 1 83.19 188 ARG B N 1
ATOM 3046 C CA . ARG B 1 188 ? 13.438 16.188 8.539 1 83.19 188 ARG B CA 1
ATOM 3047 C C . ARG B 1 188 ? 14.07 14.828 8.234 1 83.19 188 ARG B C 1
ATOM 3049 O O . ARG B 1 188 ? 14.773 14.266 9.07 1 83.19 188 ARG B O 1
ATOM 3056 N N . ALA B 1 189 ? 13.773 14.336 7.07 1 84.25 189 ALA B N 1
ATOM 3057 C CA . ALA B 1 189 ? 14.367 13.07 6.645 1 84.25 189 ALA B CA 1
ATOM 3058 C C . ALA B 1 189 ? 15.891 13.156 6.621 1 84.25 189 ALA B C 1
ATOM 3060 O O . ALA B 1 189 ? 16.578 12.188 6.938 1 84.25 189 ALA B O 1
ATOM 3061 N N . ASP B 1 190 ? 16.375 14.281 6.289 1 85.31 190 ASP B N 1
ATOM 3062 C CA . ASP B 1 190 ? 17.812 14.477 6.164 1 85.31 190 ASP B CA 1
ATOM 3063 C C . ASP B 1 190 ? 18.5 14.398 7.523 1 85.31 190 ASP B C 1
ATOM 3065 O O . ASP B 1 190 ? 19.719 14.219 7.602 1 85.31 190 ASP B O 1
ATOM 3069 N N . GLN B 1 191 ? 17.719 14.516 8.539 1 82.75 191 GLN B N 1
ATOM 3070 C CA . GLN B 1 191 ? 18.281 14.5 9.883 1 82.75 191 GLN B CA 1
ATOM 3071 C C . GLN B 1 191 ? 18.375 13.078 10.422 1 82.75 191 GLN B C 1
ATOM 3073 O O . GLN B 1 191 ? 19.016 12.836 11.445 1 82.75 191 GLN B O 1
ATOM 3078 N N . LEU B 1 192 ? 17.734 12.227 9.711 1 83 192 LEU B N 1
ATOM 3079 C CA . LEU B 1 192 ? 17.719 10.852 10.195 1 83 192 LEU B CA 1
ATOM 3080 C C . LEU B 1 192 ? 18.922 10.078 9.656 1 83 192 LEU B C 1
ATOM 3082 O O . LEU B 1 192 ? 19.312 10.258 8.5 1 83 192 LEU B O 1
ATOM 3086 N N . ARG B 1 193 ? 19.516 9.234 10.547 1 80.56 193 ARG B N 1
ATOM 3087 C CA . ARG B 1 193 ? 20.656 8.406 10.172 1 80.56 193 ARG B CA 1
ATOM 3088 C C . ARG B 1 193 ? 20.281 6.93 10.133 1 80.56 193 ARG B C 1
ATOM 3090 O O . ARG B 1 193 ? 19.281 6.523 10.734 1 80.56 193 ARG B O 1
ATOM 3097 N N . ARG B 1 194 ? 21.094 6.215 9.43 1 79.25 194 ARG B N 1
ATOM 3098 C CA . ARG B 1 194 ? 20.875 4.773 9.328 1 79.25 194 ARG B CA 1
ATOM 3099 C C . ARG B 1 194 ? 20.969 4.105 10.695 1 79.25 194 ARG B C 1
ATOM 3101 O O . ARG B 1 194 ? 21.891 4.387 11.469 1 79.25 194 ARG B O 1
ATOM 3108 N N . PRO B 1 195 ? 20 3.26 10.977 1 74.81 195 PRO B N 1
ATOM 3109 C CA . PRO B 1 195 ? 20.062 2.572 12.273 1 74.81 195 PRO B CA 1
ATOM 3110 C C . PRO B 1 195 ? 21.141 1.495 12.305 1 74.81 195 PRO B C 1
ATOM 3112 O O . PRO B 1 195 ? 21.516 0.946 11.266 1 74.81 195 PRO B O 1
#